Protein 8EVM (pdb70)

Sequence (472 aa):
SSEELARESAEAAWRLAQASTRATLAMIRGDLKELAEALIELARAVQELARVAKEYGNDELAKTAALLAAHVAMLAIWVLIRAIKEGDDEVRELAKTAIKLASTAAKIVLDALPTAEEVRQITLLAKLAEEAADKKNEDSALAVGIAAIAVIIALWALEAAQKAGIEEAEKGARLLLKLAMDAARKKNPEEALAVLNAALDVSIALQLLQSAKRAGSEETRKLAEEMLRQALERASSEELARESAEAAWRLAQASTRATLAMIRGDLKELAEALIELARAVQELARVAKEYGNDELAKTAALLAAHVAMLAIWVLIRAIKEGDDEVRELAKTAIKLASTAAKIVLDALPTAEEVRQITLLAKLAEEAADKKNEDSALAVGIAAIAVIIALWALEAAQKAGIEEAEKGARLLLKLAMDAARKKNPEEALAVLNAALDVSIALQLLQSAKRAGSEETRKLAEEMLRQALERARK

Structure (mmCIF, N/CA/C/O backbone):
data_8EVM
#
_entry.id   8EVM
#
_cell.length_a   88.732
_cell.length_b   88.732
_cell.length_c   149.484
_cell.angle_alpha   90.000
_cell.angle_beta   90.000
_cell.angle_gamma   120.000
#
_symmetry.space_group_name_H-M   'P 31 2 1'
#
loop_
_atom_site.group_PDB
_atom_site.id
_atom_site.type_symbol
_atom_site.label_atom_id
_atom_site.label_alt_id
_atom_site.label_comp_id
_atom_site.label_asym_id
_atom_site.label_entity_id
_atom_site.label_seq_id
_atom_site.pdbx_PDB_ins_code
_atom_site.Cartn_x
_atom_site.Cartn_y
_atom_site.Cartn_z
_atom_site.occupancy
_atom_site.B_iso_or_equiv
_atom_site.auth_seq_id
_atom_site.auth_comp_id
_atom_site.auth_asym_id
_atom_site.auth_atom_id
_atom_site.pdbx_PDB_model_num
ATOM 1 N N . SER A 1 3 ? -38.12384 53.44682 14.67552 1.000 85.13348 0 SER A N 1
ATOM 2 C CA . SER A 1 3 ? -37.89801 53.94738 13.32255 1.000 121.76445 0 SER A CA 1
ATOM 3 C C . SER A 1 3 ? -37.90324 52.79511 12.32236 1.000 123.76334 0 SER A C 1
ATOM 4 O O . SER A 1 3 ? -37.11824 51.85769 12.44977 1.000 130.17697 0 SER A O 1
ATOM 7 N N . SER A 1 4 ? -38.79351 52.86662 11.32707 1.000 116.33951 1 SER A N 1
ATOM 8 C CA . SER A 1 4 ? -38.91554 51.77083 10.36873 1.000 119.87814 1 SER A CA 1
ATOM 9 C C . SER A 1 4 ? -37.69878 51.68535 9.45614 1.000 131.95276 1 SER A C 1
ATOM 10 O O . SER A 1 4 ? -37.38973 50.60888 8.92996 1.000 131.80102 1 SER A O 1
ATOM 13 N N . GLU A 1 5 ? -37.00110 52.80544 9.25383 1.000 136.06175 2 GLU A N 1
ATOM 14 C CA . GLU A 1 5 ? -35.77268 52.78212 8.46650 1.000 136.16218 2 GLU A CA 1
ATOM 15 C C . GLU A 1 5 ? -34.68352 51.98939 9.17499 1.000 126.38954 2 GLU A C 1
ATOM 16 O O . GLU A 1 5 ? -33.93806 51.23541 8.54038 1.000 123.71062 2 GLU A O 1
ATOM 22 N N . GLU A 1 6 ? -34.57230 52.15365 10.49350 1.000 115.08006 3 GLU A N 1
ATOM 23 C CA . GLU A 1 6 ? -33.56858 51.41719 11.25137 1.000 113.00615 3 GLU A CA 1
ATOM 24 C C . GLU A 1 6 ? -33.95525 49.95376 11.41582 1.000 105.45455 3 GLU A C 1
ATOM 25 O O . GLU A 1 6 ? -33.07619 49.09491 11.55378 1.000 104.23115 3 GLU A O 1
ATOM 31 N N . LEU A 1 7 ? -35.25629 49.65094 11.41443 1.000 105.50853 4 LEU A N 1
ATOM 32 C CA . LEU A 1 7 ? -35.68739 48.25857 11.48782 1.000 105.55217 4 LEU A CA 1
ATOM 33 C C . LEU A 1 7 ? -35.27450 47.49600 10.23643 1.000 116.85154 4 LEU A C 1
ATOM 34 O O . LEU A 1 7 ? -34.70594 46.40199 10.32447 1.000 116.39484 4 LEU A O 1
ATOM 39 N N . ALA A 1 8 ? -35.55685 48.05926 9.05817 1.000 121.01678 5 ALA A N 1
ATOM 40 C CA . ALA A 1 8 ? -35.08856 47.45256 7.81674 1.000 106.18449 5 ALA A CA 1
ATOM 41 C C . ALA A 1 8 ? -33.56539 47.42638 7.76134 1.000 107.80679 5 ALA A C 1
ATOM 42 O O . ALA A 1 8 ? -32.96956 46.49474 7.21252 1.000 118.76470 5 ALA A O 1
ATOM 44 N N . ARG A 1 9 ? -32.91890 48.44167 8.32974 1.000 109.34847 6 ARG A N 1
ATOM 45 C CA . ARG A 1 9 ? -31.46099 48.47896 8.34945 1.000 84.01158 6 ARG A CA 1
ATOM 46 C C . ARG A 1 9 ? -30.88752 47.29220 9.11593 1.000 103.26816 6 ARG A C 1
ATOM 47 O O . ARG A 1 9 ? -30.16017 46.46097 8.55577 1.000 100.08594 6 ARG A O 1
ATOM 55 N N . GLU A 1 10 ? -31.20161 47.19810 10.41041 1.000 103.85142 7 GLU A N 1
ATOM 56 C CA . GLU A 1 10 ? -30.59216 46.16758 11.24129 1.000 95.20855 7 GLU A CA 1
ATOM 57 C C . GLU A 1 10 ? -31.07661 44.77046 10.86782 1.000 90.40019 7 GLU A C 1
ATOM 58 O O . GLU A 1 10 ? -30.34155 43.79321 11.05350 1.000 93.77730 7 GLU A O 1
ATOM 64 N N . SER A 1 11 ? -32.29909 44.65054 10.34283 1.000 94.56560 8 SER A N 1
ATOM 65 C CA . SER A 1 11 ? -32.77906 43.34181 9.90979 1.000 90.48068 8 SER A CA 1
ATOM 66 C C . SER A 1 11 ? -31.99531 42.84379 8.70233 1.000 105.77816 8 SER A C 1
ATOM 67 O O . SER A 1 11 ? -31.66590 41.65535 8.61538 1.000 113.26632 8 SER A O 1
ATOM 70 N N . ALA A 1 12 ? -31.68299 43.73822 7.76241 1.000 97.77591 9 ALA A N 1
ATOM 71 C CA . ALA A 1 12 ? -30.88980 43.33825 6.60580 1.000 85.60781 9 ALA A CA 1
ATOM 72 C C . ALA A 1 12 ? -29.45165 43.02455 7.00300 1.000 83.07852 9 ALA A C 1
ATOM 73 O O . ALA A 1 12 ? -28.88126 42.02993 6.54153 1.000 86.21565 9 ALA A O 1
ATOM 75 N N . GLU A 1 13 ? -28.85089 43.85584 7.85974 1.000 83.72721 10 GLU A N 1
ATOM 76 C CA . GLU A 1 13 ? -27.49148 43.59068 8.32563 1.000 74.77499 10 GLU A CA 1
ATOM 77 C C . GLU A 1 13 ? -27.39174 42.22421 8.99191 1.000 85.61757 10 GLU A C 1
ATOM 78 O O . GLU A 1 13 ? -26.46184 41.45507 8.72288 1.000 93.23234 10 GLU A O 1
ATOM 84 N N . ALA A 1 14 ? -28.34389 41.90577 9.87166 1.000 99.14837 11 ALA A N 1
ATOM 85 C CA . ALA A 1 14 ? -28.29236 40.63368 10.58515 1.000 91.89779 11 ALA A CA 1
ATOM 86 C C . ALA A 1 14 ? -28.61958 39.46519 9.66294 1.000 97.26772 11 ALA A C 1
ATOM 87 O O . ALA A 1 14 ? -28.05343 38.37539 9.80986 1.000 80.93087 11 ALA A O 1
ATOM 89 N N . ALA A 1 15 ? -29.53019 39.66843 8.70627 1.000 100.56502 12 ALA A N 1
ATOM 90 C CA . ALA A 1 15 ? -29.81686 38.61341 7.73950 1.000 91.26397 12 ALA A CA 1
ATOM 91 C C . ALA A 1 15 ? -28.63106 38.36420 6.81666 1.000 80.23140 12 ALA A C 1
ATOM 92 O O . ALA A 1 15 ? -28.43305 37.23472 6.35484 1.000 82.66546 12 ALA A O 1
ATOM 94 N N . TRP A 1 16 ? -27.83444 39.39734 6.53779 1.000 85.02120 13 TRP A N 1
ATOM 95 C CA . TRP A 1 16 ? -26.65253 39.20878 5.70435 1.000 86.07630 13 TRP A CA 1
ATOM 96 C C . TRP A 1 16 ? -25.60997 38.35729 6.41899 1.000 88.84752 13 TRP A C 1
ATOM 97 O O . TRP A 1 16 ? -25.08105 37.39649 5.84559 1.000 92.26177 13 TRP A O 1
ATOM 108 N N . ARG A 1 17 ? -25.30096 38.69214 7.67673 1.000 90.25667 14 ARG A N 1
ATOM 109 C CA . ARG A 1 17 ? -24.38289 37.86409 8.44964 1.000 85.69876 14 ARG A CA 1
ATOM 110 C C . ARG A 1 17 ? -24.97549 36.49405 8.74627 1.000 79.25614 14 ARG A C 1
ATOM 111 O O . ARG A 1 17 ? -24.22454 35.55422 9.02894 1.000 76.79609 14 ARG A O 1
ATOM 119 N N . LEU A 1 18 ? -26.30431 36.36205 8.69056 1.000 78.90521 15 LEU A N 1
ATOM 120 C CA . LEU A 1 18 ? -26.92245 35.04879 8.83528 1.000 80.95789 15 LEU A CA 1
ATOM 121 C C . LEU A 1 18 ? -26.59774 34.16734 7.64037 1.000 83.73327 15 LEU A C 1
ATOM 122 O O . LEU A 1 18 ? -26.29314 32.98001 7.80016 1.000 85.32314 15 LEU A O 1
ATOM 127 N N . ALA A 1 19 ? -26.64521 34.73859 6.43523 1.000 93.37252 16 ALA A N 1
ATOM 128 C CA . ALA A 1 19 ? -26.33870 33.96881 5.23631 1.000 74.85013 16 ALA A CA 1
ATOM 129 C C . ALA A 1 19 ? -24.85196 33.65715 5.14442 1.000 88.75114 16 ALA A C 1
ATOM 130 O O . ALA A 1 19 ? -24.46838 32.54667 4.76051 1.000 94.01437 16 ALA A O 1
ATOM 132 N N . GLN A 1 20 ? -23.99989 34.62396 5.48899 1.000 77.34609 17 GLN A N 1
ATOM 133 C CA . GLN A 1 20 ? -22.56249 34.38316 5.44575 1.000 77.58609 17 GLN A CA 1
ATOM 134 C C . GLN A 1 20 ? -22.16583 33.26117 6.39285 1.000 78.04609 17 GLN A C 1
ATOM 135 O O . GLN A 1 20 ? -21.29889 32.44158 6.06753 1.000 78.63609 17 GLN A O 1
ATOM 141 N N . ALA A 1 21 ? -22.79342 33.20681 7.57097 1.000 101.30932 18 ALA A N 1
ATOM 142 C CA . ALA A 1 21 ? -22.50693 32.13362 8.51534 1.000 96.25493 18 ALA A CA 1
ATOM 143 C C . ALA A 1 21 ? -23.17501 30.83061 8.09973 1.000 89.89649 18 ALA A C 1
ATOM 144 O O . ALA A 1 21 ? -22.64085 29.74934 8.36923 1.000 91.15041 18 ALA A O 1
ATOM 146 N N . SER A 1 22 ? -24.33955 30.91121 7.44987 1.000 96.80155 19 SER A N 1
ATOM 147 C CA . SER A 1 22 ? -25.00025 29.70560 6.95962 1.000 95.38693 19 SER A CA 1
ATOM 148 C C . SER A 1 22 ? -24.18282 29.04037 5.85987 1.000 98.83054 19 SER A C 1
ATOM 149 O O . SER A 1 22 ? -24.09380 27.80825 5.80384 1.000 108.56805 19 SER A O 1
ATOM 152 N N . THR A 1 23 ? -23.58666 29.83977 4.97045 1.000 88.43754 20 THR A N 1
ATOM 153 C CA . THR A 1 23 ? -22.72694 29.27825 3.93253 1.000 81.39426 20 THR A CA 1
ATOM 154 C C . THR A 1 23 ? -21.46798 28.66657 4.53421 1.000 96.64859 20 THR A C 1
ATOM 155 O O . THR A 1 23 ? -21.05121 27.57069 4.14059 1.000 101.64654 20 THR A O 1
ATOM 159 N N . ARG A 1 24 ? -20.84876 29.36208 5.49177 1.000 94.39722 21 ARG A N 1
ATOM 160 C CA . ARG A 1 24 ? -19.63685 28.84672 6.12224 1.000 92.58087 21 ARG A CA 1
ATOM 161 C C . ARG A 1 24 ? -19.90339 27.52265 6.82834 1.000 97.80750 21 ARG A C 1
ATOM 162 O O . ARG A 1 24 ? -19.06460 26.61293 6.80188 1.000 91.87913 21 ARG A O 1
ATOM 170 N N . ALA A 1 25 ? -21.07318 27.39217 7.45689 1.000 98.34777 22 ALA A N 1
ATOM 171 C CA . ALA A 1 25 ? -21.40931 26.14559 8.13592 1.000 84.98420 22 ALA A CA 1
ATOM 172 C C . ALA A 1 25 ? -21.69311 25.02954 7.13863 1.000 105.86891 22 ALA A C 1
ATOM 173 O O . ALA A 1 25 ? -21.25843 23.88932 7.33862 1.000 101.60205 22 ALA A O 1
ATOM 175 N N . THR A 1 26 ? -22.42790 25.33450 6.06352 1.000 101.14373 23 THR A N 1
ATOM 176 C CA . THR A 1 26 ? -22.71263 24.31950 5.05231 1.000 84.55235 23 THR A CA 1
ATOM 177 C C . THR A 1 26 ? -21.42782 23.81391 4.40723 1.000 87.15094 23 THR A C 1
ATOM 178 O O . THR A 1 26 ? -21.26132 22.60586 4.20162 1.000 83.33230 23 THR A O 1
ATOM 182 N N . LEU A 1 27 ? -20.49900 24.72288 4.10320 1.000 95.45864 24 LEU A N 1
ATOM 183 C CA . LEU A 1 27 ? -19.22661 24.32855 3.50473 1.000 97.51666 24 LEU A CA 1
ATOM 184 C C . LEU A 1 27 ? -18.44012 23.41439 4.43753 1.000 105.34181 24 LEU A C 1
ATOM 185 O O . LEU A 1 27 ? -17.87489 22.40342 4.00422 1.000 109.35885 24 LEU A O 1
ATOM 190 N N . ALA A 1 28 ? -18.39260 23.75565 5.72834 1.000 107.80138 25 ALA A N 1
ATOM 191 C CA . ALA A 1 28 ? -17.70045 22.90314 6.68919 1.000 105.69199 25 ALA A CA 1
ATOM 192 C C . ALA A 1 28 ? -18.44772 21.59645 6.92044 1.000 91.33237 25 ALA A C 1
ATOM 193 O O . ALA A 1 28 ? -17.82698 20.57695 7.24174 1.000 108.12044 25 ALA A O 1
ATOM 195 N N . MET A 1 29 ? -19.77340 21.60479 6.76160 1.000 95.49794 26 MET A N 1
ATOM 196 C CA . MET A 1 29 ? -20.54605 20.37524 6.90384 1.000 101.85555 26 MET A CA 1
ATOM 197 C C . MET A 1 29 ? -20.25807 19.39920 5.77052 1.000 117.43151 26 MET A C 1
ATOM 198 O O . MET A 1 29 ? -20.45667 18.18947 5.92657 1.000 133.29285 26 MET A O 1
ATOM 203 N N . ILE A 1 30 ? -19.80171 19.90259 4.62461 1.000 116.74652 27 ILE A N 1
ATOM 204 C CA . ILE A 1 30 ? -19.42810 19.02283 3.52198 1.000 119.52188 27 ILE A CA 1
ATOM 205 C C . ILE A 1 30 ? -18.09332 18.34899 3.81312 1.000 122.86995 27 ILE A C 1
ATOM 206 O O . ILE A 1 30 ? -17.98508 17.11549 3.79982 1.000 133.44798 27 ILE A O 1
ATOM 211 N N . ARG A 1 31 ? -17.06500 19.15157 4.11073 1.000 121.37072 28 ARG A N 1
ATOM 212 C CA . ARG A 1 31 ? -15.71672 18.66578 4.38601 1.000 126.98616 28 ARG A CA 1
ATOM 213 C C . ARG A 1 31 ? -15.63237 17.79711 5.63626 1.000 133.62397 28 ARG A C 1
ATOM 214 O O . ARG A 1 31 ? -14.61587 17.12041 5.83108 1.000 140.86310 28 ARG A O 1
ATOM 222 N N . GLY A 1 32 ? -16.66164 17.79333 6.48175 1.000 118.50228 29 GLY A N 1
ATOM 223 C CA . GLY A 1 32 ? -16.59590 17.04706 7.72087 1.000 118.72620 29 GLY A CA 1
ATOM 224 C C . GLY A 1 32 ? -15.71640 17.66382 8.78188 1.000 119.18014 29 GLY A C 1
ATOM 225 O O . GLY A 1 32 ? -15.45087 17.01392 9.79645 1.000 123.78356 29 GLY A O 1
ATOM 226 N N . ASP A 1 33 ? -15.24930 18.89743 8.57704 1.000 118.35589 30 ASP A N 1
ATOM 227 C CA . ASP A 1 33 ? -14.43867 19.59625 9.56739 1.000 122.74165 30 ASP A CA 1
ATOM 228 C C . ASP A 1 33 ? -15.29728 19.95927 10.77303 1.000 113.76484 30 ASP A C 1
ATOM 229 O O . ASP A 1 33 ? -15.82604 21.07214 10.84909 1.000 110.95712 30 ASP A O 1
ATOM 234 N N . LEU A 1 34 ? -15.44318 19.02932 11.72164 1.000 105.20373 31 LEU A N 1
ATOM 235 C CA . LEU A 1 34 ? -16.30544 19.28009 12.87402 1.000 96.22396 31 LEU A CA 1
ATOM 236 C C . LEU A 1 34 ? -15.81076 20.45232 13.71268 1.000 92.59457 31 LEU A C 1
ATOM 237 O O . LEU A 1 34 ? -16.61269 21.11054 14.38380 1.000 77.61609 31 LEU A O 1
ATOM 242 N N . LYS A 1 35 ? -14.50376 20.72760 13.69662 1.000 94.95313 32 LYS A N 1
ATOM 243 C CA . LYS A 1 35 ? -13.99893 21.92378 14.36473 1.000 95.98599 32 LYS A CA 1
ATOM 244 C C . LYS A 1 35 ? -14.50110 23.18294 13.66871 1.000 109.19501 32 LYS A C 1
ATOM 245 O O . LYS A 1 35 ? -15.07487 24.07180 14.30910 1.000 113.70575 32 LYS A O 1
ATOM 251 N N . GLU A 1 36 ? -14.29567 23.27490 12.35155 1.000 96.75393 33 GLU A N 1
ATOM 252 C CA . GLU A 1 36 ? -14.77346 24.43901 11.61398 1.000 100.18560 33 GLU A CA 1
ATOM 253 C C . GLU A 1 36 ? -16.29445 24.48877 11.56946 1.000 95.62954 33 GLU A C 1
ATOM 254 O O . GLU A 1 36 ? -16.87641 25.57836 11.58190 1.000 98.96420 33 GLU A O 1
ATOM 260 N N . LEU A 1 37 ? -16.95359 23.33018 11.51789 1.000 76.91609 34 LEU A N 1
ATOM 261 C CA . LEU A 1 37 ? -18.41210 23.31195 11.51877 1.000 76.35609 34 LEU A CA 1
ATOM 262 C C . LEU A 1 37 ? -18.95947 23.83004 12.84058 1.000 95.21428 34 LEU A C 1
ATOM 263 O O . LEU A 1 37 ? -19.89382 24.64047 12.86584 1.000 93.97137 34 LEU A O 1
ATOM 268 N N . ALA A 1 38 ? -18.38517 23.37021 13.95391 1.000 91.77124 35 ALA A N 1
ATOM 269 C CA . ALA A 1 38 ? -18.84818 23.81498 15.26237 1.000 76.95609 35 ALA A CA 1
ATOM 270 C C . ALA A 1 38 ? -18.61477 25.30806 15.44433 1.000 84.17441 35 ALA A C 1
ATOM 271 O O . ALA A 1 38 ? -19.52190 26.04302 15.85223 1.000 88.11202 35 ALA A O 1
ATOM 273 N N . GLU A 1 39 ? -17.40570 25.78313 15.13016 1.000 79.61609 36 GLU A N 1
ATOM 274 C CA . GLU A 1 39 ? -17.14083 27.21030 15.26926 1.000 93.08605 36 GLU A CA 1
ATOM 275 C C . GLU A 1 39 ? -17.83820 28.04286 14.20153 1.000 84.46840 36 GLU A C 1
ATOM 276 O O . GLU A 1 39 ? -17.83414 29.27463 14.30286 1.000 92.60304 36 GLU A O 1
ATOM 282 N N . ALA A 1 40 ? -18.43704 27.41280 13.19099 1.000 92.54814 37 ALA A N 1
ATOM 283 C CA . ALA A 1 40 ? -19.29629 28.15492 12.27898 1.000 82.07684 37 ALA A CA 1
ATOM 284 C C . ALA A 1 40 ? -20.73270 28.20667 12.78394 1.000 78.78524 37 ALA A C 1
ATOM 285 O O . ALA A 1 40 ? -21.44032 29.18891 12.53803 1.000 81.37679 37 ALA A O 1
ATOM 287 N N . LEU A 1 41 ? -21.17646 27.16603 13.49538 1.000 75.97663 38 LEU A N 1
ATOM 288 C CA . LEU A 1 41 ? -22.45546 27.24136 14.19489 1.000 87.59359 38 LEU A CA 1
ATOM 289 C C . LEU A 1 41 ? -22.41541 28.27241 15.31628 1.000 86.11920 38 LEU A C 1
ATOM 290 O O . LEU A 1 41 ? -23.45708 28.82067 15.69473 1.000 75.61673 38 LEU A O 1
ATOM 295 N N . ILE A 1 42 ? -21.22922 28.54273 15.86398 1.000 67.23609 39 ILE A N 1
ATOM 296 C CA . ILE A 1 42 ? -21.08812 29.60477 16.85699 1.000 78.57739 39 ILE A CA 1
ATOM 297 C C . ILE A 1 42 ? -21.44214 30.94976 16.23602 1.000 81.43415 39 ILE A C 1
ATOM 298 O O . ILE A 1 42 ? -22.31137 31.67791 16.73073 1.000 78.74677 39 ILE A O 1
ATOM 303 N N . GLU A 1 43 ? -20.75943 31.29597 15.13898 1.000 93.04404 40 GLU A N 1
ATOM 304 C CA . GLU A 1 43 ? -21.05276 32.53684 14.42879 1.000 73.95744 40 GLU A CA 1
ATOM 305 C C . GLU A 1 43 ? -22.48955 32.56686 13.92367 1.000 84.83273 40 GLU A C 1
ATOM 306 O O . GLU A 1 43 ? -23.09565 33.64139 13.83396 1.000 78.68137 40 GLU A O 1
ATOM 312 N N . LEU A 1 44 ? -23.05632 31.40310 13.59687 1.000 83.27108 41 LEU A N 1
ATOM 313 C CA . LEU A 1 44 ? -24.45288 31.36531 13.17804 1.000 71.29044 41 LEU A CA 1
ATOM 314 C C . LEU A 1 44 ? -25.37864 31.61715 14.35852 1.000 75.94829 41 LEU A C 1
ATOM 315 O O . LEU A 1 44 ? -26.40889 32.28678 14.21530 1.000 74.51358 41 LEU A O 1
ATOM 320 N N . ALA A 1 45 ? -25.02408 31.08796 15.53442 1.000 88.60746 42 ALA A N 1
ATOM 321 C CA . ALA A 1 45 ? -25.82958 31.32387 16.72646 1.000 70.13146 42 ALA A CA 1
ATOM 322 C C . ALA A 1 45 ? -25.82363 32.79204 17.12387 1.000 66.45609 42 ALA A C 1
ATOM 323 O O . ALA A 1 45 ? -26.84933 33.31330 17.57358 1.000 67.52609 42 ALA A O 1
ATOM 325 N N . ARG A 1 46 ? -24.68715 33.47384 16.96641 1.000 73.40971 43 ARG A N 1
ATOM 326 C CA . ARG A 1 46 ? -24.64252 34.90170 17.25928 1.000 73.39644 43 ARG A CA 1
ATOM 327 C C . ARG A 1 46 ? -25.51211 35.68389 16.28591 1.000 83.05943 43 ARG A C 1
ATOM 328 O O . ARG A 1 46 ? -26.13754 36.68193 16.66373 1.000 82.50752 43 ARG A O 1
ATOM 336 N N . ALA A 1 47 ? -25.56328 35.23960 15.02768 1.000 77.78498 44 ALA A N 1
ATOM 337 C CA . ALA A 1 47 ? -26.40220 35.90364 14.03593 1.000 78.18194 44 ALA A CA 1
ATOM 338 C C . ALA A 1 47 ? -27.87731 35.77831 14.38986 1.000 86.38986 44 ALA A C 1
ATOM 339 O O . ALA A 1 47 ? -28.63499 36.74948 14.27552 1.000 90.20864 44 ALA A O 1
ATOM 341 N N . VAL A 1 48 ? -28.30706 34.58717 14.81438 1.000 87.53819 45 VAL A N 1
ATOM 342 C CA . VAL A 1 48 ? -29.69572 34.40828 15.23224 1.000 88.00616 45 VAL A CA 1
ATOM 343 C C . VAL A 1 48 ? -29.98014 35.23752 16.47676 1.000 89.56515 45 VAL A C 1
ATOM 344 O O . VAL A 1 48 ? -31.07212 35.79906 16.63612 1.000 83.85454 45 VAL A O 1
ATOM 348 N N . GLN A 1 49 ? -28.99219 35.34543 17.36686 1.000 86.44645 46 GLN A N 1
ATOM 349 C CA . GLN A 1 49 ? -29.16392 36.13721 18.57936 1.000 85.09923 46 GLN A CA 1
ATOM 350 C C . GLN A 1 49 ? -29.29683 37.62157 18.25908 1.000 83.35350 46 GLN A C 1
ATOM 351 O O . GLN A 1 49 ? -30.06299 38.33841 18.91375 1.000 88.53021 46 GLN A O 1
ATOM 357 N N . GLU A 1 50 ? -28.55841 38.10523 17.25873 1.000 83.05753 47 GLU A N 1
ATOM 358 C CA . GLU A 1 50 ? -28.71537 39.49768 16.85532 1.000 90.39864 47 GLU A CA 1
ATOM 359 C C . GLU A 1 50 ? -30.04654 39.72348 16.15144 1.000 91.23212 47 GLU A C 1
ATOM 360 O O . GLU A 1 50 ? -30.63212 40.80685 16.26500 1.000 77.40747 47 GLU A O 1
ATOM 366 N N . LEU A 1 51 ? -30.53800 38.71738 15.42388 1.000 90.18872 48 LEU A N 1
ATOM 367 C CA . LEU A 1 51 ? -31.83085 38.84834 14.76075 1.000 91.27703 48 LEU A CA 1
ATOM 368 C C . LEU A 1 51 ? -32.96929 38.83764 15.77189 1.000 89.85308 48 LEU A C 1
ATOM 369 O O . LEU A 1 51 ? -33.97324 39.53926 15.59660 1.000 80.78798 48 LEU A O 1
ATOM 374 N N . ALA A 1 52 ? -32.83552 38.03454 16.82932 1.000 87.80210 49 ALA A N 1
ATOM 375 C CA . ALA A 1 52 ? -33.83467 38.03620 17.89098 1.000 84.30248 49 ALA A CA 1
ATOM 376 C C . ALA A 1 52 ? -33.81647 39.35118 18.65430 1.000 86.05939 49 ALA A C 1
ATOM 377 O O . ALA A 1 52 ? -34.87221 39.87528 19.02908 1.000 88.14202 49 ALA A O 1
ATOM 379 N N . ARG A 1 53 ? -32.62274 39.89472 18.89748 1.000 77.34011 50 ARG A N 1
ATOM 380 C CA . ARG A 1 53 ? -32.52283 41.18218 19.57075 1.000 81.87995 50 ARG A CA 1
ATOM 381 C C . ARG A 1 53 ? -33.20434 42.27519 18.75798 1.000 95.99751 50 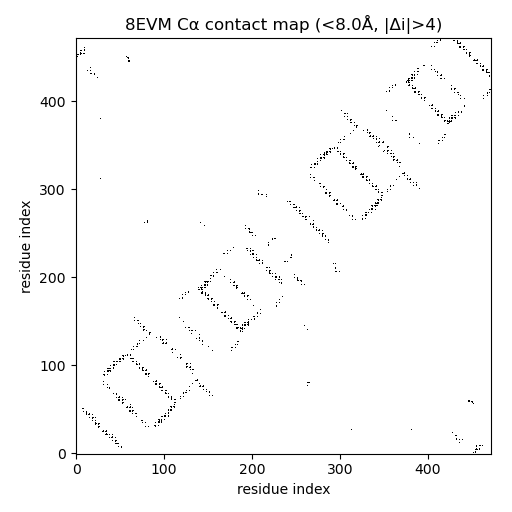ARG A C 1
ATOM 382 O O . ARG A 1 53 ? -33.93994 43.10170 19.30901 1.000 89.97156 50 ARG A O 1
ATOM 390 N N . VAL A 1 54 ? -32.98641 42.28240 17.44043 1.000 94.46975 51 VAL A N 1
ATOM 391 C CA . VAL A 1 54 ? -33.59349 43.30096 16.58425 1.000 93.58411 51 VAL A CA 1
ATOM 392 C C . VAL A 1 54 ? -35.11355 43.22310 16.65545 1.000 95.38234 51 VAL A C 1
ATOM 393 O O . VAL A 1 54 ? -35.79781 44.23900 16.82767 1.000 95.47944 51 VAL A O 1
ATOM 397 N N . ALA A 1 55 ? -35.66355 42.01184 16.54879 1.000 88.20746 52 ALA A N 1
ATOM 398 C CA . ALA A 1 55 ? -37.11209 41.85470 16.62111 1.000 94.17257 52 ALA A CA 1
ATOM 399 C C . ALA A 1 55 ? -37.65467 42.25573 17.98600 1.000 91.23970 52 ALA A C 1
ATOM 400 O O . ALA A 1 55 ? -38.80831 42.68681 18.09491 1.000 93.21607 52 ALA A O 1
ATOM 402 N N . LYS A 1 56 ? -36.84244 42.12475 19.03439 1.000 95.58067 53 LYS A N 1
ATOM 403 C CA . LYS A 1 56 ? -37.28382 42.52102 20.36643 1.000 92.49513 53 LYS A CA 1
ATOM 404 C C . LYS A 1 56 ? -37.40815 44.03673 20.47357 1.000 95.11933 53 LYS A C 1
ATOM 405 O O . LYS A 1 56 ? -38.44559 44.55541 20.90344 1.000 102.19227 53 LYS A O 1
ATOM 411 N N . GLU A 1 57 ? -36.35946 44.76473 20.07650 1.000 79.58014 54 GLU A N 1
ATOM 412 C CA . GLU A 1 57 ? -36.35822 46.21520 20.24873 1.000 86.24592 54 GLU A CA 1
ATOM 413 C C . GLU A 1 57 ? -37.45490 46.87639 19.42493 1.000 92.79055 54 GLU A C 1
ATOM 414 O O . GLU A 1 57 ? -38.08963 47.83451 19.87977 1.000 105.24621 54 GLU A O 1
ATOM 420 N N . TYR A 1 58 ? -37.68795 46.38753 18.20999 1.000 100.35367 55 TYR A N 1
ATOM 421 C CA . TYR A 1 58 ? -38.66534 46.97995 17.30864 1.000 102.31399 55 TYR A CA 1
ATOM 422 C C . TYR A 1 58 ? -40.01538 46.27880 17.36098 1.000 110.21013 55 TYR A C 1
ATOM 423 O O . TYR A 1 58 ? -40.91613 46.63739 16.59516 1.000 116.71229 55 TYR A O 1
ATOM 432 N N . GLY A 1 59 ? -40.17473 45.29409 18.24359 1.000 101.73016 56 GLY A N 1
ATOM 433 C CA . GLY A 1 59 ? -41.45762 44.64465 18.43687 1.000 101.25137 56 GLY A CA 1
ATOM 434 C C . GLY A 1 59 ? -42.01113 43.92393 17.23077 1.000 113.89325 56 GLY A C 1
ATOM 435 O O . GLY A 1 59 ? -43.21580 43.65251 17.18495 1.000 107.29975 56 GLY A O 1
ATOM 436 N N . ASN A 1 60 ? -41.17068 43.60476 16.24785 1.000 104.31350 57 ASN A N 1
ATOM 437 C CA . ASN A 1 60 ? -41.61975 42.87570 15.06383 1.000 106.30655 57 ASN A CA 1
ATOM 438 C C . ASN A 1 60 ? -41.84847 41.42247 15.45605 1.000 109.69989 57 ASN A C 1
ATOM 439 O O . ASN A 1 60 ? -40.90789 40.62607 15.51572 1.000 110.95827 57 ASN A O 1
ATOM 444 N N . ASP A 1 61 ? -43.10877 41.07684 15.73988 1.000 113.20658 58 ASP A N 1
ATOM 445 C CA . ASP A 1 61 ? -43.41819 39.73351 16.22143 1.000 113.21226 58 ASP A CA 1
ATOM 446 C C . ASP A 1 61 ? -43.10722 38.67780 15.16935 1.000 102.99126 58 ASP A C 1
ATOM 447 O O . ASP A 1 61 ? -42.64330 37.57990 15.50010 1.000 106.58920 58 ASP A O 1
ATOM 452 N N . GLU A 1 62 ? -43.37552 38.98271 13.89834 1.000 97.60510 59 GLU A N 1
ATOM 453 C CA . GLU A 1 62 ? -43.06482 38.03645 12.83346 1.000 102.55283 59 GLU A CA 1
ATOM 454 C C . GLU A 1 62 ? -41.56522 37.78286 12.75571 1.000 96.24003 59 GLU A C 1
ATOM 455 O O . GLU A 1 62 ? -41.12720 36.64020 12.57062 1.000 99.06978 59 GLU A O 1
ATOM 461 N N . LEU A 1 63 ? -40.76083 38.83815 12.91814 1.000 94.10070 60 LEU A N 1
ATOM 462 C CA . LEU A 1 63 ? -39.31149 38.67497 12.89420 1.000 93.14819 60 LEU A CA 1
ATOM 463 C C . LEU A 1 63 ? -38.81585 37.91672 14.11739 1.000 94.83153 60 LEU A C 1
ATOM 464 O O . LEU A 1 63 ? -37.79303 37.22651 14.04701 1.000 83.93491 60 LEU A O 1
ATOM 469 N N . ALA A 1 64 ? -39.52460 38.02783 15.24155 1.000 98.55595 61 ALA A N 1
ATOM 470 C CA . ALA A 1 64 ? -39.14236 37.27382 16.42927 1.000 75.97718 61 ALA A CA 1
ATOM 471 C C . ALA A 1 64 ? -39.47232 35.79580 16.27240 1.000 89.47720 61 ALA A C 1
ATOM 472 O O . ALA A 1 64 ? -38.70070 34.93310 16.70699 1.000 74.19634 61 ALA A O 1
ATOM 474 N N . LYS A 1 65 ? -40.61402 35.48387 15.65314 1.000 91.74335 62 LYS A N 1
ATOM 475 C CA . LYS A 1 65 ? -40.98988 34.08646 15.46505 1.000 78.92128 62 LYS A CA 1
ATOM 476 C C . LYS A 1 65 ? -40.00449 33.37110 14.55109 1.000 106.74125 62 LYS A C 1
ATOM 477 O O . LYS A 1 65 ? -39.61306 32.22831 14.81942 1.000 97.46269 62 LYS A O 1
ATOM 483 N N . THR A 1 66 ? -39.59946 34.02830 13.45963 1.000 105.72042 63 THR A N 1
ATOM 484 C CA . THR A 1 66 ? -38.61039 33.44626 12.55740 1.000 93.94543 63 THR A CA 1
ATOM 485 C C . THR A 1 66 ? -37.25438 33.32222 13.23926 1.000 97.20410 63 THR A C 1
ATOM 486 O O . THR A 1 66 ? -36.49598 32.38432 12.96585 1.000 91.39336 63 THR A O 1
ATOM 490 N N . ALA A 1 67 ? -36.93288 34.26213 14.13232 1.000 94.84803 64 ALA A N 1
ATOM 491 C CA . ALA A 1 67 ? -35.67729 34.18406 14.87088 1.000 83.86107 64 ALA A CA 1
ATOM 492 C C . ALA A 1 67 ? -35.68378 33.01015 15.84033 1.000 73.56801 64 ALA A C 1
ATOM 493 O O . ALA A 1 67 ? -34.66799 32.32325 16.00149 1.000 73.02356 64 ALA A O 1
ATOM 495 N N . ALA A 1 68 ? -36.82154 32.76543 16.49429 1.000 81.63890 65 ALA A N 1
ATOM 496 C CA . ALA A 1 68 ? -36.94170 31.59396 17.35480 1.000 81.64087 65 ALA A CA 1
ATOM 497 C C . ALA A 1 68 ? -36.80140 30.31075 16.54911 1.000 88.62283 65 ALA A C 1
ATOM 498 O O . ALA A 1 68 ? -36.14094 29.36154 16.98774 1.000 79.84327 65 ALA A O 1
ATOM 500 N N . LEU A 1 69 ? -37.41965 30.26617 15.36615 1.000 91.65097 66 LEU A N 1
ATOM 501 C CA . LEU A 1 69 ? -37.26572 29.10997 14.49009 1.000 68.48972 66 LEU A CA 1
ATOM 502 C C . LEU A 1 69 ? -35.79765 28.84843 14.18511 1.000 85.14044 66 LEU A C 1
ATOM 503 O O . LEU A 1 69 ? -35.33455 27.70413 14.25734 1.000 81.92656 66 LEU A O 1
ATOM 508 N N . LEU A 1 70 ? -35.04772 29.90410 13.85559 1.000 93.39801 67 LEU A N 1
ATOM 509 C CA . LEU A 1 70 ? -33.62476 29.75709 13.56750 1.000 79.74071 67 LEU A CA 1
ATOM 510 C C . LEU A 1 70 ? -32.85161 29.28638 14.79335 1.000 91.62817 67 LEU A C 1
ATOM 511 O O . LEU A 1 70 ? -31.95228 28.44606 14.67817 1.000 86.39175 67 LEU A O 1
ATOM 516 N N . ALA A 1 71 ? -33.18007 29.81971 15.97390 1.000 87.49783 68 ALA A N 1
ATOM 517 C CA . ALA A 1 71 ? -32.47972 29.40641 17.18594 1.000 72.88205 68 ALA A CA 1
ATOM 518 C C . ALA A 1 71 ? -32.66085 27.91638 17.43969 1.000 83.56355 68 ALA A C 1
ATOM 519 O O . ALA A 1 71 ? -31.73570 27.23820 17.90376 1.000 71.04864 68 ALA A O 1
ATOM 521 N N . ALA A 1 72 ? -33.84406 27.38715 17.12211 1.000 86.54638 69 ALA A N 1
ATOM 522 C CA . ALA A 1 72 ? -34.08928 25.95899 17.28482 1.000 85.03346 69 ALA A CA 1
ATOM 523 C C . ALA A 1 72 ? -33.24068 25.13956 16.32125 1.000 81.24037 69 ALA A C 1
ATOM 524 O O . ALA A 1 72 ? -32.73132 24.07267 16.68492 1.000 83.45787 69 ALA A O 1
ATOM 526 N N . HIS A 1 73 ? -33.07562 25.62129 15.08878 1.000 80.29952 70 HIS A N 1
ATOM 527 C CA . HIS A 1 73 ? -32.24811 24.90570 14.12367 1.000 83.89495 70 HIS A CA 1
ATOM 528 C C . HIS A 1 73 ? -30.79721 24.84208 14.58771 1.000 81.55244 70 HIS A C 1
ATOM 529 O O . HIS A 1 73 ? -30.17795 23.77180 14.57908 1.000 73.98077 70 HIS A O 1
ATOM 536 N N . VAL A 1 74 ? -30.24263 25.98188 15.01282 1.000 84.36604 71 VAL A N 1
ATOM 537 C CA . VAL A 1 74 ? -28.84517 26.01944 15.44130 1.000 64.83296 71 VAL A CA 1
ATOM 538 C C . VAL A 1 74 ? -28.63319 25.12213 16.65260 1.000 79.33751 71 VAL A C 1
ATOM 539 O O . VAL A 1 74 ? -27.63123 24.40067 16.74269 1.000 85.61987 71 VAL A O 1
ATOM 543 N N . ALA A 1 75 ? -29.57092 25.14869 17.60178 1.000 87.31632 72 ALA A N 1
ATOM 544 C CA . ALA A 1 75 ? -29.45734 24.27564 18.76498 1.000 93.23213 72 ALA A CA 1
ATOM 545 C C . ALA A 1 75 ? -29.51011 22.81002 18.35498 1.000 94.66334 72 ALA A C 1
ATOM 546 O O . ALA A 1 75 ? -28.82091 21.96759 18.94108 1.000 97.29044 72 ALA A O 1
ATOM 548 N N . MET A 1 76 ? -30.31046 22.48857 17.33701 1.000 88.69802 73 MET A N 1
ATOM 549 C CA . MET A 1 76 ? -30.40695 21.10230 16.89380 1.000 83.80423 73 MET A CA 1
ATOM 550 C C . MET A 1 76 ? -29.14733 20.66963 16.15244 1.000 85.48181 73 MET A C 1
ATOM 551 O O . MET A 1 76 ? -28.66481 19.54701 16.34204 1.000 85.30436 73 MET A O 1
ATOM 556 N N . LEU A 1 77 ? -28.59700 21.54704 15.30907 1.000 76.72765 74 LEU A N 1
ATOM 557 C CA . LEU A 1 77 ? -27.35628 21.22295 14.61135 1.000 69.58733 74 LEU A CA 1
ATOM 558 C C . LEU A 1 77 ? -26.19878 21.07226 15.58884 1.000 86.58069 74 LEU A C 1
ATOM 559 O O . LEU A 1 77 ? -25.31795 20.22678 15.39380 1.000 70.40531 74 LEU A O 1
ATOM 564 N N . ALA A 1 78 ? -26.18165 21.88616 16.64792 1.000 101.43534 75 ALA A N 1
ATOM 565 C CA . ALA A 1 78 ? -25.12860 21.78267 17.65037 1.000 88.10679 75 ALA A CA 1
ATOM 566 C C . ALA A 1 78 ? -25.22860 20.49493 18.46137 1.000 81.21190 75 ALA A C 1
ATOM 567 O O . ALA A 1 78 ? -24.21987 20.04147 19.01125 1.000 82.18721 75 ALA A O 1
ATOM 569 N N . ILE A 1 79 ? -26.41742 19.89667 18.55196 1.000 83.75377 76 ILE A N 1
ATOM 570 C CA . ILE A 1 79 ? -26.54825 18.60253 19.21651 1.000 87.91677 76 ILE A CA 1
ATOM 571 C C . ILE A 1 79 ? -25.96175 17.50119 18.34508 1.000 105.70643 76 ILE A C 1
ATOM 572 O O . ILE A 1 79 ? -25.26302 16.60578 18.83544 1.000 106.50385 76 ILE A O 1
ATOM 577 N N . TRP A 1 80 ? -26.26427 17.53997 17.04390 1.000 89.33700 77 TRP A N 1
ATOM 578 C CA . TRP A 1 80 ? -25.58645 16.69668 16.06436 1.000 104.60794 77 TRP A CA 1
ATOM 579 C C . TRP A 1 80 ? -24.07801 16.70348 16.27588 1.000 96.19094 77 TRP A C 1
ATOM 580 O O . TRP A 1 80 ? -23.44569 15.64808 16.39288 1.000 101.06799 77 TRP A O 1
ATOM 591 N N . VAL A 1 81 ? -23.48847 17.90113 16.32495 1.000 91.43532 78 VAL A N 1
ATOM 592 C CA . VAL A 1 81 ? -22.04322 18.02053 16.49142 1.000 79.70609 78 VAL A CA 1
ATOM 593 C C . VAL A 1 81 ? -21.61999 17.49591 17.85544 1.000 99.11333 78 VAL A C 1
ATOM 594 O O . VAL A 1 81 ? -20.61726 16.78262 17.97836 1.000 106.75050 78 VAL A O 1
ATOM 598 N N . LEU A 1 82 ? -22.38055 17.83569 18.89987 1.000 93.96132 79 LEU A N 1
ATOM 599 C CA . LEU A 1 82 ? -22.05989 17.35332 20.23970 1.000 101.80099 79 LEU A CA 1
ATOM 600 C C . LEU A 1 82 ? -22.09866 15.83302 20.29857 1.000 116.64831 79 LEU A C 1
ATOM 601 O O . LEU A 1 82 ? -21.23507 15.20859 20.92562 1.000 115.63468 79 LEU A O 1
ATOM 606 N N . ILE A 1 83 ? -23.10400 15.22079 19.66795 1.000 114.39938 80 ILE A N 1
ATOM 607 C CA . ILE A 1 83 ? -23.16066 13.76165 19.59872 1.000 107.48716 80 ILE A CA 1
ATOM 608 C C . ILE A 1 83 ? -21.87156 13.22046 18.99477 1.000 112.40595 80 ILE A C 1
ATOM 609 O O . ILE A 1 83 ? -21.10555 12.51145 19.65693 1.000 121.47334 80 ILE A O 1
ATOM 614 N N . ARG A 1 84 ? -21.58089 13.60283 17.74900 1.000 111.51253 81 ARG A N 1
ATOM 615 C CA . ARG A 1 84 ? -20.37301 13.12213 17.08915 1.000 112.17818 81 ARG A CA 1
ATOM 616 C C . ARG A 1 84 ? -19.08585 13.61341 17.74830 1.000 119.72177 81 ARG A C 1
ATOM 617 O O . ARG A 1 84 ? -18.01038 13.11525 17.39859 1.000 122.35451 81 ARG A O 1
ATOM 625 N N . ALA A 1 85 ? -19.15509 14.55999 18.68686 1.000 118.88728 82 ALA A N 1
ATOM 626 C CA . ALA A 1 85 ? -17.95063 15.01662 19.37768 1.000 113.13530 82 ALA A CA 1
ATOM 627 C C . ALA A 1 85 ? -17.64613 14.15174 20.59769 1.000 116.14573 82 ALA A C 1
ATOM 628 O O . ALA A 1 85 ? -16.53417 13.63180 20.73773 1.000 121.15817 82 ALA A O 1
ATOM 630 N N . ILE A 1 86 ? -18.62651 13.99446 21.49041 1.000 125.83597 83 ILE A N 1
ATOM 631 C CA . ILE A 1 86 ? -18.41174 13.16027 22.66732 1.000 126.11571 83 ILE A CA 1
ATOM 632 C C . ILE A 1 86 ? -18.31131 11.69219 22.26731 1.000 128.61721 83 ILE A C 1
ATOM 633 O O . ILE A 1 86 ? -17.65950 10.89575 22.95597 1.000 133.52733 83 ILE A O 1
ATOM 638 N N . LYS A 1 87 ? -18.92464 11.31480 21.14029 1.000 119.29572 84 LYS A N 1
ATOM 639 C CA . LYS A 1 87 ? -18.77245 9.96455 20.60877 1.000 122.60268 84 LYS A CA 1
ATOM 640 C C . LYS A 1 87 ? -17.37600 9.72251 20.04628 1.000 119.08813 84 LYS A C 1
ATOM 641 O O . LYS A 1 87 ? -16.95987 8.56448 19.93306 1.000 128.99027 84 LYS A O 1
ATOM 647 N N . GLU A 1 88 ? -16.64698 10.78300 19.69311 1.000 122.71699 85 GLU A N 1
ATOM 648 C CA . GLU A 1 88 ? -15.26540 10.68010 19.23702 1.000 125.53944 85 GLU A CA 1
ATOM 649 C C . GLU A 1 88 ? -14.27153 11.18106 20.28029 1.000 113.67849 85 GLU A C 1
ATOM 650 O O . GLU A 1 88 ? -13.07373 11.26925 19.99104 1.000 113.14909 85 GLU A O 1
ATOM 656 N N . GLY A 1 89 ? -14.73988 11.51161 21.48209 1.000 116.65693 86 GLY A N 1
ATOM 657 C CA . GLY A 1 89 ? -13.86208 11.96121 22.54754 1.000 108.92415 86 GLY A CA 1
ATOM 658 C C . GLY A 1 89 ? -13.16478 13.27726 22.28644 1.000 111.62741 86 GLY A C 1
ATOM 659 O O . GLY A 1 89 ? -12.05810 13.49405 22.79285 1.000 105.16899 86 GLY A O 1
ATOM 660 N N . ASP A 1 90 ? -13.78375 14.16713 21.51059 1.000 113.32923 87 ASP A N 1
ATOM 661 C CA . ASP A 1 90 ? -13.20101 15.46135 21.16305 1.000 102.77885 87 ASP A CA 1
ATOM 662 C C . ASP A 1 90 ? -13.71212 16.49017 22.16298 1.000 110.62005 87 ASP A C 1
ATOM 663 O O . ASP A 1 90 ? -14.84620 16.96449 22.06025 1.000 110.94654 87 ASP A O 1
ATOM 668 N N . ASP A 1 91 ? -12.86864 16.83689 23.13457 1.000 114.83519 88 ASP A N 1
ATOM 669 C CA . ASP A 1 91 ? -13.27018 17.83228 24.12044 1.000 111.52157 88 ASP A CA 1
ATOM 670 C C . ASP A 1 91 ? -13.27079 19.23561 23.53070 1.000 111.25312 88 ASP A C 1
ATOM 671 O O . ASP A 1 91 ? -14.09050 20.07194 23.92691 1.000 101.83204 88 ASP A O 1
ATOM 676 N N . GLU A 1 92 ? -12.36667 19.51187 22.58862 1.000 116.11595 89 GLU A N 1
ATOM 677 C CA . GLU A 1 92 ? -12.33667 20.82621 21.95543 1.000 111.66259 89 GLU A CA 1
ATOM 678 C C . GLU A 1 92 ? -13.63442 21.10255 21.20672 1.000 114.59051 89 GLU A C 1
ATOM 679 O O . GLU A 1 92 ? -14.23562 22.17310 21.35362 1.000 116.42222 89 GLU A O 1
ATOM 685 N N . VAL A 1 93 ? -14.08896 20.13890 20.40319 1.000 107.42540 90 VAL A N 1
ATOM 686 C CA . VAL A 1 93 ? -15.31758 20.33878 19.64323 1.000 96.81155 90 VAL A CA 1
ATOM 687 C C . VAL A 1 93 ? -16.53588 20.28493 20.55971 1.000 88.37490 90 VAL A C 1
ATOM 688 O O . VAL A 1 93 ? -17.53267 20.97743 20.31692 1.000 96.58949 90 VAL A O 1
ATOM 692 N N . ARG A 1 94 ? -16.47296 19.49517 21.63742 1.000 93.91787 91 ARG A N 1
ATOM 693 C CA . ARG A 1 94 ? -17.60785 19.40441 22.55386 1.000 101.80289 91 ARG A CA 1
ATOM 694 C C . ARG A 1 94 ? -17.89018 20.74592 23.21908 1.000 88.18927 91 ARG A C 1
ATOM 695 O O . ARG A 1 94 ? -19.05234 21.13802 23.37699 1.000 84.52488 91 ARG A O 1
ATOM 703 N N . GLU A 1 95 ? -16.84012 21.46482 23.61807 1.000 88.21867 92 GLU 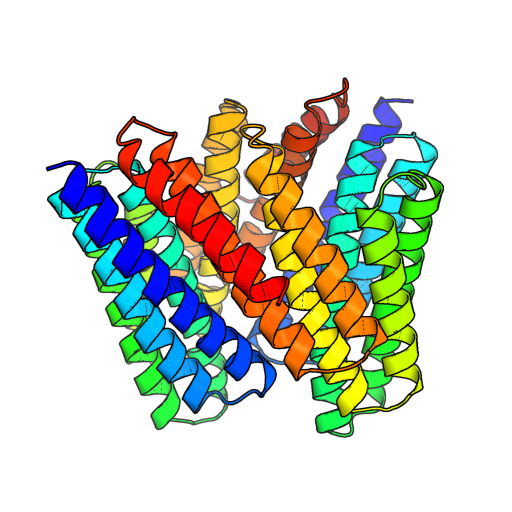A N 1
ATOM 704 C CA . GLU A 1 95 ? -17.04313 22.77331 24.22928 1.000 90.78393 92 GLU A CA 1
ATOM 705 C C . GLU A 1 95 ? -17.44855 23.80886 23.18823 1.000 85.54695 92 GLU A C 1
ATOM 706 O O . GLU A 1 95 ? -18.23827 24.71493 23.48177 1.000 81.90162 92 GLU A O 1
ATOM 712 N N . LEU A 1 96 ? -16.91940 23.68848 21.96602 1.000 97.35517 93 LEU A N 1
ATOM 713 C CA . LEU A 1 96 ? -17.35586 24.55934 20.87774 1.000 83.99879 93 LEU A CA 1
ATOM 714 C C . LEU A 1 96 ? -18.84067 24.37756 20.59492 1.000 77.09313 93 LEU A C 1
ATOM 715 O O . LEU A 1 96 ? -19.55891 25.35258 20.34563 1.000 76.62466 93 LEU A O 1
ATOM 720 N N . ALA A 1 97 ? -19.31884 23.13328 20.62211 1.000 76.52193 94 ALA A N 1
ATOM 721 C CA . ALA A 1 97 ? -20.74863 22.89467 20.47219 1.000 82.82357 94 ALA A CA 1
ATOM 722 C C . ALA A 1 97 ? -21.52666 23.45661 21.65587 1.000 97.57429 94 ALA A C 1
ATOM 723 O O . ALA A 1 97 ? -22.61240 24.02213 21.47909 1.000 87.63172 94 ALA A O 1
ATOM 725 N N . LYS A 1 98 ? -20.98333 23.31833 22.86989 1.000 91.42362 95 LYS A N 1
ATOM 726 C CA . LYS A 1 98 ? -21.69128 23.79478 24.05440 1.000 90.34543 95 LYS A CA 1
ATOM 727 C C . LYS A 1 98 ? -21.91670 25.29946 23.99241 1.000 91.88478 95 LYS A C 1
ATOM 728 O O . LYS A 1 98 ? -23.00184 25.78963 24.33041 1.000 95.41217 95 LYS A O 1
ATOM 734 N N . THR A 1 99 ? -20.90087 26.04756 23.55877 1.000 73.16113 96 THR A N 1
ATOM 735 C CA . THR A 1 99 ? -21.04234 27.49312 23.43881 1.000 68.77955 96 THR A CA 1
ATOM 736 C C . THR A 1 99 ? -22.05190 27.87090 22.36366 1.000 83.52639 96 THR A C 1
ATOM 737 O O . THR A 1 99 ? -22.71614 28.90759 22.47374 1.000 77.45552 96 THR A O 1
ATOM 741 N N . ALA A 1 100 ? -22.18476 27.04584 21.32388 1.000 91.00827 97 ALA A N 1
ATOM 742 C CA . ALA A 1 100 ? -23.19704 27.30315 20.30626 1.000 71.63038 97 ALA A CA 1
ATOM 743 C C . ALA A 1 100 ? -24.59726 27.05902 20.85501 1.000 81.25695 97 ALA A C 1
ATOM 744 O O . ALA A 1 100 ? -25.54517 27.76553 20.48997 1.000 73.66325 97 ALA A O 1
ATOM 746 N N . ILE A 1 101 ? -24.74394 26.06181 21.73415 1.000 84.69732 98 ILE A N 1
ATOM 747 C CA . ILE A 1 101 ? -26.04131 25.77982 22.34700 1.000 77.19145 98 ILE A CA 1
ATOM 748 C C . ILE A 1 101 ? -26.46895 26.94631 23.22844 1.000 83.63549 98 ILE A C 1
ATOM 749 O O . ILE A 1 101 ? -27.60909 27.42278 23.15702 1.000 81.25345 98 ILE A O 1
ATOM 754 N N . LYS A 1 102 ? -25.54942 27.43556 24.06274 1.000 69.71088 99 LYS A N 1
ATOM 755 C CA . LYS A 1 102 ? -25.88577 28.53307 24.96030 1.000 70.61301 99 LYS A CA 1
ATOM 756 C C . LYS A 1 102 ? -26.16309 29.82209 24.19629 1.000 77.42619 99 LYS A C 1
ATOM 757 O O . LYS A 1 102 ? -27.03310 30.60188 24.59855 1.000 73.27896 99 LYS A O 1
ATOM 763 N N . LEU A 1 103 ? -25.45393 30.05725 23.08934 1.000 84.49569 100 LEU A N 1
ATOM 764 C CA . LEU A 1 103 ? -25.71461 31.24921 22.28741 1.000 65.18609 100 LEU A CA 1
ATOM 765 C C . LEU A 1 103 ? -27.08850 31.18192 21.63638 1.000 77.25978 100 LEU A C 1
ATOM 766 O O . LEU A 1 103 ? -27.78792 32.19668 21.53932 1.000 67.08609 100 LEU A O 1
ATOM 771 N N . ALA A 1 104 ? -27.49159 29.99512 21.17629 1.000 77.43026 101 ALA A N 1
ATOM 772 C CA . ALA A 1 104 ? -28.83618 29.84329 20.63408 1.000 82.30683 101 ALA A CA 1
ATOM 773 C C . ALA A 1 104 ? -29.88414 29.86696 21.73797 1.000 92.55365 101 ALA A C 1
ATOM 774 O O . ALA A 1 104 ? -30.99360 30.36976 21.52387 1.000 83.12750 101 ALA A O 1
ATOM 776 N N . SER A 1 105 ? -29.55335 29.33704 22.91991 1.000 88.26621 102 SER A N 1
ATOM 777 C CA . SER A 1 105 ? -30.49250 29.38281 24.03576 1.000 80.52912 102 SER A CA 1
ATOM 778 C C . SER A 1 105 ? -30.79331 30.82178 24.43159 1.000 74.43655 102 SER A C 1
ATOM 779 O O . SER A 1 105 ? -31.95462 31.18588 24.65114 1.000 78.29853 102 SER A O 1
ATOM 782 N N . THR A 1 106 ? -29.75417 31.65664 24.52191 1.000 65.93726 103 THR A N 1
ATOM 783 C CA . THR A 1 106 ? -29.96446 33.07403 24.79891 1.000 76.44462 103 THR A CA 1
ATOM 784 C C . THR A 1 106 ? -30.83116 33.71553 23.72350 1.000 75.07721 103 THR A C 1
ATOM 785 O O . THR A 1 106 ? -31.72267 34.51674 24.02837 1.000 77.87725 103 THR A O 1
ATOM 789 N N . ALA A 1 107 ? -30.59688 33.35458 22.45928 1.000 88.15709 104 ALA A N 1
ATOM 790 C CA . ALA A 1 107 ? -31.41785 33.87383 21.37026 1.000 83.98900 104 ALA A CA 1
ATOM 791 C C . ALA A 1 107 ? -32.88757 33.52851 21.57184 1.000 81.36259 104 ALA A C 1
ATOM 792 O O . ALA A 1 107 ? -33.76830 34.36327 21.33288 1.000 74.67221 104 ALA A O 1
ATOM 794 N N . ALA A 1 108 ? -33.17188 32.30150 22.01472 1.000 90.38545 105 ALA A N 1
ATOM 795 C CA . ALA A 1 108 ? -34.55377 31.91539 22.27674 1.000 77.86500 105 ALA A CA 1
ATOM 796 C C . ALA A 1 108 ? -35.11509 32.66881 23.47508 1.000 93.99046 105 ALA A C 1
ATOM 797 O O . ALA A 1 108 ? -36.29266 33.04825 23.48099 1.000 96.99750 105 ALA A O 1
ATOM 799 N N . LYS A 1 109 ? -34.28648 32.89748 24.49856 1.000 82.80538 106 LYS A N 1
ATOM 800 C CA . LYS A 1 109 ? -34.73124 33.68273 25.64551 1.000 69.61335 106 LYS A CA 1
ATOM 801 C C . LYS A 1 109 ? -35.12760 35.09187 25.22381 1.000 85.42087 106 LYS A C 1
ATOM 802 O O . LYS A 1 109 ? -36.08069 35.66665 25.76397 1.000 82.99097 106 LYS A O 1
ATOM 808 N N . ILE A 1 110 ? -34.40677 35.66443 24.25678 1.000 81.89853 107 ILE A N 1
ATOM 809 C CA . ILE A 1 110 ? -34.71836 37.01701 23.80511 1.000 79.07843 107 ILE A CA 1
ATOM 810 C C . ILE A 1 110 ? -36.05077 37.03982 23.06318 1.000 91.62300 107 ILE A C 1
ATOM 811 O O . ILE A 1 110 ? -36.84117 37.98186 23.20642 1.000 91.62702 107 ILE A O 1
ATOM 816 N N . VAL A 1 111 ? -36.32394 36.01065 22.25620 1.000 90.48998 108 VAL A N 1
ATOM 817 C CA . VAL A 1 111 ? -37.62782 35.91503 21.60299 1.000 96.49580 108 VAL A CA 1
ATOM 818 C C . VAL A 1 111 ? -38.72148 35.71753 22.64148 1.000 93.76388 108 VAL A C 1
ATOM 819 O O . VAL A 1 111 ? -39.81316 36.29306 22.54028 1.000 91.50645 108 VAL A O 1
ATOM 823 N N . LEU A 1 112 ? -38.44092 34.90618 23.66293 1.000 79.96231 109 LEU A N 1
ATOM 824 C CA . LEU A 1 112 ? -39.40642 34.71307 24.73645 1.000 82.75249 109 LEU A CA 1
ATOM 825 C C . LEU A 1 112 ? -39.70276 36.01745 25.46600 1.000 83.12120 109 LEU A C 1
ATOM 826 O O . LEU A 1 112 ? -40.84032 36.24205 25.89105 1.000 82.84125 109 LEU A O 1
ATOM 831 N N . ASP A 1 113 ? -38.70182 36.88855 25.62248 1.000 85.09773 110 ASP A N 1
ATOM 832 C CA . ASP A 1 113 ? -38.95939 38.19851 26.21440 1.000 95.67608 110 ASP A CA 1
ATOM 833 C C . ASP A 1 113 ? -39.91449 39.01143 25.34980 1.000 93.76767 110 ASP A C 1
ATOM 834 O O . ASP A 1 113 ? -40.81227 39.68752 25.86733 1.000 102.38192 110 ASP A O 1
ATOM 839 N N . ALA A 1 114 ? -39.74017 38.95373 24.02778 1.000 93.23626 111 ALA A N 1
ATOM 840 C CA . ALA A 1 114 ? -40.59872 39.72037 23.13402 1.000 92.78141 111 ALA A CA 1
ATOM 841 C C . ALA A 1 114 ? -41.93656 39.03291 22.89187 1.000 96.45724 111 ALA A C 1
ATOM 842 O O . ALA A 1 114 ? -42.94681 39.71529 22.68182 1.000 103.26574 111 ALA A O 1
ATOM 844 N N . LEU A 1 115 ? -41.96918 37.70128 22.91712 1.000 91.31188 112 LEU A N 1
ATOM 845 C CA . LEU A 1 115 ? -43.19333 36.92674 22.69851 1.000 77.78936 112 LEU A CA 1
ATOM 846 C C . LEU A 1 115 ? -43.37310 35.92504 23.82565 1.000 90.31500 112 LEU A C 1
ATOM 847 O O . LEU A 1 115 ? -43.25435 34.70788 23.61596 1.000 90.27039 112 LEU A O 1
ATOM 852 N N . PRO A 1 116 ? -43.66284 36.38749 25.04665 1.000 103.42530 113 PRO A N 1
ATOM 853 C CA . PRO A 1 116 ? -43.84786 35.44765 26.15990 1.000 80.34761 113 PRO A CA 1
ATOM 854 C C . PRO A 1 116 ? -45.12511 34.63450 26.06169 1.000 96.17872 113 PRO A C 1
ATOM 855 O O . PRO A 1 116 ? -45.19094 33.54637 26.64743 1.000 94.20832 113 PRO A O 1
ATOM 859 N N . THR A 1 117 ? -46.13638 35.12029 25.34569 1.000 96.66288 114 THR A N 1
ATOM 860 C CA . THR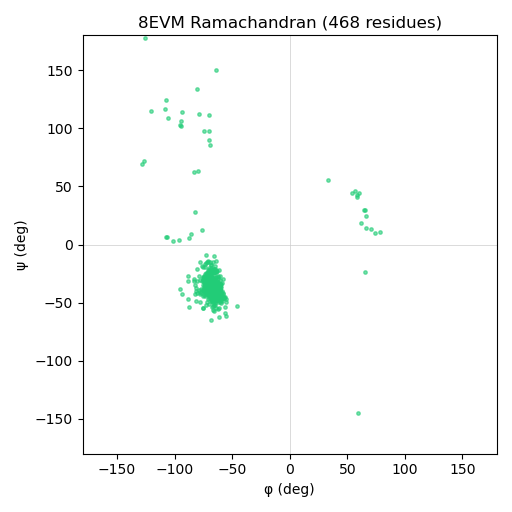 A 1 117 ? -47.40295 34.41177 25.22049 1.000 108.48596 114 THR A CA 1
ATOM 861 C C . THR A 1 117 ? -47.42160 33.40463 24.07639 1.000 123.97561 114 THR A C 1
ATOM 862 O O . THR A 1 117 ? -48.47507 32.82155 23.80202 1.000 118.86274 114 THR A O 1
ATOM 866 N N . ALA A 1 118 ? -46.29935 33.19032 23.39783 1.000 116.41378 115 ALA A N 1
ATOM 867 C CA . ALA A 1 118 ? -46.22441 32.23330 22.29849 1.000 91.51897 115 ALA A CA 1
ATOM 868 C C . ALA A 1 118 ? -45.75583 30.89269 22.85550 1.000 87.35519 115 ALA A C 1
ATOM 869 O O . ALA A 1 118 ? -44.62087 30.77173 23.33130 1.000 98.98011 115 ALA A O 1
ATOM 871 N N . GLU A 1 119 ? -46.63260 29.88545 22.80096 1.000 82.45236 116 GLU A N 1
ATOM 872 C CA . GLU A 1 119 ? -46.29753 28.58657 23.37785 1.000 98.30141 116 GLU A CA 1
ATOM 873 C C . GLU A 1 119 ? -45.12317 27.94214 22.65394 1.000 102.46223 116 GLU A C 1
ATOM 874 O O . GLU A 1 119 ? -44.26113 27.32016 23.28588 1.000 98.93080 116 GLU A O 1
ATOM 880 N N . GLU A 1 120 ? -45.06812 28.08194 21.32743 1.000 118.09436 117 GLU A N 1
ATOM 881 C CA . GLU A 1 120 ? -43.98074 27.46796 20.57358 1.000 119.21067 117 GLU A CA 1
ATOM 882 C C . GLU A 1 120 ? -42.63213 28.07969 20.93212 1.000 117.10056 117 GLU A C 1
ATOM 883 O O . GLU A 1 120 ? -41.61058 27.38476 20.90489 1.000 118.73034 117 GLU A O 1
ATOM 889 N N . VAL A 1 121 ? -42.60445 29.36907 21.27651 1.000 116.40025 118 VAL A N 1
ATOM 890 C CA . VAL A 1 121 ? -41.34832 29.99297 21.68011 1.000 95.61608 118 VAL A CA 1
ATOM 891 C C . VAL A 1 121 ? -40.90844 29.46555 23.03950 1.000 99.50716 118 VAL A C 1
ATOM 892 O O . VAL A 1 121 ? -39.71072 29.29063 23.29581 1.000 93.21843 118 VAL A O 1
ATOM 896 N N . ARG A 1 122 ? -41.86788 29.18678 23.92569 1.000 95.85192 119 ARG A N 1
ATOM 897 C CA . ARG A 1 122 ? -41.52976 28.57505 25.20662 1.000 94.70272 119 ARG A CA 1
ATOM 898 C C . ARG A 1 122 ? -40.95524 27.17769 25.01068 1.000 92.84451 119 ARG A C 1
ATOM 899 O O . ARG A 1 122 ? -39.96776 26.80865 25.65730 1.000 101.41796 119 ARG A O 1
ATOM 907 N N . GLN A 1 123 ? -41.55596 26.38834 24.11481 1.000 93.33106 120 GLN A N 1
ATOM 908 C CA . GLN A 1 123 ? -41.05821 25.03890 23.86121 1.000 96.94982 120 GLN A CA 1
ATOM 909 C C . GLN A 1 123 ? -39.62367 25.07104 23.35083 1.000 103.60550 120 GLN A C 1
ATOM 910 O O . GLN A 1 123 ? -38.78183 24.27152 23.77998 1.000 87.21823 120 GLN A O 1
ATOM 916 N N . ILE A 1 124 ? -39.32966 25.99375 22.43282 1.000 100.89408 121 ILE A N 1
ATOM 917 C CA . ILE A 1 124 ? -37.97835 26.11286 21.89297 1.000 102.69816 121 ILE A CA 1
ATOM 918 C C . ILE A 1 124 ? -36.99436 26.49436 22.99343 1.000 103.52138 121 ILE A C 1
ATOM 919 O O . ILE A 1 124 ? -35.89996 25.92362 23.09462 1.000 89.98399 121 ILE A O 1
ATOM 924 N N . THR A 1 125 ? -37.36810 27.46209 23.83715 1.000 101.80780 122 THR A N 1
ATOM 925 C CA . THR A 1 125 ? -36.47404 27.90839 24.90277 1.000 95.20185 122 THR A CA 1
ATOM 926 C C . THR A 1 125 ? -36.20511 26.78752 25.89865 1.000 93.31767 122 THR A C 1
ATOM 927 O O . THR A 1 125 ? -35.08002 26.63801 26.39479 1.000 81.57949 122 THR A O 1
ATOM 931 N N . LEU A 1 126 ? -37.22877 25.98786 26.20391 1.000 90.81165 123 LEU A N 1
ATOM 932 C CA . LEU A 1 126 ? -37.02286 24.83994 27.07845 1.000 95.04377 123 LEU A CA 1
ATOM 933 C C . LEU A 1 126 ? -36.14791 23.78993 26.40648 1.000 95.97846 123 LEU A C 1
ATOM 934 O O . LEU A 1 126 ? -35.31928 23.15337 27.06604 1.000 96.41431 123 LEU A O 1
ATOM 939 N N . LEU A 1 127 ? -36.30945 23.60286 25.09319 1.000 101.12758 124 LEU A N 1
ATOM 940 C CA . LEU A 1 127 ? -35.49678 22.62263 24.37855 1.000 98.80818 124 LEU A CA 1
ATOM 941 C C . LEU A 1 127 ? -34.02875 23.03133 24.35403 1.000 96.37873 124 LEU A C 1
ATOM 942 O O . LEU A 1 127 ? -33.14044 22.18274 24.49500 1.000 91.55881 124 LEU A O 1
ATOM 947 N N . ALA A 1 128 ? -33.75291 24.32571 24.17800 1.000 95.05482 125 ALA A N 1
ATOM 948 C CA . ALA A 1 128 ? -32.36827 24.78756 24.17184 1.000 100.12802 125 ALA A CA 1
ATOM 949 C C . ALA A 1 128 ? -31.75430 24.70676 25.56269 1.000 109.16349 125 ALA A C 1
ATOM 950 O O . ALA A 1 128 ? -30.59444 24.30671 25.71253 1.000 111.66718 125 ALA A O 1
ATOM 952 N N . LYS A 1 129 ? -32.51354 25.08897 26.59157 1.000 99.06073 126 LYS A N 1
ATOM 953 C CA . LYS A 1 129 ? -32.02759 24.95137 27.96013 1.000 100.20041 126 LYS A CA 1
ATOM 954 C C . LYS A 1 129 ? -31.82291 23.48396 28.32167 1.000 89.76282 126 LYS A C 1
ATOM 955 O O . LYS A 1 129 ? -30.84569 23.12972 28.99431 1.000 95.83835 126 LYS A O 1
ATOM 961 N N . LEU A 1 130 ? -32.72581 22.61325 27.86363 1.000 88.38347 127 LEU A N 1
ATOM 962 C CA . LEU A 1 130 ? -32.59018 21.18033 28.10408 1.000 104.73698 127 LEU A CA 1
ATOM 963 C C . LEU A 1 130 ? -31.42271 20.57394 27.33364 1.000 98.69310 127 LEU A C 1
ATOM 964 O O . LEU A 1 130 ? -30.77153 19.64872 27.83216 1.000 95.20563 127 LEU A O 1
ATOM 969 N N . ALA A 1 131 ? -31.14510 21.06434 26.12395 1.000 110.31144 128 ALA A N 1
ATOM 970 C CA . ALA A 1 131 ? -29.93289 20.63839 25.43387 1.000 106.17219 128 ALA A CA 1
ATOM 971 C C . ALA A 1 131 ? -28.69133 21.20457 26.10756 1.000 108.13498 128 ALA A C 1
ATOM 972 O O . ALA A 1 131 ? -27.62624 20.57613 26.08184 1.000 101.97937 128 ALA A O 1
ATOM 974 N N . GLU A 1 132 ? -28.81358 22.38691 26.71348 1.000 114.72933 129 GLU A N 1
ATOM 975 C CA . GLU A 1 132 ? -27.69685 22.97106 27.44605 1.000 111.13415 129 GLU A CA 1
ATOM 976 C C . GLU A 1 132 ? -27.28467 22.08531 28.61489 1.000 110.25144 129 GLU A C 1
ATOM 977 O O . GLU A 1 132 ? -26.09884 22.00696 28.95723 1.000 114.29221 129 GLU A O 1
ATOM 983 N N . GLU A 1 133 ? -28.25018 21.40262 29.23491 1.000 105.16223 130 GLU A N 1
ATOM 984 C CA . GLU A 1 133 ? -27.92197 20.48600 30.32102 1.000 111.24197 130 GLU A CA 1
ATOM 985 C C . GLU A 1 133 ? -27.29232 19.20530 29.78844 1.000 98.65268 130 GLU A C 1
ATOM 986 O O . GLU A 1 133 ? -26.34558 18.67879 30.38414 1.000 107.86345 130 GLU A O 1
ATOM 992 N N . ALA A 1 134 ? -27.80100 18.68980 28.66623 1.000 109.98654 131 ALA A N 1
ATOM 993 C CA . ALA A 1 134 ? -27.16848 17.54072 28.03025 1.000 107.33528 131 ALA A CA 1
ATOM 994 C C . ALA A 1 134 ? -25.74478 17.85086 27.58546 1.000 108.12359 131 ALA A C 1
ATOM 995 O O . ALA A 1 134 ? -24.94518 16.92706 27.40461 1.000 104.06609 131 ALA A O 1
ATOM 997 N N . ALA A 1 135 ? -25.41158 19.13000 27.40644 1.000 108.31257 132 ALA A N 1
ATOM 998 C CA . ALA A 1 135 ? -24.04355 19.51238 27.07253 1.000 102.89240 132 ALA A CA 1
ATOM 999 C C . ALA A 1 135 ? -23.13470 19.41208 28.29289 1.000 110.36033 132 ALA A C 1
ATOM 1000 O O . ALA A 1 135 ? -22.10010 18.73501 28.26062 1.000 112.66475 132 ALA A O 1
ATOM 1002 N N . ASP A 1 136 ? -23.50609 20.08784 29.38420 1.000 111.08025 133 ASP A N 1
ATOM 1003 C CA . ASP A 1 136 ? -22.70730 20.02864 30.60416 1.000 109.25880 133 ASP A CA 1
ATOM 1004 C C . ASP A 1 136 ? -22.63514 18.61126 31.16296 1.000 122.20710 133 ASP A C 1
ATOM 1005 O O . ASP A 1 136 ? -21.64859 18.25178 31.81694 1.000 128.28616 133 ASP A O 1
ATOM 1010 N N . LYS A 1 137 ? -23.65798 17.79112 30.90636 1.000 125.09943 134 LYS A N 1
ATOM 1011 C CA . LYS A 1 137 ? -23.62934 16.39024 31.30790 1.000 116.85043 134 LYS A CA 1
ATOM 1012 C C . LYS A 1 137 ? -22.74881 15.52839 30.41193 1.000 117.29136 134 LYS A C 1
ATOM 1013 O O . LYS A 1 137 ? -22.35905 14.43614 30.83554 1.000 120.34737 134 LYS A O 1
ATOM 1019 N N . LYS A 1 138 ? -22.42202 16.00060 29.20288 1.000 120.37098 135 LYS A N 1
ATOM 1020 C CA . LYS A 1 138 ? -21.78034 15.22235 28.14299 1.000 125.64677 135 LYS A CA 1
ATOM 1021 C C . LYS A 1 138 ? -22.22258 13.75991 28.16192 1.000 123.44835 135 LYS A C 1
ATOM 1022 O O . LYS A 1 138 ? -21.39032 12.85465 28.26488 1.000 112.33581 135 LYS A O 1
ATOM 1028 N N . ASN A 1 139 ? -23.53314 13.52312 28.09027 1.000 117.83985 136 ASN A N 1
ATOM 1029 C CA . ASN A 1 139 ? -24.10697 12.18133 28.02714 1.000 116.46233 136 ASN A CA 1
ATOM 1030 C C . ASN A 1 139 ? -24.64372 11.95071 26.62067 1.000 128.36055 136 ASN A C 1
ATOM 1031 O O . ASN A 1 139 ? -25.56514 12.64877 26.18124 1.000 140.18402 136 ASN A O 1
ATOM 1036 N N . GLU A 1 140 ? -24.05686 10.98160 25.91334 1.000 133.46911 137 GLU A N 1
ATOM 1037 C CA . GLU A 1 140 ? -24.39799 10.77688 24.51057 1.000 138.32145 137 GLU A CA 1
ATOM 1038 C C . GLU A 1 140 ? -25.81654 10.25889 24.32045 1.000 131.02802 137 GLU A C 1
ATOM 1039 O O . GLU A 1 140 ? -26.38252 10.42930 23.23569 1.000 124.55013 137 GLU A O 1
ATOM 1045 N N . ASP A 1 141 ? -26.40196 9.62619 25.33751 1.000 133.20124 138 ASP A N 1
ATOM 1046 C CA . ASP A 1 141 ? -27.75874 9.11528 25.18479 1.000 138.77192 138 ASP A CA 1
ATOM 1047 C C . ASP A 1 141 ? -28.79446 10.20834 25.42340 1.000 129.26848 138 ASP A C 1
ATOM 1048 O O . ASP A 1 141 ? -29.77848 10.30595 24.68185 1.000 113.54244 138 ASP A O 1
ATOM 1053 N N . SER A 1 142 ? -28.59127 11.03707 26.45089 1.000 128.49927 139 SER A N 1
ATOM 1054 C CA . SER A 1 142 ? -29.48735 12.16650 26.67382 1.000 121.57758 139 SER A CA 1
ATOM 1055 C C . SER A 1 142 ? -29.41882 13.15170 25.51690 1.000 117.70487 139 SER A C 1
ATOM 1056 O O . SER A 1 142 ? -30.44545 13.68980 25.08681 1.000 117.28118 139 SER A O 1
ATOM 1059 N N . ALA A 1 143 ? -28.21485 13.39759 24.99625 1.000 122.54371 140 ALA A N 1
ATOM 1060 C CA . ALA A 1 143 ? -28.07707 14.31729 23.87450 1.000 116.56906 140 ALA A CA 1
ATOM 1061 C C . ALA A 1 143 ? -28.70101 13.75037 22.60665 1.000 120.72030 140 ALA A C 1
ATOM 1062 O O . ALA A 1 143 ? -29.25373 14.50479 21.79895 1.000 124.40605 140 ALA A O 1
ATOM 1064 N N . LEU A 1 144 ? -28.63369 12.43188 22.41558 1.000 114.54568 141 LEU A N 1
ATOM 1065 C CA . LEU A 1 144 ? -29.25950 11.83589 21.24032 1.000 127.32074 141 LEU A CA 1
ATOM 1066 C C . LEU A 1 144 ? -30.77732 11.94361 21.31722 1.000 117.63613 141 LEU A C 1
ATOM 1067 O O . LEU A 1 144 ? -31.44356 12.15925 20.29751 1.000 126.24671 141 LEU A O 1
ATOM 1072 N N . ALA A 1 145 ? -31.33983 11.80797 22.51948 1.000 113.61756 142 ALA A N 1
ATOM 1073 C CA . ALA A 1 145 ? -32.78582 11.91727 22.67446 1.000 115.74839 142 ALA A CA 1
ATOM 1074 C C . ALA A 1 145 ? -33.25953 13.33505 22.38503 1.000 114.23410 142 ALA A C 1
ATOM 1075 O O . ALA A 1 145 ? -34.22655 13.53901 21.64184 1.000 108.84074 142 ALA A O 1
ATOM 1077 N N . VAL A 1 146 ? -32.58383 14.33251 22.96054 1.000 120.56101 143 VAL A N 1
ATOM 1078 C CA . VAL A 1 146 ? -32.97220 15.71604 22.72446 1.000 122.63258 143 VAL A CA 1
ATOM 1079 C C . VAL A 1 146 ? -32.65519 16.14817 21.30019 1.000 116.01713 143 VAL A C 1
ATOM 1080 O O . VAL A 1 146 ? -33.25919 17.10370 20.80155 1.000 122.47622 143 VAL A O 1
ATOM 1084 N N . GLY A 1 147 ? -31.72898 15.46435 20.62404 1.000 118.89112 144 GLY A N 1
ATOM 1085 C CA . GLY A 1 147 ? -31.48132 15.76924 19.22249 1.000 112.98581 144 GLY A CA 1
ATOM 1086 C C . GLY A 1 147 ? -32.60824 15.28705 18.32587 1.000 116.27689 144 GLY A C 1
ATOM 1087 O O . GLY A 1 147 ? -33.03145 15.98735 17.39920 1.000 108.84161 144 GLY A O 1
ATOM 1088 N N . ILE A 1 148 ? -33.09654 14.07148 18.58401 1.000 116.73303 145 ILE A N 1
ATOM 1089 C CA . ILE A 1 148 ? -34.26551 13.56066 17.86982 1.000 113.16305 145 ILE A CA 1
ATOM 1090 C C . ILE A 1 148 ? -35.48598 14.40981 18.19464 1.000 117.22255 145 ILE A C 1
ATOM 1091 O O . ILE A 1 148 ? -36.25725 14.80100 17.30752 1.000 103.08342 145 ILE A O 1
ATOM 1096 N N . ALA A 1 149 ? -35.68184 14.69640 19.48302 1.000 115.82059 146 ALA A N 1
ATOM 1097 C CA . ALA A 1 149 ? -36.81188 15.51388 19.90069 1.000 109.54751 146 ALA A CA 1
ATOM 1098 C C . ALA A 1 149 ? -36.72867 16.91696 19.31958 1.000 110.76890 146 ALA A C 1
ATOM 1099 O O . ALA A 1 149 ? -37.76091 17.55038 19.07503 1.000 104.71158 146 ALA A O 1
ATOM 1101 N N . ALA A 1 150 ? -35.51465 17.41493 19.08317 1.000 100.92903 147 ALA A N 1
ATOM 1102 C CA . ALA A 1 150 ? -35.36231 18.74951 18.51733 1.000 98.23526 147 ALA A CA 1
ATOM 1103 C C . ALA A 1 150 ? -35.92063 18.80666 17.10298 1.000 108.90225 147 ALA A C 1
ATOM 1104 O O . ALA A 1 150 ? -36.74042 19.67379 16.77847 1.000 97.30455 147 ALA A O 1
ATOM 1106 N N . ILE A 1 151 ? -35.49134 17.87635 16.24761 1.000 120.93851 148 ILE A N 1
ATOM 1107 C CA . ILE A 1 151 ? -35.95621 17.86397 14.86617 1.000 114.07218 148 ILE A CA 1
ATOM 1108 C C . ILE A 1 151 ? -37.42587 17.47385 14.80080 1.000 110.67064 148 ILE A C 1
ATOM 1109 O O . ILE A 1 151 ? -38.12945 17.82922 13.84762 1.000 93.53916 148 ILE A O 1
ATOM 1114 N N . ALA A 1 152 ? -37.91760 16.74482 15.80413 1.000 107.85648 149 ALA A N 1
ATOM 1115 C CA . ALA A 1 152 ? -39.35266 16.50912 15.89738 1.000 104.97796 149 ALA A CA 1
ATOM 1116 C C . ALA A 1 152 ? -40.09359 17.80689 16.18979 1.000 110.10441 149 ALA A C 1
ATOM 1117 O O . ALA A 1 152 ? -41.19763 18.03049 15.67864 1.000 106.17330 149 ALA A O 1
ATOM 1119 N N . VAL A 1 153 ? -39.49346 18.67749 17.00504 1.000 107.22397 150 VAL A N 1
ATOM 1120 C CA . VAL A 1 153 ? -40.08129 19.98796 17.26871 1.000 106.78432 150 VAL A CA 1
ATOM 1121 C C . VAL A 1 153 ? -40.08719 20.83226 16.00127 1.000 111.12144 150 VAL A C 1
ATOM 1122 O O . VAL A 1 153 ? -41.06735 21.52714 15.70368 1.000 109.97620 150 VAL A O 1
ATOM 1126 N N . ILE A 1 154 ? -38.99824 20.77332 15.23001 1.000 110.80546 151 ILE A N 1
ATOM 1127 C CA . ILE A 1 154 ? -38.88748 21.56587 14.00669 1.000 102.46550 151 ILE A CA 1
ATOM 1128 C C . ILE A 1 154 ? -40.01166 21.21466 13.03915 1.000 112.30865 151 ILE A C 1
ATOM 1129 O O . ILE A 1 154 ? -40.68058 22.09597 12.48465 1.000 111.85932 151 ILE A O 1
ATOM 1134 N N . ILE A 1 155 ? -40.23348 19.91718 12.82274 1.000 113.61696 152 ILE A N 1
ATOM 1135 C CA . ILE A 1 155 ? -41.27036 19.48054 11.89183 1.000 113.92281 152 ILE A CA 1
ATOM 1136 C C . ILE A 1 155 ? -42.64138 19.92127 12.38246 1.000 119.70474 152 ILE A C 1
ATOM 1137 O O . ILE A 1 155 ? -43.48608 20.37236 11.59666 1.000 113.63781 152 ILE A O 1
ATOM 1142 N N . ALA A 1 156 ? -42.87553 19.81783 13.69308 1.000 118.59919 153 ALA A N 1
ATOM 1143 C CA . ALA A 1 156 ? -44.12420 20.29123 14.27120 1.000 109.23449 153 ALA A CA 1
ATOM 1144 C C . ALA A 1 156 ? -44.27578 21.80253 14.15599 1.000 114.50955 153 ALA A C 1
ATOM 1145 O O . ALA A 1 156 ? -45.40311 22.30510 14.18875 1.000 115.54259 153 ALA A O 1
ATOM 1147 N N . LEU A 1 157 ? -43.17290 22.54007 14.02213 1.000 111.57559 154 LEU A N 1
ATOM 1148 C CA . LEU A 1 157 ? -43.27552 23.98877 13.89301 1.000 118.38351 154 LEU A CA 1
ATOM 1149 C C . LEU A 1 157 ? -43.67016 24.39837 12.47944 1.000 125.06651 154 LEU A C 1
ATOM 1150 O O . LEU A 1 157 ? -44.45184 25.33915 12.30295 1.000 130.60532 154 LEU A O 1
ATOM 1155 N N . TRP A 1 158 ? -43.14171 23.71697 11.45929 1.000 122.43467 155 TRP A N 1
ATOM 1156 C CA . TRP A 1 158 ? -43.60718 23.99212 10.10489 1.000 129.43194 155 TRP A CA 1
ATOM 1157 C C . TRP A 1 158 ? -45.02482 23.47347 9.91233 1.000 130.38712 155 TRP A C 1
ATOM 1158 O O . TRP A 1 158 ? -45.83248 24.09648 9.21087 1.000 140.17576 155 TRP A O 1
ATOM 1169 N N . ALA A 1 159 ? -45.34325 22.33381 10.53396 1.000 114.10370 156 ALA A N 1
ATOM 1170 C CA . ALA A 1 159 ? -46.72623 21.87586 10.57285 1.000 116.62864 156 ALA A CA 1
ATOM 1171 C C . ALA A 1 159 ? -47.62609 22.90186 11.24645 1.000 125.86970 156 ALA A C 1
ATOM 1172 O O . ALA A 1 159 ? -48.79904 23.03615 10.88125 1.000 126.92814 156 ALA A O 1
ATOM 1174 N N . LEU A 1 160 ? -47.09616 23.63193 12.22934 1.000 117.60915 157 LEU A N 1
ATOM 1175 C CA . LEU A 1 160 ? -47.83710 24.73718 12.82583 1.000 127.69991 157 LEU A CA 1
ATOM 1176 C C . LEU A 1 160 ? -48.01162 25.87151 11.82201 1.000 135.28901 157 LEU A C 1
ATOM 1177 O O . LEU A 1 160 ? -49.13452 26.31038 11.55146 1.000 135.95951 157 LEU A O 1
ATOM 1182 N N . GLU A 1 161 ? -46.90386 26.34453 11.24297 1.000 138.36428 158 GLU A N 1
ATOM 1183 C CA . GLU A 1 161 ? -46.96253 27.47926 10.32504 1.000 137.47018 158 GLU A CA 1
ATOM 1184 C C . GLU A 1 161 ? -47.82615 27.17234 9.10465 1.000 148.02644 158 GLU A C 1
ATOM 1185 O O . GLU A 1 161 ? -48.53560 28.05192 8.60146 1.000 153.18553 158 GLU A O 1
ATOM 1191 N N . ALA A 1 162 ? -47.78901 25.92899 8.61741 1.000 150.60064 159 ALA A N 1
ATOM 1192 C CA . ALA A 1 162 ? -48.67108 25.55083 7.51709 1.000 144.94910 159 ALA A CA 1
ATOM 1193 C C . ALA A 1 162 ? -50.12137 25.43751 7.96993 1.000 149.51775 159 ALA A C 1
ATOM 1194 O O . ALA A 1 162 ? -51.03685 25.69933 7.17999 1.000 146.11334 159 ALA A O 1
ATOM 1196 N N . ALA A 1 163 ? -50.35328 25.04947 9.22694 1.000 147.27311 160 ALA A N 1
ATOM 1197 C CA . ALA A 1 163 ? -51.71937 24.95708 9.72579 1.000 138.47407 160 ALA A CA 1
ATOM 1198 C C . ALA A 1 163 ? -52.34938 26.32808 9.94210 1.000 153.52987 160 ALA A C 1
ATOM 1199 O O . ALA A 1 163 ? -53.57902 26.44287 9.90609 1.000 152.65587 160 ALA A O 1
ATOM 1201 N N . GLN A 1 164 ? -51.53976 27.36596 10.17494 1.000 158.07949 161 GLN A N 1
ATOM 1202 C CA . GLN A 1 164 ? -52.07552 28.72330 10.22847 1.000 158.64215 161 GLN A CA 1
ATOM 1203 C C . GLN A 1 164 ? -52.54454 29.17285 8.85126 1.000 154.21577 161 GLN A C 1
ATOM 1204 O O . GLN A 1 164 ? -53.59222 29.81770 8.72358 1.000 153.41419 161 GLN A O 1
ATOM 1210 N N . LYS A 1 165 ? -51.77565 28.84091 7.81079 1.000 158.72429 162 LYS A N 1
ATOM 1211 C CA . LYS A 1 165 ? -52.16491 29.18308 6.44662 1.000 162.20193 162 LYS A CA 1
ATOM 1212 C C . LYS A 1 165 ? -53.43322 28.44463 6.03559 1.000 163.20940 162 LYS A C 1
ATOM 1213 O O . LYS A 1 165 ? -54.38677 29.05419 5.53780 1.000 167.11037 162 LYS A O 1
ATOM 1219 N N . ALA A 1 166 ? -53.46087 27.12322 6.23341 1.000 158.03453 163 ALA A N 1
ATOM 1220 C CA . ALA A 1 166 ? -54.64888 26.35055 5.88423 1.000 150.11127 163 ALA A CA 1
ATOM 1221 C C . ALA A 1 166 ? -55.80102 26.62060 6.84453 1.000 151.70016 163 ALA A C 1
ATOM 1222 O O . ALA A 1 166 ? -56.96670 26.44156 6.47525 1.000 157.40256 163 ALA A O 1
ATOM 1224 N N . GLY A 1 167 ? -55.50225 27.04696 8.07044 1.000 148.45600 164 GLY A N 1
ATOM 1225 C CA . GLY A 1 167 ? -56.54458 27.34719 9.03299 1.000 146.06800 164 GLY A CA 1
ATOM 1226 C C . GLY A 1 167 ? -57.28047 26.14105 9.56579 1.000 144.12974 164 GLY A C 1
ATOM 1227 O O . GLY A 1 167 ? -58.33723 26.29339 10.18202 1.000 150.45327 164 GLY A O 1
ATOM 1228 N N . ILE A 1 168 ? -56.75213 24.94104 9.34347 1.000 138.92944 165 ILE A N 1
ATOM 1229 C CA . ILE A 1 168 ? -57.38144 23.71346 9.81783 1.000 144.57442 165 ILE A CA 1
ATOM 1230 C C . ILE A 1 168 ? -57.06258 23.57076 11.30134 1.000 152.77086 165 ILE A C 1
ATOM 1231 O O . ILE A 1 168 ? -55.90860 23.35339 11.67880 1.000 152.37832 165 ILE A O 1
ATOM 1236 N N . GLU A 1 169 ? -58.08945 23.69476 12.14677 1.000 163.28023 166 GLU A N 1
ATOM 1237 C CA . GLU A 1 169 ? -57.87031 23.63332 13.58873 1.000 166.05565 166 GLU A CA 1
ATOM 1238 C C . GLU A 1 169 ? -57.37825 22.26116 14.02899 1.000 158.12171 166 GLU A C 1
ATOM 1239 O O . GLU A 1 169 ? -56.59645 22.15999 14.98209 1.000 154.98298 166 GLU A O 1
ATOM 1245 N N . GLU A 1 170 ? -57.81925 21.19605 13.35496 1.000 147.91665 167 GLU A N 1
ATOM 1246 C CA . GLU A 1 170 ? -57.31061 19.86907 13.68319 1.000 147.89502 167 GLU A CA 1
ATOM 1247 C C . GLU A 1 170 ? -55.81808 19.76446 13.39931 1.000 147.83783 167 GLU A C 1
ATOM 1248 O O . GLU A 1 170 ? -55.10696 19.02017 14.08395 1.000 140.17079 167 GLU A O 1
ATOM 1254 N N . ALA A 1 171 ? -55.32319 20.51231 12.40916 1.000 147.90937 168 ALA A N 1
ATOM 1255 C CA . ALA A 1 171 ? -53.89076 20.51620 12.12987 1.000 146.79585 168 ALA A CA 1
ATOM 1256 C C . ALA A 1 171 ? -53.12894 21.33863 13.16315 1.000 147.65316 168 ALA A C 1
ATOM 1257 O O . ALA A 1 171 ? -52.02696 20.95875 13.57800 1.000 133.47667 168 ALA A O 1
ATOM 1259 N N . GLU A 1 172 ? -53.69861 22.46750 13.59199 1.000 155.24304 169 GLU A N 1
ATOM 1260 C CA . GLU A 1 172 ? -53.06220 23.26074 14.63856 1.000 144.55988 169 GLU A CA 1
ATOM 1261 C C . GLU A 1 172 ? -53.02837 22.49887 15.95692 1.000 140.71805 169 GLU A C 1
ATOM 1262 O O . GLU A 1 172 ? -51.98956 22.44035 16.62382 1.000 146.22688 169 GLU A O 1
ATOM 1268 N N . LYS A 1 173 ? -54.15826 21.90925 16.35301 1.000 139.58834 170 LYS A N 1
ATOM 1269 C CA . LYS A 1 173 ? -54.17993 21.13684 17.59121 1.000 134.75663 170 LYS A CA 1
ATOM 1270 C C . LYS A 1 173 ? -53.23241 19.94774 17.50539 1.000 125.19336 170 LYS A C 1
ATOM 1271 O O . LYS A 1 173 ? -52.60393 19.56713 18.50219 1.000 124.11649 170 LYS A O 1
ATOM 1277 N N . GLY A 1 174 ? -53.10650 19.35972 16.31403 1.000 130.58217 171 GLY A N 1
ATOM 1278 C CA . GLY A 1 174 ? -52.18174 18.25288 16.13752 1.000 127.01807 171 GLY A CA 1
ATOM 1279 C C . GLY A 1 174 ? -50.72989 18.67404 16.28025 1.000 129.02620 171 GLY A C 1
ATOM 1280 O O . GLY A 1 174 ? -49.93177 17.97763 16.91250 1.000 113.35485 171 GLY A O 1
ATOM 1281 N N . ALA A 1 175 ? -50.36474 19.81653 15.69159 1.000 134.82385 172 ALA A N 1
ATOM 1282 C CA . ALA A 1 175 ? -48.99711 20.31067 15.82579 1.000 124.02206 172 ALA A CA 1
ATOM 1283 C C . ALA A 1 175 ? -48.67552 20.64755 17.27592 1.000 128.09418 172 ALA A C 1
ATOM 1284 O O . ALA A 1 175 ? -47.54080 20.45619 17.72892 1.000 125.80720 172 ALA A O 1
ATOM 1286 N N . ARG A 1 176 ? -49.66601 21.14122 18.02298 1.000 131.52778 173 ARG A N 1
ATOM 1287 C CA . ARG A 1 176 ? -49.43973 21.48343 19.42393 1.000 136.44552 173 ARG A CA 1
ATOM 1288 C C . ARG A 1 176 ? -49.17556 20.23734 20.26315 1.000 124.07798 173 ARG A C 1
ATOM 1289 O O . ARG A 1 176 ? -48.23985 20.21034 21.07098 1.000 120.78260 173 ARG A O 1
ATOM 1297 N N . LEU A 1 177 ? -49.98930 19.19074 20.08548 1.000 111.20530 174 LEU A N 1
ATOM 1298 C CA . LEU A 1 177 ? -49.82183 17.98929 20.89933 1.000 117.22426 174 LEU A CA 1
ATOM 1299 C C . LEU A 1 177 ? -48.52449 17.26314 20.56817 1.000 112.83753 174 LEU A C 1
ATOM 1300 O O . LEU A 1 177 ? -47.92199 16.63926 21.44925 1.000 104.10871 174 LEU A O 1
ATOM 1305 N N . LEU A 1 178 ? -48.08247 17.32675 19.31107 1.000 118.52253 175 LEU A N 1
ATOM 1306 C CA . LEU A 1 178 ? -46.79781 16.73631 18.95256 1.000 109.78374 175 LEU A CA 1
ATOM 1307 C C . LEU A 1 178 ? -45.64654 17.50768 19.58495 1.000 114.42377 175 LEU A C 1
ATOM 1308 O O . LEU A 1 178 ? -44.66041 16.90757 20.02768 1.000 108.61716 175 LEU A O 1
ATOM 1313 N N . LEU A 1 179 ? -45.75741 18.83824 19.64340 1.000 107.33677 176 LEU A N 1
ATOM 1314 C CA . LEU A 1 179 ? -44.75382 19.63311 20.34491 1.000 108.80614 176 LEU A CA 1
ATOM 1315 C C . LEU A 1 179 ? -44.68672 19.25592 21.82015 1.000 114.23218 176 LEU A C 1
ATOM 1316 O O . LEU A 1 179 ? -43.59430 19.10648 22.38000 1.000 112.77366 176 LEU A O 1
ATOM 1321 N N . LYS A 1 180 ? -45.84629 19.08845 22.46440 1.000 113.13228 177 LYS A N 1
ATOM 1322 C CA . LYS A 1 180 ? -45.86216 18.73780 23.88190 1.000 120.87893 177 LYS A CA 1
ATOM 1323 C C . LYS A 1 180 ? -45.31603 17.33374 24.11237 1.000 119.79397 177 LYS A C 1
ATOM 1324 O O . LYS A 1 180 ? -44.56937 17.10126 25.07014 1.000 111.70193 177 LYS A O 1
ATOM 1330 N N . LEU A 1 181 ? -45.67550 16.38302 23.24785 1.000 108.53867 178 LEU A N 1
ATOM 1331 C CA . LEU A 1 181 ? -45.17597 15.02212 23.41224 1.000 110.03834 178 LEU A CA 1
ATOM 1332 C C . LEU A 1 181 ? -43.69993 14.91811 23.05588 1.000 110.46930 178 LEU A C 1
ATOM 1333 O O . LEU A 1 181 ? -42.98889 14.06879 23.60591 1.000 89.83321 178 LEU A O 1
ATOM 1338 N N . ALA A 1 182 ? -43.22191 15.76545 22.14367 1.000 109.82339 179 ALA A N 1
ATOM 1339 C CA . ALA A 1 182 ? -41.79589 15.78821 21.84073 1.000 104.19105 179 ALA A CA 1
ATOM 1340 C C . ALA A 1 182 ? -41.00373 16.36145 23.00718 1.000 108.00610 179 ALA A C 1
ATOM 1341 O O . ALA A 1 182 ? -39.98012 15.79797 23.41238 1.000 115.34940 179 ALA A O 1
ATOM 1343 N N . MET A 1 183 ? -41.46656 17.48426 23.56371 1.000 118.71174 180 MET A N 1
ATOM 1344 C CA . MET A 1 183 ? -40.77938 18.07474 24.70739 1.000 109.58461 180 MET A CA 1
ATOM 1345 C C . MET A 1 183 ? -40.83409 17.15522 25.92185 1.000 117.32973 180 MET A C 1
ATOM 1346 O O . MET A 1 183 ? -39.86213 17.06868 26.68165 1.000 118.32477 180 MET A O 1
ATOM 1351 N N . ASP A 1 184 ? -41.95627 16.45709 26.12147 1.000 112.73628 181 ASP A N 1
ATOM 1352 C CA . ASP A 1 184 ? -42.01044 15.43851 27.16681 1.000 116.20756 181 ASP A CA 1
ATOM 1353 C C . ASP A 1 184 ? -40.99151 14.33713 26.89766 1.000 106.17539 181 ASP A C 1
ATOM 1354 O O . ASP A 1 184 ? -40.23710 13.94017 27.79236 1.000 104.05953 181 ASP A O 1
ATOM 1359 N N . ALA A 1 185 ? -40.93958 13.84960 25.65470 1.000 124.81975 182 ALA A N 1
ATOM 1360 C CA . ALA A 1 185 ? -39.93916 12.85294 25.28359 1.000 123.10983 182 ALA A CA 1
ATOM 1361 C C . ALA A 1 185 ? -38.52112 13.37961 25.46000 1.000 118.87401 182 ALA A C 1
ATOM 1362 O O . ALA A 1 185 ? -37.58965 12.59290 25.68035 1.000 109.66195 182 ALA A O 1
ATOM 1364 N N . ALA A 1 186 ? -38.33505 14.69908 25.35993 1.000 122.21426 183 ALA A N 1
ATOM 1365 C CA . ALA A 1 186 ? -37.00697 15.27122 25.54477 1.000 121.19907 183 ALA A CA 1
ATOM 1366 C C . ALA A 1 186 ? -36.63560 15.36758 27.02063 1.000 131.77629 183 ALA A C 1
ATOM 1367 O O . ALA A 1 186 ? -35.49414 15.07464 27.39550 1.000 137.49501 183 ALA A O 1
ATOM 1369 N N . ARG A 1 187 ? -37.57500 15.78468 27.87244 1.000 120.07575 184 ARG A N 1
ATOM 1370 C CA . ARG A 1 187 ? -37.30168 15.78516 29.30584 1.000 117.14451 184 ARG A CA 1
ATOM 1371 C C . ARG A 1 187 ? -37.15431 14.36322 29.83135 1.000 120.86960 184 ARG A C 1
ATOM 1372 O O . ARG A 1 187 ? -36.30109 14.09593 30.68800 1.000 116.59213 184 ARG A O 1
ATOM 1380 N N . LYS A 1 188 ? -37.97331 13.43701 29.31982 1.000 113.91310 185 LYS A N 1
ATOM 1381 C CA . LYS A 1 188 ? -37.82283 12.02603 29.65272 1.000 102.41165 185 LYS A CA 1
ATOM 1382 C C . LYS A 1 188 ? -36.49723 11.46318 29.15811 1.000 115.33961 185 LYS A C 1
ATOM 1383 O O . LYS A 1 188 ? -36.02069 10.46166 29.70663 1.000 112.10866 185 LYS A O 1
ATOM 1389 N N . LYS A 1 189 ? -35.89857 12.08559 28.13513 1.000 124.42917 186 LYS A N 1
ATOM 1390 C CA . LYS A 1 189 ? -34.59357 11.68186 27.60670 1.000 116.31336 186 LYS A CA 1
ATOM 1391 C C . LYS A 1 189 ? -34.62199 10.24607 27.09518 1.000 108.63306 186 LYS A C 1
ATOM 1392 O O . LYS A 1 189 ? -33.71847 9.45289 27.37050 1.000 103.72248 186 LYS A O 1
ATOM 1398 N N . ASN A 1 190 ? -35.67055 9.90396 26.35774 1.000 105.50501 187 ASN A N 1
ATOM 1399 C CA . ASN A 1 190 ? -35.79424 8.56875 25.78191 1.000 117.41118 187 ASN A CA 1
ATOM 1400 C C . ASN A 1 190 ? -35.89408 8.69523 24.27491 1.000 121.40320 187 ASN A C 1
ATOM 1401 O O . ASN A 1 190 ? -36.87909 9.27274 23.77056 1.000 123.05415 187 ASN A O 1
ATOM 1406 N N . PRO A 1 191 ? -34.92243 8.19245 23.51389 1.000 127.91755 188 PRO A N 1
ATOM 1407 C CA . PRO A 1 191 ? -34.96026 8.37814 22.05585 1.000 113.78742 188 PRO A CA 1
ATOM 1408 C C . PRO A 1 191 ? -36.08005 7.61803 21.37289 1.000 112.90914 188 PRO A C 1
ATOM 1409 O O . PRO A 1 191 ? -36.41822 7.95131 20.23108 1.000 125.37363 188 PRO A O 1
ATOM 1413 N N . GLU A 1 192 ? -36.67455 6.62335 22.03339 1.000 119.11632 189 GLU A N 1
ATOM 1414 C CA . GLU A 1 192 ? -37.65544 5.77005 21.36983 1.000 117.38899 189 GLU A CA 1
ATOM 1415 C C . GLU A 1 192 ? -38.93518 6.53649 21.05247 1.000 109.04050 189 GLU A C 1
ATOM 1416 O O . GLU A 1 192 ? -39.28283 6.72853 19.88107 1.000 110.62965 189 GLU A O 1
ATOM 1422 N N . GLU A 1 193 ? -39.65366 6.98535 22.08597 1.000 112.26360 190 GLU A N 1
ATOM 1423 C CA . GLU A 1 193 ? -40.88331 7.73362 21.85116 1.000 115.60416 190 GLU A CA 1
ATOM 1424 C C . GLU A 1 193 ? -40.61415 9.10097 21.24118 1.000 112.31965 190 GLU A C 1
ATOM 1425 O O . GLU A 1 193 ? -41.53937 9.72127 20.70583 1.000 105.05224 190 GLU A O 1
ATOM 1431 N N . ALA A 1 194 ? -39.37713 9.59279 21.32801 1.000 105.91571 191 ALA A N 1
ATOM 1432 C CA . ALA A 1 194 ? -39.02704 10.81239 20.61116 1.000 111.15286 191 ALA A CA 1
ATOM 1433 C C . ALA A 1 194 ? -39.03626 10.57548 19.10687 1.000 110.13459 191 ALA A C 1
ATOM 1434 O O . ALA A 1 194 ? -39.53761 11.40860 18.34286 1.000 89.01037 191 ALA A O 1
ATOM 1436 N N . LEU A 1 195 ? -38.48883 9.43984 18.66493 1.000 111.04222 192 LEU A N 1
ATOM 1437 C CA . LEU A 1 195 ? -38.60096 9.05985 17.26179 1.000 97.53768 192 LEU A CA 1
ATOM 1438 C C . LEU A 1 195 ? -40.05204 8.82980 16.86459 1.000 104.21217 192 LEU A C 1
ATOM 1439 O O . LEU A 1 195 ? -40.42950 9.09138 15.71752 1.000 107.19293 192 LEU A O 1
ATOM 1444 N N . ALA A 1 196 ? -40.87611 8.33525 17.79228 1.000 116.11057 193 ALA A N 1
ATOM 1445 C CA . ALA A 1 196 ? -42.28455 8.11283 17.48574 1.000 116.31756 193 ALA A CA 1
ATOM 1446 C C . ALA A 1 196 ? -42.99979 9.42883 17.21029 1.000 111.46588 193 ALA A C 1
ATOM 1447 O O . ALA A 1 196 ? -43.78857 9.52564 16.26237 1.000 91.86473 193 ALA A O 1
ATOM 1449 N N . VAL A 1 197 ? -42.73733 10.45303 18.02798 1.000 112.60725 194 VAL A N 1
ATOM 1450 C CA . VAL A 1 197 ? -43.32312 11.76880 17.78102 1.000 117.32116 194 VAL A CA 1
ATOM 1451 C C . VAL A 1 197 ? -42.78817 12.34478 16.47570 1.000 109.84406 194 VAL A C 1
ATOM 1452 O O . VAL A 1 197 ? -43.50953 13.02606 15.73485 1.000 116.81308 194 VAL A O 1
ATOM 1456 N N . LEU A 1 198 ? -41.51875 12.06734 16.16816 1.000 101.66936 195 LEU A N 1
ATOM 1457 C CA . LEU A 1 198 ? -40.94421 12.48818 14.89354 1.000 99.18895 195 LEU A CA 1
ATOM 1458 C C . LEU A 1 198 ? -41.71294 11.87840 13.72635 1.000 102.67655 195 LEU A C 1
ATOM 1459 O O . LEU A 1 198 ? -42.11871 12.58293 12.79461 1.000 96.71166 195 LEU A O 1
ATOM 1464 N N . ASN A 1 199 ? -41.92416 10.56035 13.76702 1.000 115.63346 196 ASN A N 1
ATOM 1465 C CA . ASN A 1 199 ? -42.64688 9.88062 12.69548 1.000 111.26600 196 ASN A CA 1
ATOM 1466 C C . ASN A 1 199 ? -44.06035 10.42783 12.54391 1.000 111.81088 196 ASN A C 1
ATOM 1467 O O . ASN A 1 199 ? -44.53708 10.63231 11.42153 1.000 110.70340 196 ASN A O 1
ATOM 1472 N N . ALA A 1 200 ? -44.75005 10.66214 13.66273 1.000 117.35465 197 ALA A N 1
ATOM 1473 C CA . ALA A 1 200 ? -46.10262 11.20386 13.59271 1.000 113.90879 197 ALA A CA 1
ATOM 1474 C C . ALA A 1 200 ? -46.09642 12.62279 13.04117 1.000 104.41894 197 ALA A C 1
ATOM 1475 O O . ALA A 1 200 ? -46.99953 13.00669 12.28805 1.000 93.37325 197 ALA A O 1
ATOM 1477 N N . ALA A 1 201 ? -45.08474 13.41527 13.40416 1.000 96.55129 198 ALA A N 1
ATOM 1478 C CA . ALA A 1 201 ? -44.97494 14.76652 12.86619 1.000 101.11189 198 ALA A CA 1
ATOM 1479 C C . ALA A 1 201 ? -44.74988 14.73907 11.36094 1.000 99.56813 198 ALA A C 1
ATOM 1480 O O . ALA A 1 201 ? -45.27875 15.58492 10.63095 1.000 93.03291 198 ALA A O 1
ATOM 1482 N N . LEU A 1 202 ? -43.96564 13.77298 10.88055 1.000 111.26727 199 LEU A N 1
ATOM 1483 C CA . LEU A 1 202 ? -43.79387 13.60679 9.44161 1.000 112.03396 199 LEU A CA 1
ATOM 1484 C C . LEU A 1 202 ? -45.09731 13.18037 8.78152 1.000 108.60943 199 LEU A C 1
ATOM 1485 O O . LEU A 1 202 ? -45.44527 13.67179 7.70150 1.000 93.36273 199 LEU A O 1
ATOM 1490 N N . ASP A 1 203 ? -45.83263 12.26963 9.42222 1.000 110.38117 200 ASP A N 1
ATOM 1491 C CA . ASP A 1 203 ? -47.08793 11.78303 8.85942 1.000 107.87445 200 ASP A CA 1
ATOM 1492 C C . ASP A 1 203 ? -48.05402 12.92936 8.59218 1.000 107.05281 200 ASP A C 1
ATOM 1493 O O . ASP A 1 203 ? -48.66330 13.01083 7.51866 1.000 103.55265 200 ASP A O 1
ATOM 1498 N N . VAL A 1 204 ? -48.20326 13.83079 9.56278 1.000 106.26410 201 VAL A N 1
ATOM 1499 C CA . VAL A 1 204 ? -49.15512 14.92633 9.41480 1.000 107.78090 201 VAL A CA 1
ATOM 1500 C C . VAL A 1 204 ? -48.62420 15.97492 8.44527 1.000 113.20978 201 VAL A C 1
ATOM 1501 O O . VAL A 1 204 ? -49.37248 16.51186 7.61844 1.000 111.37590 201 VAL A O 1
ATOM 1505 N N . SER A 1 205 ? -47.32481 16.27395 8.51856 1.000 107.63304 202 SER A N 1
ATOM 1506 C CA . SER A 1 205 ? -46.76742 17.34649 7.70017 1.000 108.20629 202 SER A CA 1
ATOM 1507 C C . SER A 1 205 ? -46.73573 16.98072 6.22041 1.000 117.61721 202 SER A C 1
ATOM 1508 O O . SER A 1 205 ? -46.82029 17.87125 5.36714 1.000 121.36669 202 SER A O 1
ATOM 1511 N N . ILE A 1 206 ? -46.60946 15.69128 5.89277 1.000 117.86664 203 ILE A N 1
ATOM 1512 C CA . ILE A 1 206 ? -46.66875 15.28134 4.49012 1.000 116.53769 203 ILE A CA 1
ATOM 1513 C C . ILE A 1 206 ? -48.01459 15.66025 3.89130 1.000 113.68320 203 ILE A C 1
ATOM 1514 O O . ILE A 1 206 ? -48.08954 16.22599 2.79203 1.000 113.84750 203 ILE A O 1
ATOM 1519 N N . ALA A 1 207 ? -49.09795 15.37664 4.61537 1.000 117.02655 204 ALA A N 1
ATOM 1520 C CA . ALA A 1 207 ? -50.42502 15.73549 4.14390 1.000 113.99689 204 ALA A CA 1
ATOM 1521 C C . ALA A 1 207 ? -50.65082 17.24138 4.13683 1.000 110.95002 204 ALA A C 1
ATOM 1522 O O . ALA A 1 207 ? -51.53404 17.71700 3.41919 1.000 98.76992 204 ALA A O 1
ATOM 1524 N N . LEU A 1 208 ? -49.88708 18.00217 4.92371 1.000 118.54521 205 LEU A N 1
ATOM 1525 C CA . LEU A 1 208 ? -50.03836 19.45310 4.90467 1.000 125.64506 205 LEU A CA 1
ATOM 1526 C C . LEU A 1 208 ? -49.29077 20.07297 3.73123 1.000 124.54941 205 LEU A C 1
ATOM 1527 O O . LEU A 1 208 ? -49.78665 21.01649 3.10558 1.000 120.59674 205 LEU A O 1
ATOM 1532 N N . GLN A 1 209 ? -48.09256 19.56476 3.42879 1.000 130.36809 206 GLN A N 1
ATOM 1533 C CA . GLN A 1 209 ? -47.36266 20.03782 2.25695 1.000 136.27138 206 GLN A CA 1
ATOM 1534 C C . GLN A 1 209 ? -48.12457 19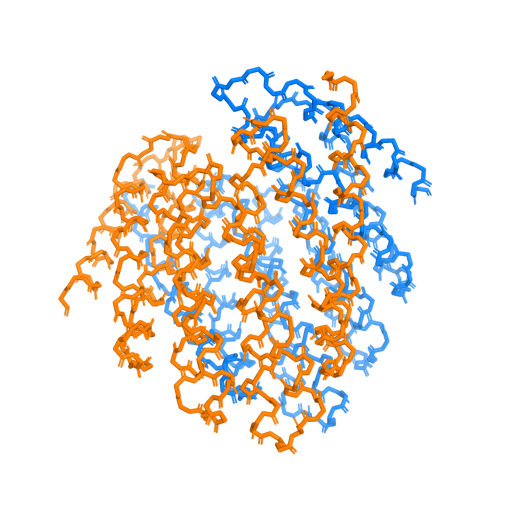.71939 0.97956 1.000 127.37787 206 GLN A C 1
ATOM 1535 O O . GLN A 1 209 ? -48.16727 20.53483 0.05051 1.000 121.36355 206 GLN A O 1
ATOM 1541 N N . LEU A 1 210 ? -48.73209 18.53224 0.91618 1.000 128.43210 207 LEU A N 1
ATOM 1542 C CA . LEU A 1 210 ? -49.55737 18.18083 -0.23205 1.000 121.50177 207 LEU A CA 1
ATOM 1543 C C . LEU A 1 210 ? -50.86150 18.96901 -0.24273 1.000 121.42705 207 LEU A C 1
ATOM 1544 O O . LEU A 1 210 ? -51.42764 19.21431 -1.31478 1.000 133.28357 207 LEU A O 1
ATOM 1549 N N . LEU A 1 211 ? -51.35129 19.37132 0.93433 1.000 113.90140 208 LEU A N 1
ATOM 1550 C CA . LEU A 1 211 ? -52.55130 20.19930 0.99496 1.000 105.47962 208 LEU A CA 1
ATOM 1551 C C . LEU A 1 211 ? -52.25750 21.63324 0.58257 1.000 116.65090 208 LEU A C 1
ATOM 1552 O O . LEU A 1 211 ? -53.10474 22.28630 -0.03733 1.000 112.97359 208 LEU A O 1
ATOM 1557 N N . GLN A 1 212 ? -51.07069 22.13921 0.92467 1.000 125.98308 209 GLN A N 1
ATOM 1558 C CA . GLN A 1 212 ? -50.67498 23.47193 0.48829 1.000 130.26072 209 GLN A CA 1
ATOM 1559 C C . GLN A 1 212 ? -50.35346 23.49726 -0.99983 1.000 130.36183 209 GLN A C 1
ATOM 1560 O O . GLN A 1 212 ? -50.55332 24.52309 -1.65860 1.000 127.22242 209 GLN A O 1
ATOM 1566 N N . SER A 1 213 ? -49.84257 22.39098 -1.54383 1.000 139.28386 210 SER A N 1
ATOM 1567 C CA . SER A 1 213 ? -49.65742 22.29048 -2.98484 1.000 124.98235 210 SER A CA 1
ATOM 1568 C C . SER A 1 213 ? -50.96491 22.00674 -3.70924 1.000 137.00618 210 SER A C 1
ATOM 1569 O O . SER A 1 213 ? -51.02799 22.17190 -4.93072 1.000 144.71013 210 SER A O 1
ATOM 1572 N N . ALA A 1 214 ? -52.00460 21.59310 -2.98289 1.000 133.46899 211 ALA A N 1
ATOM 1573 C CA . ALA A 1 214 ? -53.32783 21.34742 -3.54229 1.000 129.19040 211 ALA A CA 1
ATOM 1574 C C . ALA A 1 214 ? -54.15770 22.61769 -3.68175 1.000 129.03331 211 ALA A C 1
ATOM 1575 O O . ALA A 1 214 ? -55.38990 22.54988 -3.62433 1.000 124.59968 211 ALA A O 1
ATOM 1577 N N . LYS A 1 215 ? -53.52727 23.78025 -3.85507 1.000 133.03389 212 LYS A N 1
ATOM 1578 C CA . LYS A 1 215 ? -54.30947 24.99571 -4.05813 1.000 129.41056 212 LYS A CA 1
ATOM 1579 C C . LYS A 1 215 ? -54.95521 25.02361 -5.43588 1.000 142.89471 212 LYS A C 1
ATOM 1580 O O . LYS A 1 215 ? -56.03189 25.60694 -5.60280 1.000 142.67095 212 LYS A O 1
ATOM 1586 N N . ARG A 1 216 ? -54.32424 24.39189 -6.42674 1.000 141.01386 213 ARG A N 1
ATOM 1587 C CA . ARG A 1 216 ? -54.72271 24.59654 -7.81502 1.000 135.28390 213 ARG A CA 1
ATOM 1588 C C . ARG A 1 216 ? -55.94832 23.77289 -8.19437 1.000 140.74967 213 ARG A C 1
ATOM 1589 O O . ARG A 1 216 ? -56.84151 24.27663 -8.88558 1.000 138.24559 213 ARG A O 1
ATOM 1597 N N . ALA A 1 217 ? -56.01393 22.51544 -7.76054 1.000 148.03124 214 ALA A N 1
ATOM 1598 C CA . ALA A 1 217 ? -57.08432 21.61155 -8.15960 1.000 145.12491 214 ALA A CA 1
ATOM 1599 C C . ALA A 1 217 ? -57.75186 21.02489 -6.92115 1.000 138.51686 214 ALA A C 1
ATOM 1600 O O . ALA A 1 217 ? -57.35097 21.28692 -5.78325 1.000 143.59943 214 ALA A O 1
ATOM 1602 N N . GLY A 1 218 ? -58.78591 20.22179 -7.15199 1.000 132.68133 215 GLY A N 1
ATOM 1603 C CA . GLY A 1 218 ? -59.50363 19.59520 -6.06245 1.000 123.70220 215 GLY A CA 1
ATOM 1604 C C . GLY A 1 218 ? -58.84695 18.32608 -5.56272 1.000 130.24617 215 GLY A C 1
ATOM 1605 O O . GLY A 1 218 ? -59.43745 17.24484 -5.64162 1.000 113.37300 215 GLY A O 1
ATOM 1606 N N . SER A 1 219 ? -57.62280 18.43919 -5.04540 1.000 139.05373 216 SER A N 1
ATOM 1607 C CA . SER A 1 219 ? -56.94463 17.30523 -4.41978 1.000 131.38218 216 SER A CA 1
ATOM 1608 C C . SER A 1 219 ? -57.46387 17.11062 -2.99399 1.000 134.69753 216 SER A C 1
ATOM 1609 O O . SER A 1 219 ? -56.74733 17.24615 -2.00208 1.000 107.44035 216 SER A O 1
ATOM 1612 N N . GLU A 1 220 ? -58.75824 16.79558 -2.91794 1.000 151.77793 217 GLU A N 1
ATOM 1613 C CA . GLU A 1 220 ? -59.43485 16.55867 -1.65064 1.000 142.48525 217 GLU A CA 1
ATOM 1614 C C . GLU A 1 220 ? -59.00518 15.26070 -0.98675 1.000 129.62502 217 GLU A C 1
ATOM 1615 O O . GLU A 1 220 ? -59.30063 15.06384 0.19653 1.000 124.11364 217 GLU A O 1
ATOM 1621 N N . GLU A 1 221 ? -58.33797 14.36632 -1.71782 1.000 140.77015 218 GLU A N 1
ATOM 1622 C CA . GLU A 1 221 ? -57.78932 13.16980 -1.09587 1.000 138.91478 218 GLU A CA 1
ATOM 1623 C C . GLU A 1 221 ? -56.66509 13.51235 -0.13428 1.000 135.22623 218 GLU A C 1
ATOM 1624 O O . GLU A 1 221 ? -56.37212 12.72247 0.76877 1.000 137.72307 218 GLU A O 1
ATOM 1630 N N . THR A 1 222 ? -56.03790 14.67740 -0.31070 1.000 136.64291 219 THR A N 1
ATOM 1631 C CA . THR A 1 222 ? -55.03716 15.13778 0.64265 1.000 132.56202 219 THR A CA 1
ATOM 1632 C C . THR A 1 222 ? -55.66679 15.44176 1.99549 1.000 133.48562 219 THR A C 1
ATOM 1633 O O . THR A 1 222 ? -55.04358 15.22525 3.04088 1.000 132.13279 219 THR A O 1
ATOM 1637 N N . ARG A 1 223 ? -56.90113 15.94804 1.99702 1.000 138.63207 220 ARG A N 1
ATOM 1638 C CA . ARG A 1 223 ? -57.59966 16.17033 3.25803 1.000 126.85635 220 ARG A CA 1
ATOM 1639 C C . ARG A 1 223 ? -57.84855 14.85295 3.98160 1.000 132.91178 220 ARG A C 1
ATOM 1640 O O . ARG A 1 223 ? -57.80948 14.79686 5.21651 1.000 135.72310 220 ARG A O 1
ATOM 1648 N N . LYS A 1 224 ? -58.08264 13.77494 3.22795 1.000 134.49079 221 LYS A N 1
ATOM 1649 C CA . LYS A 1 224 ? -58.16165 12.45406 3.84175 1.000 132.76655 221 LYS A CA 1
ATOM 1650 C C . LYS A 1 224 ? -56.78979 11.97322 4.30176 1.000 126.00928 221 LYS A C 1
ATOM 1651 O O . LYS A 1 224 ? -56.69232 11.23027 5.28454 1.000 114.20546 221 LYS A O 1
ATOM 1657 N N . LEU A 1 225 ? -55.72291 12.38450 3.60858 1.000 127.94821 222 LEU A N 1
ATOM 1658 C CA . LEU A 1 225 ? -54.37241 12.11584 4.09667 1.000 130.94540 222 LEU A CA 1
ATOM 1659 C C . LEU A 1 225 ? -54.14239 12.77445 5.45255 1.000 128.28408 222 LEU A C 1
ATOM 1660 O O . LEU A 1 225 ? -53.53109 12.17710 6.34592 1.000 116.60631 222 LEU A O 1
ATOM 1665 N N . ALA A 1 226 ? -54.64043 14.00187 5.63093 1.000 133.98195 223 ALA A N 1
ATOM 1666 C CA . ALA A 1 226 ? -54.41569 14.71839 6.88311 1.000 117.29208 223 ALA A CA 1
ATOM 1667 C C . ALA A 1 226 ? -55.27103 14.15435 8.01003 1.000 118.02667 223 ALA A C 1
ATOM 1668 O O . ALA A 1 226 ? -54.79731 14.02251 9.14363 1.000 116.72637 223 ALA A O 1
ATOM 1670 N N . GLU A 1 227 ? -56.53125 13.81819 7.72167 1.000 124.57989 224 GLU A N 1
ATOM 1671 C CA . GLU A 1 227 ? -57.38655 13.20872 8.73664 1.000 107.72730 224 GLU A CA 1
ATOM 1672 C C . GLU A 1 227 ? -56.75386 11.94293 9.30130 1.000 111.74395 224 GLU A C 1
ATOM 1673 O O . GLU A 1 227 ? -56.58446 11.80796 10.51799 1.000 121.68290 224 GLU A O 1
ATOM 1679 N N . GLU A 1 228 ? -56.38298 11.00657 8.42715 1.000 124.68074 225 GLU A N 1
ATOM 1680 C CA . GLU A 1 228 ? -55.84435 9.73645 8.89985 1.000 122.97423 225 GLU A CA 1
ATOM 1681 C C . GLU A 1 228 ? -54.45175 9.89128 9.50012 1.000 118.36982 225 GLU A C 1
ATOM 1682 O O . GLU A 1 228 ? -54.08702 9.13212 10.40490 1.000 103.37092 225 GLU A O 1
ATOM 1688 N N . MET A 1 229 ? -53.66457 10.86252 9.02808 1.000 122.47209 226 MET A N 1
ATOM 1689 C CA . MET A 1 229 ? -52.36894 11.11218 9.65428 1.000 121.43316 226 MET A CA 1
ATOM 1690 C C . MET A 1 229 ? -52.53846 11.73208 11.03705 1.000 120.42382 226 MET A C 1
ATOM 1691 O O . MET A 1 229 ? -51.76362 11.43755 11.95492 1.000 115.06866 226 MET A O 1
ATOM 1693 N N . LEU A 1 230 ? -53.54972 12.59014 11.20621 1.000 121.71503 227 LEU A N 1
ATOM 1694 C CA . LEU A 1 230 ? -53.82782 13.16332 12.52047 1.000 114.03836 227 LEU A CA 1
ATOM 1695 C C . LEU A 1 230 ? -54.41306 12.12934 13.47377 1.000 111.90711 227 LEU A C 1
ATOM 1696 O O . LEU A 1 230 ? -54.18814 12.21091 14.68660 1.000 113.49784 227 LEU A O 1
ATOM 1701 N N . ARG A 1 231 ? -55.16641 11.15880 12.95334 1.000 126.59294 228 ARG A N 1
ATOM 1702 C CA . ARG A 1 231 ? -55.62638 10.05863 13.79399 1.000 119.20836 228 ARG A CA 1
ATOM 1703 C C . ARG A 1 231 ? -54.45785 9.18805 14.23503 1.000 115.70240 228 ARG A C 1
ATOM 1704 O O . ARG A 1 231 ? -54.36742 8.79889 15.40520 1.000 135.49751 228 ARG A O 1
ATOM 1712 N N . GLN A 1 232 ? -53.55295 8.86836 13.30511 1.000 118.69666 229 GLN A N 1
ATOM 1713 C CA . GLN A 1 232 ? -52.37295 8.08331 13.65483 1.000 116.61865 229 GLN A CA 1
ATOM 1714 C C . GLN A 1 232 ? -51.51191 8.80679 14.68218 1.000 117.24333 229 GLN A C 1
ATOM 1715 O O . GLN A 1 232 ? -50.88584 8.16939 15.53658 1.000 110.10551 229 GLN A O 1
ATOM 1721 N N . ALA A 1 233 ? -51.46535 10.14021 14.61462 1.000 129.27578 230 ALA A N 1
ATOM 1722 C CA . ALA A 1 233 ? -50.67377 10.89792 15.57865 1.000 133.52660 230 ALA A CA 1
ATOM 1723 C C . ALA A 1 233 ? -51.39446 11.03903 16.91456 1.000 143.55950 230 ALA A C 1
ATOM 1724 O O . ALA A 1 233 ? -50.74120 11.17721 17.95560 1.000 150.24531 230 ALA A O 1
ATOM 1726 N N . LEU A 1 234 ? -52.73104 11.00915 16.91035 1.000 146.05184 231 LEU A N 1
ATOM 1727 C CA . LEU A 1 234 ? -53.47120 11.01647 18.17038 1.000 143.22900 231 LEU A CA 1
ATOM 1728 C C . LEU A 1 234 ? -53.29555 9.70209 18.92273 1.000 140.12533 231 LEU A C 1
ATOM 1729 O O . LEU A 1 234 ? -53.16790 9.69623 20.15324 1.000 123.76829 231 LEU A O 1
ATOM 1734 N N . GLU A 1 235 ? -53.29249 8.57724 18.20285 1.000 151.21077 232 GLU A N 1
ATOM 1735 C CA . GLU A 1 235 ? -53.00016 7.29414 18.83063 1.000 151.63151 232 GLU A CA 1
ATOM 1736 C C . GLU A 1 235 ? -51.53667 7.18222 19.23834 1.000 151.44025 232 GLU A C 1
ATOM 1737 O O . GLU A 1 235 ? -51.20173 6.35547 20.09439 1.000 141.96752 232 GLU A O 1
ATOM 1743 N N . ARG A 1 236 ? -50.66244 7.99898 18.64704 1.000 153.91268 233 ARG A N 1
ATOM 1744 C CA . ARG A 1 236 ? -49.27155 8.07482 19.07328 1.000 145.95186 233 ARG A CA 1
ATOM 1745 C C . ARG A 1 236 ? -49.12133 8.71277 20.44946 1.000 157.39993 233 ARG A C 1
ATOM 1746 O O . ARG A 1 236 ? -48.04916 8.59962 21.05509 1.000 158.84762 233 ARG A O 1
ATOM 1754 N N . ALA A 1 237 ? -50.15946 9.37736 20.95138 1.000 151.61936 234 ALA A N 1
ATOM 1755 C CA . ALA A 1 237 ? -50.12434 9.98355 22.27815 1.000 132.68301 234 ALA A CA 1
ATOM 1756 C C . ALA A 1 237 ? -50.30730 8.93085 23.36832 1.000 127.44816 234 ALA A C 1
ATOM 1757 O O . ALA A 1 237 ? -49.73921 9.04233 24.45429 1.000 120.60392 234 ALA A O 1
ATOM 1759 N N . SER B 1 3 ? -60.43467 5.82408 -9.11680 1.000 86.96586 0 SER C N 1
ATOM 1760 C CA . SER B 1 3 ? -61.21016 5.85241 -7.88105 1.000 91.73968 0 SER C CA 1
ATOM 1761 C C . SER B 1 3 ? -60.54563 6.75086 -6.84387 1.000 121.78241 0 SER C C 1
ATOM 1762 O O . SER B 1 3 ? -59.40196 6.51418 -6.44972 1.000 131.24166 0 SER C O 1
ATOM 1765 N N . SER B 1 4 ? -61.27111 7.78412 -6.40348 1.000 121.04547 1 SER C N 1
ATOM 1766 C CA . SER B 1 4 ? -60.71194 8.71549 -5.42826 1.000 127.26919 1 SER C CA 1
ATOM 1767 C C . SER B 1 4 ? -60.47986 8.04938 -4.07837 1.000 122.68740 1 SER C C 1
ATOM 1768 O O . SER B 1 4 ? -59.54126 8.41540 -3.36345 1.000 121.60015 1 SER C O 1
ATOM 1771 N N . GLU B 1 5 ? -61.32564 7.08772 -3.70312 1.000 117.09136 2 GLU C N 1
ATOM 1772 C CA . GLU B 1 5 ? -61.09150 6.35126 -2.46519 1.000 117.17940 2 GLU C CA 1
ATOM 1773 C C . GLU B 1 5 ? -59.78019 5.58800 -2.52817 1.000 121.41153 2 GLU C C 1
ATOM 1774 O O . GLU B 1 5 ? -59.04085 5.51894 -1.53888 1.000 120.30022 2 GLU C O 1
ATOM 1780 N N . GLU B 1 6 ? -59.47753 5.00567 -3.68886 1.000 113.36633 3 GLU C N 1
ATOM 1781 C CA . GLU B 1 6 ? -58.24249 4.25044 -3.84292 1.000 123.48378 3 GLU C CA 1
ATOM 1782 C C . GLU B 1 6 ? -57.03046 5.17080 -3.91826 1.000 128.08968 3 GLU C C 1
ATOM 1783 O O . GLU B 1 6 ? -55.93088 4.78272 -3.50388 1.000 117.93308 3 GLU C O 1
ATOM 1789 N N . LEU B 1 7 ? -57.20963 6.38902 -4.43623 1.000 132.09185 4 LEU C N 1
ATOM 1790 C CA . LEU B 1 7 ? -56.11651 7.35551 -4.43707 1.000 123.56134 4 LEU C CA 1
ATOM 1791 C C . LEU B 1 7 ? -55.76081 7.77980 -3.01859 1.000 120.03478 4 LEU C C 1
ATOM 1792 O O . LEU B 1 7 ? -54.57844 7.90986 -2.68157 1.000 118.17673 4 LEU C O 1
ATOM 1797 N N . ALA B 1 8 ? -56.77051 7.99456 -2.17186 1.000 126.72338 5 ALA C N 1
ATOM 1798 C CA . ALA B 1 8 ? -56.50177 8.34647 -0.78171 1.000 110.45658 5 ALA C CA 1
ATOM 1799 C C . ALA B 1 8 ? -55.88970 7.17491 -0.02476 1.000 107.87126 5 ALA C C 1
ATOM 1800 O O . ALA B 1 8 ? -55.05115 7.37468 0.86049 1.000 116.75821 5 ALA C O 1
ATOM 1802 N N . ARG B 1 9 ? -56.28730 5.94679 -0.36456 1.000 112.25234 6 ARG C N 1
ATOM 1803 C CA . ARG B 1 9 ? -55.75052 4.77006 0.31311 1.000 104.84369 6 ARG C CA 1
ATOM 1804 C C . ARG B 1 9 ? -54.26460 4.59515 0.02542 1.000 103.27844 6 ARG C C 1
ATOM 1805 O O . ARG B 1 9 ? -53.43899 4.55213 0.94454 1.000 100.91011 6 ARG C O 1
ATOM 1813 N N . GLU B 1 10 ? -53.90695 4.49764 -1.25633 1.000 106.40894 7 GLU C N 1
ATOM 1814 C CA . GLU B 1 10 ? -52.52509 4.20289 -1.62179 1.000 109.88080 7 GLU C CA 1
ATOM 1815 C C . GLU B 1 10 ? -51.59200 5.35159 -1.26011 1.000 105.26089 7 GLU C C 1
ATOM 1816 O O . GLU B 1 10 ? -50.45181 5.12046 -0.84097 1.000 105.80101 7 GLU C O 1
ATOM 1822 N N . SER B 1 11 ? -52.05466 6.59504 -1.41564 1.000 103.81608 8 SER C N 1
ATOM 1823 C CA . SER B 1 11 ? -51.20806 7.74031 -1.09604 1.000 102.84765 8 SER C CA 1
ATOM 1824 C C . SER B 1 11 ? -50.98975 7.86355 0.40717 1.000 103.21933 8 SER C C 1
ATOM 1825 O O . SER B 1 11 ? -49.90075 8.24379 0.85266 1.000 99.11676 8 SER C O 1
ATOM 1828 N N . ALA B 1 12 ? -52.00711 7.53900 1.20648 1.000 106.72285 9 ALA C N 1
ATOM 1829 C CA . ALA B 1 12 ? -51.84913 7.61216 2.65520 1.000 108.49214 9 ALA C CA 1
ATOM 1830 C C . ALA B 1 12 ? -50.89636 6.53446 3.15467 1.000 103.05477 9 ALA C C 1
ATOM 1831 O O . ALA B 1 12 ? -50.01255 6.80332 3.97750 1.000 109.23574 9 ALA C O 1
ATOM 1833 N N . GLU B 1 13 ? -51.05370 5.30636 2.65894 1.000 99.09283 10 GLU C N 1
ATOM 1834 C CA . GLU B 1 13 ? -50.18827 4.22670 3.11415 1.000 107.62921 10 GLU C CA 1
ATOM 1835 C C . GLU B 1 13 ? -48.76543 4.40233 2.60467 1.000 103.56868 10 GLU C C 1
ATOM 1836 O O . GLU B 1 13 ? -47.81278 4.02374 3.29413 1.000 108.83894 10 GLU C O 1
ATOM 1842 N N . ALA B 1 14 ? -48.59861 4.97273 1.40855 1.000 107.89460 11 ALA C N 1
ATOM 1843 C CA . ALA B 1 14 ? -47.25664 5.27524 0.92587 1.000 102.55652 11 ALA C CA 1
ATOM 1844 C C . ALA B 1 14 ? -46.65569 6.46320 1.66489 1.000 116.31272 11 ALA C C 1
ATOM 1845 O O . ALA B 1 14 ? -45.43592 6.52181 1.84887 1.000 113.54057 11 ALA C O 1
ATOM 1847 N N . ALA B 1 15 ? -47.48761 7.41613 2.09515 1.000 112.11455 12 ALA C N 1
ATOM 1848 C CA . ALA B 1 15 ? -46.97991 8.53532 2.88133 1.000 96.62265 12 ALA C CA 1
ATOM 1849 C C . ALA B 1 15 ? -46.58069 8.09812 4.28384 1.000 98.86539 12 ALA C C 1
ATOM 1850 O O . ALA B 1 15 ? -45.70710 8.71934 4.89949 1.000 105.40222 12 ALA C O 1
ATOM 1852 N N . TRP B 1 16 ? -47.20903 7.04469 4.80981 1.000 96.13971 13 TRP C N 1
ATOM 1853 C CA . TRP B 1 16 ? -46.79277 6.52131 6.10581 1.000 104.07779 13 TRP C CA 1
ATOM 1854 C C . TRP B 1 16 ? -45.45519 5.80083 5.99169 1.000 102.62221 13 TRP C C 1
ATOM 1855 O O . TRP B 1 16 ? -44.53383 6.05189 6.77746 1.000 96.57605 13 TRP C O 1
ATOM 1866 N N . ARG B 1 17 ? -45.33033 4.90058 5.01171 1.000 101.70577 14 ARG C N 1
ATOM 1867 C CA . ARG B 1 17 ? -44.04407 4.26338 4.74880 1.000 96.25815 14 ARG C CA 1
ATOM 1868 C C . ARG B 1 17 ? -42.96944 5.29475 4.43885 1.000 94.83789 14 ARG C C 1
ATOM 1869 O O . ARG B 1 17 ? -41.78510 5.06510 4.71249 1.000 75.81609 14 ARG C O 1
ATOM 1877 N N . LEU B 1 18 ? -43.36694 6.43116 3.86521 1.000 103.39842 15 LEU C N 1
ATOM 1878 C CA . LEU B 1 18 ? -42.43664 7.53058 3.64054 1.000 94.61426 15 LEU C CA 1
ATOM 1879 C C . LEU B 1 18 ? -41.89000 8.05888 4.96071 1.000 88.77509 15 LEU C C 1
ATOM 1880 O O . LEU B 1 18 ? -40.67691 8.23921 5.11740 1.000 89.30960 15 LEU C O 1
ATOM 1885 N N . ALA B 1 19 ? -42.77791 8.30833 5.92811 1.000 100.58613 16 ALA C N 1
ATOM 1886 C CA . ALA B 1 19 ? -42.34440 8.82791 7.22178 1.000 93.86245 16 ALA C CA 1
ATOM 1887 C C . ALA B 1 19 ? -41.54465 7.78872 7.99658 1.000 83.47873 16 ALA C C 1
ATOM 1888 O O . ALA B 1 19 ? -40.56360 8.12843 8.66808 1.000 84.10172 16 ALA C O 1
ATOM 1890 N N . GLN B 1 20 ? -41.95710 6.52045 7.92237 1.000 87.89251 17 GLN C N 1
ATOM 1891 C CA . GLN B 1 20 ? -41.20816 5.44705 8.56954 1.000 95.52373 17 GLN C CA 1
ATOM 1892 C C . GLN B 1 20 ? -39.75864 5.43634 8.10690 1.000 92.45732 17 GLN C C 1
ATOM 1893 O O . GLN B 1 20 ? -38.83215 5.34038 8.92059 1.000 97.68557 17 GLN C O 1
ATOM 1899 N N . ALA B 1 21 ? -39.54455 5.53762 6.79437 1.000 95.75389 18 ALA C N 1
ATOM 1900 C CA . ALA B 1 21 ? -38.18886 5.50675 6.26367 1.000 90.64544 18 ALA C CA 1
ATOM 1901 C C . ALA B 1 21 ? -37.44475 6.80452 6.54361 1.000 88.24846 18 ALA C C 1
ATOM 1902 O O . ALA B 1 21 ? -36.22455 6.78636 6.73533 1.000 85.02107 18 ALA C O 1
ATOM 1904 N N . SER B 1 22 ? -38.15180 7.93662 6.56450 1.000 90.55444 19 SER C N 1
ATOM 1905 C CA . SER B 1 22 ? -37.49886 9.20299 6.88024 1.000 88.60793 19 SER C CA 1
ATOM 1906 C C . SER B 1 22 ? -36.99367 9.21154 8.31607 1.000 105.43663 19 SER C C 1
ATOM 1907 O O . SER B 1 22 ? -35.89490 9.70669 8.59391 1.000 107.33819 19 SER C O 1
ATOM 1910 N N . THR B 1 23 ? -37.78530 8.66502 9.24281 1.000 103.19551 20 THR C N 1
ATOM 1911 C CA . THR B 1 23 ? -37.35155 8.58400 10.63368 1.000 88.06631 20 THR C CA 1
ATOM 1912 C C . THR B 1 23 ? -36.15319 7.65201 10.78108 1.000 95.62911 20 THR C C 1
ATOM 1913 O O . THR B 1 23 ? -35.20478 7.95675 11.51448 1.000 87.71099 20 THR C O 1
ATOM 1917 N N . ARG B 1 24 ? -36.17188 6.51801 10.07587 1.000 87.70944 21 ARG C N 1
ATOM 1918 C CA . ARG B 1 24 ? -35.05227 5.58184 10.13215 1.000 77.06481 21 ARG C CA 1
ATOM 1919 C C . ARG B 1 24 ? -33.77072 6.21804 9.60759 1.000 91.59691 21 ARG C C 1
ATOM 1920 O O . ARG B 1 24 ? -32.68064 5.97033 10.13823 1.000 85.79607 21 ARG C O 1
ATOM 1928 N N . ALA B 1 25 ? -33.88282 7.04848 8.56914 1.000 96.49159 22 ALA C N 1
ATOM 1929 C CA . ALA B 1 25 ? -32.70029 7.69284 8.00868 1.000 92.03036 22 ALA C CA 1
ATOM 1930 C C . ALA B 1 25 ? -32.21189 8.82607 8.90033 1.000 95.70184 22 ALA C C 1
ATOM 1931 O O . ALA B 1 25 ? -31.00214 9.06247 9.00440 1.000 88.13230 22 ALA C O 1
ATOM 1933 N N . THR B 1 26 ? -33.13659 9.54259 9.54498 1.000 107.02976 23 THR C N 1
ATOM 1934 C CA . THR B 1 26 ? -32.74133 10.63827 10.42486 1.000 101.17745 23 THR C CA 1
ATOM 1935 C C . THR B 1 26 ? -31.94532 10.11604 11.61450 1.000 111.71598 23 THR C C 1
ATOM 1936 O O . THR B 1 26 ? -30.89764 10.67039 11.96754 1.000 119.52091 23 THR C O 1
ATOM 1940 N N . LEU B 1 27 ? -32.41970 9.02981 12.23059 1.000 104.85516 24 LEU C N 1
ATOM 1941 C CA . LEU B 1 27 ? -31.70404 8.43218 13.35423 1.000 90.67773 24 LEU C CA 1
ATOM 1942 C C . LEU B 1 27 ? -30.28963 8.02998 12.95616 1.000 98.23929 24 LEU C C 1
ATOM 1943 O O . LEU B 1 27 ? -29.32806 8.29601 13.68530 1.000 106.61110 24 LEU C O 1
ATOM 1948 N N . ALA B 1 28 ? -30.14157 7.38901 11.79542 1.000 98.65642 25 ALA C N 1
ATOM 1949 C CA . ALA B 1 28 ? -28.81173 6.99916 11.34207 1.000 101.75391 25 ALA C CA 1
ATOM 1950 C C . ALA B 1 28 ? -27.98487 8.20534 10.91037 1.000 109.74982 25 ALA C C 1
ATOM 1951 O O . ALA B 1 28 ? -26.75048 8.14510 10.93120 1.000 116.14130 25 ALA C O 1
ATOM 1953 N N . MET B 1 29 ? -28.63811 9.30273 10.51375 1.000 98.26516 26 MET C N 1
ATOM 1954 C CA . MET B 1 29 ? -27.90109 10.50932 10.14761 1.000 89.21303 26 MET C CA 1
ATOM 1955 C C . MET B 1 29 ? -27.22594 11.13864 11.35936 1.000 116.65708 26 MET C C 1
ATOM 1956 O O . MET B 1 29 ? -26.14375 11.72283 11.23107 1.000 118.55654 26 MET C O 1
ATOM 1961 N N . ILE B 1 30 ? -27.84240 11.02634 12.53834 1.000 127.39820 27 ILE C N 1
ATOM 1962 C CA . ILE B 1 30 ? -27.22443 11.53355 13.76283 1.000 117.76222 27 ILE C CA 1
ATOM 1963 C C . ILE B 1 30 ? -25.97520 10.72782 14.09341 1.000 125.77967 27 ILE C C 1
ATOM 1964 O O . ILE B 1 30 ? -24.87395 11.27287 14.23261 1.000 129.94864 27 ILE C O 1
ATOM 1969 N N . ARG B 1 31 ? -26.13591 9.40871 14.21942 1.000 116.21965 28 ARG C N 1
ATOM 1970 C CA . ARG B 1 31 ? -25.07783 8.55480 14.74527 1.000 121.26630 28 ARG C CA 1
ATOM 1971 C C . ARG B 1 31 ? -23.90558 8.39555 13.78505 1.000 140.19231 28 ARG C C 1
ATOM 1972 O O . ARG B 1 31 ? -22.83871 7.93238 14.20533 1.000 151.15717 28 ARG C O 1
ATOM 1980 N N . GLY B 1 32 ? -24.06775 8.77043 12.51851 1.000 122.85320 29 GLY C N 1
ATOM 1981 C CA . GLY B 1 32 ? -23.00714 8.57512 11.55368 1.000 125.42403 29 GLY C CA 1
ATOM 1982 C C . GLY B 1 32 ? -22.88799 7.16431 11.02842 1.000 127.58722 29 GLY C C 1
ATOM 1983 O O . GLY B 1 32 ? -21.89516 6.84832 10.36131 1.000 126.34605 29 GLY C O 1
ATOM 1984 N N . ASP B 1 33 ? -23.86445 6.30317 11.31704 1.000 122.23701 30 ASP C N 1
ATOM 1985 C CA . ASP B 1 33 ? -23.88956 4.94606 10.78826 1.000 130.92027 30 ASP C CA 1
ATOM 1986 C C . ASP B 1 33 ? -24.17151 4.98976 9.29224 1.000 117.35055 30 ASP C C 1
ATOM 1987 O O . ASP B 1 33 ? -25.33298 4.94355 8.87638 1.000 110.35789 30 ASP C O 1
ATOM 1992 N N . LEU B 1 34 ? -23.11926 5.07801 8.47380 1.000 115.84001 31 LEU C N 1
ATOM 1993 C CA . LEU B 1 34 ? -23.32220 5.24747 7.03777 1.000 106.23491 31 LEU C CA 1
ATOM 1994 C C . LEU B 1 34 ? -23.94953 4.01707 6.39824 1.000 113.30797 31 LEU C C 1
ATOM 1995 O O . LEU B 1 34 ? -24.72255 4.14694 5.44244 1.000 107.54083 31 LEU C O 1
ATOM 2000 N N . LYS B 1 35 ? -23.62480 2.82015 6.89193 1.000 113.03455 32 LYS C N 1
ATOM 2001 C CA . LYS B 1 35 ? -24.24810 1.61456 6.35493 1.000 104.12072 32 LYS C CA 1
ATOM 2002 C C . LYS B 1 35 ? -25.74919 1.61949 6.61209 1.000 102.53436 32 LYS C C 1
ATOM 2003 O O . LYS B 1 35 ? -26.54766 1.34277 5.70976 1.000 111.76482 32 LYS C O 1
ATOM 2009 N N . GLU B 1 36 ? -26.15066 1.93879 7.84499 1.000 108.70961 33 GLU C N 1
ATOM 2010 C CA . GLU B 1 36 ? -27.57154 2.00588 8.17078 1.000 112.37484 33 GLU C CA 1
ATOM 2011 C C . GLU B 1 36 ? -28.24028 3.18926 7.48500 1.000 103.50588 33 GLU C C 1
ATOM 2012 O O . GLU B 1 36 ? -29.40990 3.10611 7.09380 1.000 91.76268 33 GLU C O 1
ATOM 2018 N N . LEU B 1 37 ? -27.51617 4.30021 7.33456 1.000 107.80445 34 LEU C N 1
ATOM 2019 C CA . LEU B 1 37 ? -28.08751 5.47348 6.68231 1.000 93.51436 34 LEU C CA 1
ATOM 2020 C C . LEU B 1 37 ? -28.31988 5.21636 5.20152 1.000 82.01835 34 LEU C C 1
ATOM 2021 O O . LEU B 1 37 ? -29.39795 5.50987 4.67200 1.000 81.69618 34 LEU C O 1
ATOM 2026 N N . ALA B 1 38 ? -27.31091 4.67831 4.51360 1.000 99.38318 35 ALA C N 1
ATOM 2027 C CA . ALA B 1 38 ? -27.47151 4.36730 3.09847 1.000 90.90579 35 ALA C CA 1
ATOM 2028 C C . ALA B 1 38 ? -28.53291 3.29768 2.89428 1.000 97.00009 35 ALA C C 1
ATOM 2029 O O . ALA B 1 38 ? -29.37649 3.41144 1.99788 1.000 108.72274 35 ALA C O 1
ATOM 2031 N N . GLU B 1 39 ? -28.51050 2.25172 3.72226 1.000 90.03422 36 GLU C N 1
ATOM 2032 C CA . GLU B 1 39 ? -29.54606 1.22902 3.66089 1.000 98.27684 36 GLU C CA 1
ATOM 2033 C C . GLU B 1 39 ? -30.92037 1.78591 4.00723 1.000 90.39719 36 GLU C C 1
ATOM 2034 O O . GLU B 1 39 ? -31.93242 1.20297 3.60271 1.000 86.87340 36 GLU C O 1
ATOM 2040 N N . ALA B 1 40 ? -30.98164 2.89567 4.74847 1.000 89.36608 37 ALA C N 1
ATOM 2041 C CA . ALA B 1 40 ? -32.26694 3.53392 5.00819 1.000 88.22897 37 ALA C CA 1
ATOM 2042 C C . ALA B 1 40 ? -32.68015 4.43565 3.85288 1.000 96.91391 37 ALA C C 1
ATOM 2043 O O . ALA B 1 40 ? -33.87399 4.59092 3.58115 1.000 102.50903 37 ALA C O 1
ATOM 2045 N N . LEU B 1 41 ? -31.71423 5.04003 3.16022 1.000 93.39965 38 LEU C N 1
ATOM 2046 C CA . LEU B 1 41 ? -32.05155 5.81473 1.97134 1.000 83.54546 38 LEU C CA 1
ATOM 2047 C C . LEU B 1 41 ? -32.53693 4.91277 0.84159 1.000 83.47003 38 LEU C C 1
ATOM 2048 O O . LEU B 1 41 ? -33.25992 5.37321 -0.04857 1.000 77.87395 38 LEU C O 1
ATOM 2053 N N . ILE B 1 42 ? -32.15254 3.63298 0.86045 1.000 84.96347 39 ILE C N 1
ATOM 2054 C CA . ILE B 1 42 ? -32.72513 2.66302 -0.07193 1.000 87.36217 39 ILE C CA 1
ATOM 2055 C C . ILE B 1 42 ? -34.20647 2.47358 0.21730 1.000 90.17947 39 ILE C C 1
ATOM 2056 O O . ILE B 1 42 ? -35.05440 2.56574 -0.67880 1.000 94.20758 39 ILE C O 1
ATOM 2061 N N . GLU B 1 43 ? -34.53263 2.18310 1.47843 1.000 75.80371 40 GLU C N 1
ATOM 2062 C CA . GLU B 1 43 ? -35.92555 2.05800 1.88757 1.000 93.44499 40 GLU C CA 1
ATOM 2063 C C . GLU B 1 43 ? -36.69815 3.34543 1.63599 1.000 90.69193 40 GLU C C 1
ATOM 2064 O O . GLU B 1 43 ? -37.88930 3.30146 1.30864 1.000 90.40663 40 GLU C O 1
ATOM 2070 N N . LEU B 1 44 ? -36.03946 4.49880 1.77288 1.000 87.05830 41 LEU C N 1
ATOM 2071 C CA . LEU B 1 44 ? -36.71870 5.76650 1.52872 1.000 87.82684 41 LEU C CA 1
ATOM 2072 C C . LEU B 1 44 ? -36.89914 6.01021 0.03887 1.000 87.24709 41 LEU C C 1
ATOM 2073 O O . LEU B 1 44 ? -37.93385 6.53689 -0.38857 1.000 78.81472 41 LEU C O 1
ATOM 2078 N N . ALA B 1 45 ? -35.90000 5.63692 -0.76594 1.000 89.43587 42 ALA C N 1
ATOM 2079 C CA . ALA B 1 45 ? -36.02192 5.80522 -2.20766 1.000 83.47382 42 ALA C CA 1
ATOM 2080 C C . ALA B 1 45 ? -37.14141 4.94648 -2.77485 1.000 76.68780 42 ALA C C 1
ATOM 2081 O O . ALA B 1 45 ? -37.81408 5.36037 -3.72409 1.000 70.62800 42 ALA C O 1
ATOM 2083 N N . ARG B 1 46 ? -37.36331 3.75907 -2.20709 1.000 87.81131 43 ARG C N 1
ATOM 2084 C CA . ARG B 1 46 ? -38.47618 2.92864 -2.65379 1.000 84.00800 43 ARG C CA 1
ATOM 2085 C C . ARG B 1 46 ? -39.80989 3.61679 -2.39471 1.000 89.73055 43 ARG C C 1
ATOM 2086 O O . ARG B 1 46 ? -40.67786 3.66643 -3.27356 1.000 94.96213 43 ARG C O 1
ATOM 2094 N N . ALA B 1 47 ? -39.99075 4.15228 -1.18468 1.000 98.02515 44 ALA C N 1
ATOM 2095 C CA . ALA B 1 47 ? -41.25830 4.78579 -0.83548 1.000 80.51799 44 ALA C CA 1
ATOM 2096 C C . ALA B 1 47 ? -41.53744 5.99628 -1.71865 1.000 82.54277 44 ALA C C 1
ATOM 2097 O O . ALA B 1 47 ? -42.68179 6.21836 -2.13176 1.000 81.61904 44 ALA C O 1
ATOM 2099 N N . VAL B 1 48 ? -40.50740 6.79471 -2.01631 1.000 88.50469 45 VAL C N 1
ATOM 2100 C CA . VAL B 1 48 ? -40.67898 7.90260 -2.95480 1.000 84.26693 45 VAL C CA 1
ATOM 2101 C C . VAL B 1 48 ? -41.07941 7.37012 -4.32298 1.000 85.85120 45 VAL C C 1
ATOM 2102 O O . VAL B 1 48 ? -41.91508 7.95860 -5.02102 1.000 92.55692 45 VAL C O 1
ATOM 2106 N N . GLN B 1 49 ? -40.50943 6.22958 -4.71035 1.000 81.84130 46 GLN C N 1
ATOM 2107 C CA . GLN 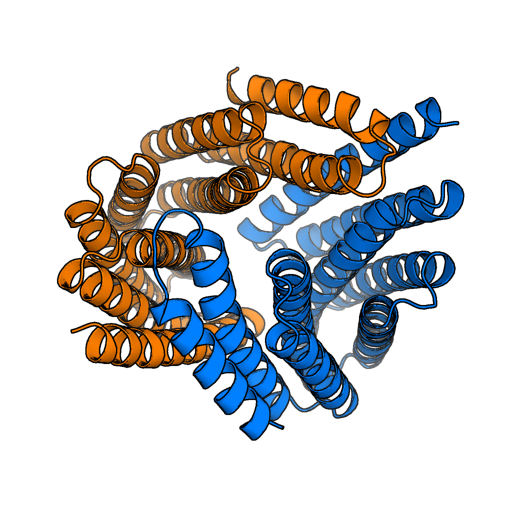B 1 49 ? -40.77520 5.65590 -6.02439 1.000 84.58018 46 GLN C CA 1
ATOM 2108 C C . GLN B 1 49 ? -42.23728 5.24606 -6.16079 1.000 80.19236 46 GLN C C 1
ATOM 2109 O O . GLN B 1 49 ? -42.88548 5.53999 -7.17234 1.000 101.11865 46 GLN C O 1
ATOM 2115 N N . GLU B 1 50 ? -42.77905 4.56899 -5.14485 1.000 80.00193 47 GLU C N 1
ATOM 2116 C CA . GLU B 1 50 ? -44.18173 4.17875 -5.19058 1.000 79.13979 47 GLU C CA 1
ATOM 2117 C C . GLU B 1 50 ? -45.11936 5.34738 -4.92409 1.000 86.13038 47 GLU C C 1
ATOM 2118 O O . GLU B 1 50 ? -46.30185 5.26879 -5.27709 1.000 84.58679 47 GLU C O 1
ATOM 2124 N N . LEU B 1 51 ? -44.62612 6.42856 -4.31933 1.000 80.84709 48 LEU C N 1
ATOM 2125 C CA . LEU B 1 51 ? -45.43364 7.64035 -4.25770 1.000 87.56757 48 LEU C CA 1
ATOM 2126 C C . LEU B 1 51 ? -45.48464 8.32623 -5.61649 1.000 97.91869 48 LEU C C 1
ATOM 2127 O O . LEU B 1 51 ? -46.51654 8.88918 -5.99857 1.000 98.28082 48 LEU C O 1
ATOM 2132 N N . ALA B 1 52 ? -44.37754 8.29448 -6.35676 1.000 87.48893 49 ALA C N 1
ATOM 2133 C CA . ALA B 1 52 ? -44.40013 8.80637 -7.71871 1.000 83.83145 49 ALA C CA 1
ATOM 2134 C C . ALA B 1 52 ? -45.24491 7.92202 -8.62410 1.000 85.92907 49 ALA C C 1
ATOM 2135 O O . ALA B 1 52 ? -45.83317 8.40969 -9.59534 1.000 84.68504 49 ALA C O 1
ATOM 2137 N N . ARG B 1 53 ? -45.32791 6.62679 -8.31196 1.000 89.21696 50 ARG C N 1
ATOM 2138 C CA . ARG B 1 53 ? -46.06502 5.70181 -9.16474 1.000 85.35967 50 ARG C CA 1
ATOM 2139 C C . ARG B 1 53 ? -47.56759 5.84138 -8.96093 1.000 91.30822 50 ARG C C 1
ATOM 2140 O O . ARG B 1 53 ? -48.33970 5.75176 -9.92303 1.000 98.57185 50 ARG C O 1
ATOM 2148 N N . VAL B 1 54 ? -48.00251 6.05765 -7.71637 1.000 89.26003 51 VAL C N 1
ATOM 2149 C CA . VAL B 1 54 ? -49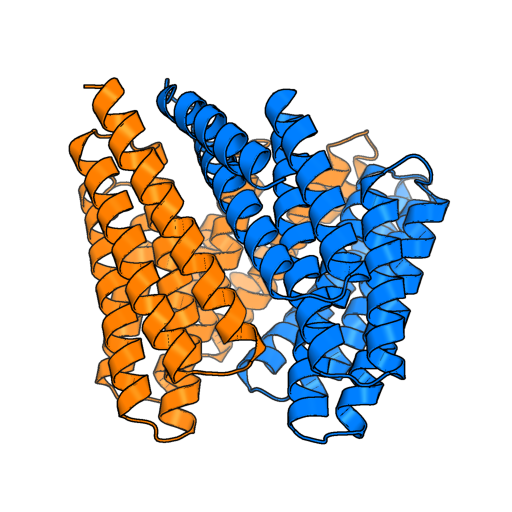.42187 6.29020 -7.47229 1.000 91.82089 51 VAL C CA 1
ATOM 2150 C C . VAL B 1 54 ? -49.84216 7.64473 -8.02667 1.000 97.32134 51 VAL C C 1
ATOM 2151 O O . VAL B 1 54 ? -50.97192 7.80452 -8.50259 1.000 97.96299 51 VAL C O 1
ATOM 2155 N N . ALA B 1 55 ? -48.94710 8.63490 -7.99551 1.000 99.86335 52 ALA C N 1
ATOM 2156 C CA . ALA B 1 55 ? -49.27779 9.93740 -8.56153 1.000 96.57172 52 ALA C CA 1
ATOM 2157 C C . ALA B 1 55 ? -49.40132 9.86964 -10.07605 1.000 104.20754 52 ALA C C 1
ATOM 2158 O O . ALA B 1 55 ? -50.14248 10.65835 -10.67396 1.000 113.98088 52 ALA C 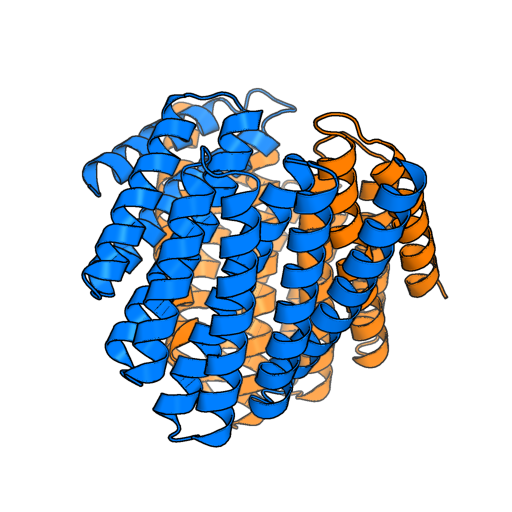O 1
ATOM 2160 N N . LYS B 1 56 ? -48.68560 8.93840 -10.70892 1.000 108.43374 53 LYS C N 1
ATOM 2161 C CA . LYS B 1 56 ? -48.79332 8.76652 -12.15329 1.000 96.26585 53 LYS C CA 1
ATOM 2162 C C . LYS B 1 56 ? -50.07274 8.02657 -12.51827 1.000 92.50762 53 LYS C C 1
ATOM 2163 O O . LYS B 1 56 ? -50.75414 8.38050 -13.48748 1.000 113.80961 53 LYS C O 1
ATOM 2169 N N . GLU B 1 57 ? -50.41010 6.99040 -11.74843 1.000 99.90297 54 GLU C N 1
ATOM 2170 C CA . GLU B 1 57 ? -51.60084 6.19966 -12.04046 1.000 107.10992 54 GLU C CA 1
ATOM 2171 C C . GLU B 1 57 ? -52.86550 7.04371 -11.95961 1.000 100.02929 54 GLU C C 1
ATOM 2172 O O . GLU B 1 57 ? -53.76451 6.90878 -12.79692 1.000 115.11260 54 GLU C O 1
ATOM 2178 N N . TYR B 1 58 ? -52.95446 7.92203 -10.96585 1.000 100.91025 55 TYR C N 1
ATOM 2179 C CA . TYR B 1 58 ? -54.15586 8.71205 -10.74153 1.000 102.08474 55 TYR C CA 1
ATOM 2180 C C . TYR B 1 58 ? -54.02779 10.13763 -11.26070 1.000 108.69278 55 TYR C C 1
ATOM 2181 O O . TYR B 1 58 ? -54.95548 10.93352 -11.08682 1.000 114.13316 55 TYR C O 1
ATOM 2190 N N . GLY B 1 59 ? -52.90936 10.47479 -11.89891 1.000 83.60311 56 GLY C N 1
ATOM 2191 C CA . GLY B 1 59 ? -52.76962 11.77424 -12.52837 1.000 102.00530 56 GLY C CA 1
ATOM 2192 C C . GLY B 1 59 ? -52.75826 12.94612 -11.57948 1.000 102.78653 56 GLY C C 1
ATOM 2193 O O . GLY B 1 59 ? -52.91849 14.08871 -12.01831 1.000 129.74078 56 GLY C O 1
ATOM 2194 N N . ASN B 1 60 ? -52.58033 12.69676 -10.28582 1.000 97.53293 57 ASN C N 1
ATOM 2195 C CA . ASN B 1 60 ? -52.48265 13.76406 -9.29530 1.000 109.71245 57 ASN C CA 1
ATOM 2196 C C . ASN B 1 60 ? -51.16144 14.48683 -9.51304 1.000 106.25435 57 ASN C C 1
ATOM 2197 O O . ASN B 1 60 ? -50.10565 14.02745 -9.06913 1.000 109.49111 57 ASN C O 1
ATOM 2202 N N . ASP B 1 61 ? -51.21449 15.61512 -10.22638 1.000 81.93866 58 ASP C N 1
ATOM 2203 C CA . ASP B 1 61 ? -49.99060 16.34618 -10.53683 1.000 100.55851 58 ASP C CA 1
ATOM 2204 C C . ASP B 1 61 ? -49.35448 16.92651 -9.27861 1.000 103.99518 58 ASP C C 1
ATOM 2205 O O . ASP B 1 61 ? -48.12358 16.98479 -9.16816 1.000 92.64737 58 ASP C O 1
ATOM 2210 N N . GLU B 1 62 ? -50.17428 17.37110 -8.32178 1.000 109.85620 59 GLU C N 1
ATOM 2211 C CA . GLU B 1 62 ? -49.62391 17.89324 -7.07491 1.000 105.02221 59 GLU C CA 1
ATOM 2212 C C . GLU B 1 62 ? -48.92579 16.79538 -6.28266 1.000 86.42566 59 GLU C C 1
ATOM 2213 O O . GLU B 1 62 ? -47.90339 17.04536 -5.63333 1.000 92.69619 59 GLU C O 1
ATOM 2219 N N . LEU B 1 63 ? -49.45630 15.56999 -6.33108 1.000 72.59609 60 LEU C N 1
ATOM 2220 C CA . LEU B 1 63 ? -48.79409 14.45814 -5.65665 1.000 89.21092 60 LEU C CA 1
ATOM 2221 C C . LEU B 1 63 ? -47.50583 14.06428 -6.36742 1.000 90.68029 60 LEU C C 1
ATOM 2222 O O . LEU B 1 63 ? -46.57592 13.55816 -5.72896 1.000 90.98602 60 LEU C O 1
ATOM 2227 N N . ALA B 1 64 ? -47.42752 14.29235 -7.67993 1.000 91.81911 61 ALA C N 1
ATOM 2228 C CA . ALA B 1 64 ? -46.19272 14.00503 -8.40168 1.000 95.21858 61 ALA C CA 1
ATOM 2229 C C . ALA B 1 64 ? -45.11062 15.02194 -8.06378 1.000 99.79798 61 ALA C C 1
ATOM 2230 O O . ALA B 1 64 ? -43.93788 14.66115 -7.90445 1.000 93.77723 61 ALA C O 1
ATOM 2232 N N . LYS B 1 65 ? -45.48611 16.29829 -7.94911 1.000 94.99025 62 LYS C N 1
ATOM 2233 C CA . LYS B 1 65 ? -44.51751 17.32107 -7.57068 1.000 89.20764 62 LYS C CA 1
ATOM 2234 C C . LYS B 1 65 ? -43.94008 17.04330 -6.18991 1.000 99.00212 62 LYS C C 1
ATOM 2235 O O . LYS B 1 65 ? -42.73847 17.22906 -5.95941 1.000 105.68932 62 LYS C O 1
ATOM 2241 N N . THR B 1 66 ? -44.78451 16.60246 -5.25545 1.000 93.28169 63 THR C N 1
ATOM 2242 C CA . THR B 1 66 ? -44.29132 16.25383 -3.92850 1.000 77.02953 63 THR C CA 1
ATOM 2243 C C . THR B 1 66 ? -43.30982 15.09011 -4.00130 1.000 86.02244 63 THR C C 1
ATOM 2244 O O . THR B 1 66 ? -42.25764 15.11386 -3.35203 1.000 97.94083 63 THR C O 1
ATOM 2248 N N . ALA B 1 67 ? -43.62369 14.07319 -4.80864 1.000 86.35038 64 ALA C N 1
ATOM 2249 C CA . ALA B 1 67 ? -42.72914 12.92636 -4.93774 1.000 81.51180 64 ALA C CA 1
ATOM 2250 C C . ALA B 1 67 ? -41.41969 13.31369 -5.61651 1.000 88.95682 64 ALA C C 1
ATOM 2251 O O . ALA B 1 67 ? -40.36301 12.75106 -5.30515 1.000 92.12536 64 ALA C O 1
ATOM 2253 N N . ALA B 1 68 ? -41.46428 14.27185 -6.54515 1.000 94.82543 65 ALA C N 1
ATOM 2254 C CA . ALA B 1 68 ? -40.22946 14.73768 -7.16835 1.000 99.97692 65 ALA C CA 1
ATOM 2255 C C . ALA B 1 68 ? -39.35358 15.47615 -6.16426 1.000 97.71593 65 ALA C C 1
ATOM 2256 O O . ALA B 1 68 ? -38.13104 15.29089 -6.14479 1.000 99.67467 65 ALA C O 1
ATOM 2258 N N . LEU B 1 69 ? -39.96157 16.31799 -5.32364 1.000 83.28770 66 LEU C N 1
ATOM 2259 C CA . LEU B 1 69 ? -39.20065 16.99663 -4.27872 1.000 90.86019 66 LEU C CA 1
ATOM 2260 C C . LEU B 1 69 ? -38.49969 15.99338 -3.37458 1.000 94.81251 66 LEU C C 1
ATOM 2261 O O . LEU B 1 69 ? -37.31119 16.14622 -3.06844 1.000 82.28349 66 LEU C O 1
ATOM 2266 N N . LEU B 1 70 ? -39.21654 14.94747 -2.95636 1.000 81.65475 67 LEU C N 1
ATOM 2267 C CA . LEU B 1 70 ? -38.63340 13.94032 -2.07732 1.000 73.29825 67 LEU C CA 1
ATOM 2268 C C . LEU B 1 70 ? -37.51889 13.16952 -2.77255 1.000 78.10819 67 LEU C C 1
ATOM 2269 O O . LEU B 1 70 ? -36.51282 12.82416 -2.14348 1.000 71.63661 67 LEU C O 1
ATOM 2274 N N . ALA B 1 71 ? -37.67689 12.88925 -4.06795 1.000 90.61926 68 ALA C N 1
ATOM 2275 C CA . ALA B 1 71 ? -36.61534 12.20972 -4.80287 1.000 80.30176 68 ALA C CA 1
ATOM 2276 C C . ALA B 1 71 ? -35.33419 13.03295 -4.79182 1.000 86.62376 68 ALA C C 1
ATOM 2277 O O . ALA B 1 71 ? -34.23299 12.48504 -4.65505 1.000 77.93710 68 ALA C O 1
ATOM 2279 N N . ALA B 1 72 ? -35.46314 14.35693 -4.90918 1.000 84.54824 69 ALA C N 1
ATOM 2280 C CA . ALA B 1 72 ? -34.29135 15.22513 -4.89096 1.000 67.01609 69 ALA C CA 1
ATOM 2281 C C . ALA B 1 72 ? -33.58341 15.17176 -3.54365 1.000 79.43476 69 ALA C C 1
ATOM 2282 O O . ALA B 1 72 ? -32.34969 15.22175 -3.48076 1.000 84.69224 69 ALA C O 1
ATOM 2284 N N . HIS B 1 73 ? -34.34478 15.06879 -2.45379 1.000 88.99362 70 HIS C N 1
ATOM 2285 C CA . HIS B 1 73 ? -33.72383 14.99681 -1.13629 1.000 81.01021 70 HIS C CA 1
ATOM 2286 C C . HIS B 1 73 ? -33.00339 13.67123 -0.93904 1.000 77.15871 70 HIS C C 1
ATOM 2287 O O . HIS B 1 73 ? -31.91685 13.63206 -0.35003 1.000 87.42933 70 HIS C O 1
ATOM 2294 N N . VAL B 1 74 ? -33.58972 12.57632 -1.42708 1.000 63.89609 71 VAL C N 1
ATOM 2295 C CA . VAL B 1 74 ? -32.94539 11.27201 -1.29414 1.000 79.11584 71 VAL C CA 1
ATOM 2296 C C . VAL B 1 74 ? -31.66693 11.22484 -2.11998 1.000 89.95602 71 VAL C C 1
ATOM 2297 O O . VAL B 1 74 ? -30.63901 10.69873 -1.67388 1.000 78.35873 71 VAL C O 1
ATOM 2301 N N . ALA B 1 75 ? -31.70726 11.77303 -3.33565 1.000 87.39991 72 ALA C N 1
ATOM 2302 C CA . ALA B 1 75 ? -30.51341 11.78404 -4.17276 1.000 84.11759 72 ALA C CA 1
ATOM 2303 C C . ALA B 1 75 ? -29.41695 12.63852 -3.55190 1.000 85.18517 72 ALA C C 1
ATOM 2304 O O . ALA B 1 75 ? -28.23559 12.27954 -3.60424 1.000 100.05000 72 ALA C O 1
ATOM 2306 N N . MET B 1 76 ? -29.78984 13.76617 -2.94452 1.000 83.38355 73 MET C N 1
ATOM 2307 C CA . MET B 1 76 ? -28.79402 14.63872 -2.33084 1.000 91.08881 73 MET C CA 1
ATOM 2308 C C . MET B 1 76 ? -28.13397 13.96281 -1.13393 1.000 101.07938 73 MET C C 1
ATOM 2309 O O . MET B 1 76 ? -26.90297 13.96001 -1.01142 1.000 97.79592 73 MET C O 1
ATOM 2314 N N . LEU B 1 77 ? -28.94196 13.38313 -0.24036 1.000 100.94734 74 LEU C N 1
ATOM 2315 C CA . LEU B 1 77 ? -28.39741 12.68430 0.92082 1.000 87.61590 74 LEU C CA 1
ATOM 2316 C C . LEU B 1 77 ? -27.50888 11.52099 0.50386 1.000 103.43761 74 LEU C C 1
ATOM 2317 O O . LEU B 1 77 ? -26.47596 11.26261 1.13300 1.000 118.58512 74 LEU C O 1
ATOM 2322 N N . ALA B 1 78 ? -27.89681 10.80213 -0.55204 1.000 108.58177 75 ALA C N 1
ATOM 2323 C CA . ALA B 1 78 ? -27.11780 9.65243 -0.99273 1.000 103.02797 75 ALA C CA 1
ATOM 2324 C C . ALA B 1 78 ? -25.76424 10.05646 -1.56260 1.000 110.53540 75 ALA C C 1
ATOM 2325 O O . ALA B 1 78 ? -24.85780 9.22028 -1.62358 1.000 122.62978 75 ALA C O 1
ATOM 2327 N N . ILE B 1 79 ? -25.60593 11.31231 -1.98347 1.000 118.82290 76 ILE C N 1
ATOM 2328 C CA . ILE B 1 79 ? -24.30205 11.77979 -2.44277 1.000 124.06509 76 ILE C CA 1
ATOM 2329 C C . ILE B 1 79 ? -23.39144 12.07283 -1.25917 1.000 124.83761 76 ILE C C 1
ATOM 2330 O O . ILE B 1 79 ? -22.19439 11.76692 -1.29493 1.000 131.09687 76 ILE C O 1
ATOM 2335 N N . TRP B 1 80 ? -23.93995 12.67491 -0.19864 1.000 121.10430 77 TRP C N 1
ATOM 2336 C CA . TRP B 1 80 ? -23.16442 12.88401 1.02065 1.000 121.25687 77 TRP C CA 1
ATOM 2337 C C . TRP B 1 80 ? -22.70362 11.55695 1.60740 1.000 121.42876 77 TRP C C 1
ATOM 2338 O O . TRP B 1 80 ? -21.60218 11.46187 2.16175 1.000 137.65246 77 TRP C O 1
ATOM 2349 N N . VAL B 1 81 ? -23.53932 10.52155 1.50314 1.000 115.19467 78 VAL C N 1
ATOM 2350 C CA . VAL B 1 81 ? -23.11152 9.18353 1.89665 1.000 107.66499 78 VAL C CA 1
ATOM 2351 C C . VAL B 1 81 ? -22.10065 8.63894 0.89453 1.000 115.10104 78 VAL C C 1
ATOM 2352 O O . VAL B 1 81 ? -21.14706 7.94482 1.26700 1.000 123.56948 78 VAL C O 1
ATOM 2356 N N . LEU B 1 82 ? -22.27710 8.96777 -0.38831 1.000 129.99386 79 LEU C N 1
ATOM 2357 C CA . LEU B 1 82 ? -21.37581 8.46717 -1.42314 1.000 129.28147 79 LEU C CA 1
ATOM 2358 C C . LEU B 1 82 ? -19.97500 9.04619 -1.26401 1.000 132.62921 79 LEU C C 1
ATOM 2359 O O . LEU B 1 82 ? -18.97914 8.31513 -1.32112 1.000 131.91354 79 LEU C O 1
ATOM 2364 N N . ILE B 1 83 ? -19.87904 10.36497 -1.07081 1.000 138.77923 80 ILE C N 1
ATOM 2365 C CA . ILE B 1 83 ? -18.57014 10.99752 -0.93527 1.000 137.40156 80 ILE C CA 1
ATOM 2366 C C . ILE B 1 83 ? -17.89467 10.55344 0.35666 1.000 143.89044 80 ILE C C 1
ATOM 2367 O O . ILE B 1 83 ? -16.68582 10.29606 0.38130 1.000 147.01944 80 ILE C O 1
ATOM 2372 N N . ARG B 1 84 ? -18.66233 10.43890 1.44515 1.000 141.20448 81 ARG C N 1
ATOM 2373 C CA . ARG B 1 84 ? -18.10471 9.97778 2.71099 1.000 123.11091 81 ARG C CA 1
ATOM 2374 C C . ARG B 1 84 ? -17.76875 8.49179 2.68600 1.000 130.09904 81 ARG C C 1
ATOM 2375 O O . ARG B 1 84 ? -17.03602 8.02155 3.55924 1.000 131.10763 81 ARG C O 1
ATOM 2383 N N . ALA B 1 85 ? -18.27856 7.73956 1.71100 1.000 135.94430 82 ALA C N 1
ATOM 2384 C CA . ALA B 1 85 ? -17.92922 6.32517 1.62575 1.000 128.14063 82 ALA C CA 1
ATOM 2385 C C . ALA B 1 85 ? -16.66840 6.11933 0.79429 1.000 132.75503 82 ALA C C 1
ATOM 2386 O O . ALA B 1 85 ? -15.75817 5.39185 1.20740 1.000 133.50794 82 ALA C O 1
ATOM 2388 N N . ILE B 1 86 ? -16.59424 6.75919 -0.37654 1.000 144.16724 83 ILE C N 1
ATOM 2389 C CA . ILE B 1 86 ? -15.38947 6.65830 -1.19403 1.000 155.89226 83 ILE C CA 1
ATOM 2390 C C . ILE B 1 86 ? -14.21427 7.35598 -0.51587 1.000 146.20680 83 ILE C C 1
ATOM 2391 O O . ILE B 1 86 ? -13.05272 6.99717 -0.74754 1.000 144.98361 83 ILE C O 1
ATOM 2396 N N . LYS B 1 87 ? -14.48755 8.35079 0.33379 1.000 140.71308 84 LYS C N 1
ATOM 2397 C CA . LYS B 1 87 ? -13.43203 8.97953 1.11984 1.000 138.23398 84 LYS C CA 1
ATOM 2398 C C . LYS B 1 87 ? -12.95331 8.08121 2.25406 1.000 138.71229 84 LYS C C 1
ATOM 2399 O O . LYS B 1 87 ? -11.85399 8.29454 2.77648 1.000 140.60328 84 LYS C O 1
ATOM 2405 N N . GLU B 1 88 ? -13.75549 7.09122 2.64968 1.000 141.38988 85 GLU C N 1
ATOM 2406 C CA . GLU B 1 88 ? -13.35915 6.09032 3.63292 1.000 131.90973 85 GLU C CA 1
ATOM 2407 C C . GLU B 1 88 ? -13.08757 4.73045 3.00005 1.000 145.19447 85 GLU C C 1
ATOM 2408 O O . GLU B 1 88 ? -12.87050 3.75290 3.72412 1.000 140.40718 85 GLU C O 1
ATOM 2414 N N . GLY B 1 89 ? -13.10290 4.64523 1.67046 1.000 149.96281 86 GLY C N 1
ATOM 2415 C CA . GLY B 1 89 ? -12.79539 3.40399 0.97643 1.000 144.38000 86 GLY C CA 1
ATOM 2416 C C . GLY B 1 89 ? -13.77097 2.27997 1.23896 1.000 145.51042 86 GLY C C 1
ATOM 2417 O O . GLY B 1 89 ? -13.38397 1.10622 1.18650 1.000 142.02751 86 GLY C O 1
ATOM 2418 N N . ASP B 1 90 ? -15.03298 2.60694 1.51620 1.000 140.94026 87 ASP C N 1
ATOM 2419 C CA . ASP B 1 90 ? -16.05997 1.61933 1.84161 1.000 137.41395 87 ASP C CA 1
ATOM 2420 C C . ASP B 1 90 ? -16.81708 1.28510 0.56178 1.000 130.88718 87 ASP C C 1
ATOM 2421 O O . ASP B 1 90 ? -17.67073 2.05292 0.11246 1.000 126.56964 87 ASP C O 1
ATOM 2426 N N . ASP B 1 91 ? -16.50481 0.13033 -0.02552 1.000 121.68434 88 ASP C N 1
ATOM 2427 C CA . ASP B 1 91 ? -17.17911 -0.26395 -1.25640 1.000 127.63615 88 ASP C CA 1
ATOM 2428 C C . ASP B 1 91 ? -18.59400 -0.75735 -0.98726 1.000 121.71768 88 ASP C C 1
ATOM 2429 O O . ASP B 1 91 ? -19.47911 -0.58917 -1.83476 1.000 122.32493 88 ASP C O 1
ATOM 2434 N N . GLU B 1 92 ? -18.82810 -1.35879 0.18046 1.000 115.31312 89 GLU C N 1
ATOM 2435 C CA . GLU B 1 92 ? -20.16872 -1.82871 0.51026 1.000 114.73722 89 GLU C CA 1
ATOM 2436 C C . GLU B 1 92 ? -21.14220 -0.66434 0.64522 1.000 117.41145 89 GLU C C 1
ATOM 2437 O O . GLU B 1 92 ? -22.23625 -0.68772 0.06999 1.000 117.30939 89 GLU C O 1
ATOM 2443 N N . VAL B 1 93 ? -20.76275 0.36436 1.40696 1.000 111.50836 90 VAL C N 1
ATOM 2444 C CA . VAL B 1 93 ? -21.63618 1.52301 1.56655 1.000 112.40258 90 VAL C CA 1
ATOM 2445 C C . VAL B 1 93 ? -21.71515 2.32246 0.27118 1.000 116.14174 90 VAL C C 1
ATOM 2446 O O . VAL B 1 93 ? -22.74935 2.93363 -0.02823 1.000 111.96921 90 VAL C O 1
ATOM 2450 N N . ARG B 1 94 ? -20.64366 2.32480 -0.52499 1.000 105.58299 91 ARG C N 1
ATOM 2451 C CA . ARG B 1 94 ? -20.68306 3.03755 -1.79710 1.000 101.49196 91 ARG C CA 1
ATOM 2452 C C . ARG B 1 94 ? -21.70614 2.42269 -2.74238 1.000 112.40034 91 ARG C C 1
ATOM 2453 O O . ARG B 1 94 ? -22.44511 3.14244 -3.42520 1.000 113.64606 91 ARG C O 1
ATOM 2461 N N . GLU B 1 95 ? -21.75997 1.09116 -2.80236 1.000 117.51210 92 GLU C N 1
ATOM 2462 C CA . GLU B 1 95 ? -22.75065 0.43975 -3.65133 1.000 125.52786 92 GLU C CA 1
ATOM 2463 C C . GLU B 1 95 ? -24.15352 0.60650 -3.08202 1.000 115.30143 92 GLU C C 1
ATOM 2464 O O . GLU B 1 95 ? -25.12346 0.75178 -3.83695 1.000 112.68676 92 GLU C O 1
ATOM 2470 N N . LEU B 1 96 ? -24.27721 0.59747 -1.75143 1.000 112.17057 93 LEU C N 1
ATOM 2471 C CA . LEU B 1 96 ? -25.56458 0.88061 -1.12467 1.000 109.83866 93 LEU C CA 1
ATOM 2472 C C . LEU B 1 96 ? -26.03608 2.28894 -1.45869 1.000 105.05432 93 LEU C C 1
ATOM 2473 O O . LEU B 1 96 ? -27.22488 2.50991 -1.71689 1.000 105.25658 93 LEU C O 1
ATOM 2478 N N . ALA B 1 97 ? -25.11867 3.25765 -1.45148 1.000 101.10381 94 ALA C N 1
ATOM 2479 C CA . ALA B 1 97 ? -25.48406 4.61541 -1.83687 1.000 104.66611 94 ALA C CA 1
ATOM 2480 C C . ALA B 1 97 ? -25.82945 4.68892 -3.31848 1.000 116.03868 94 ALA C C 1
ATOM 2481 O O . ALA B 1 97 ? -26.79661 5.35593 -3.70426 1.000 114.38787 94 ALA C O 1
ATOM 2483 N N . LYS B 1 98 ? -25.05438 4.00058 -4.16315 1.000 117.19359 95 LYS C N 1
ATOM 2484 C CA . LYS B 1 98 ? -25.32378 4.01301 -5.59798 1.000 106.50067 95 LYS C CA 1
ATOM 2485 C C . LYS B 1 98 ? -26.71722 3.47961 -5.90171 1.000 103.12896 95 LYS C C 1
ATOM 2486 O O . LYS B 1 98 ? -27.44038 4.04524 -6.73129 1.000 98.63761 95 LYS C O 1
ATOM 2492 N N . THR B 1 99 ? -27.11131 2.39203 -5.23430 1.000 99.02454 96 THR C N 1
ATOM 2493 C CA . THR B 1 99 ? -28.46579 1.87309 -5.39275 1.000 96.45282 96 THR C CA 1
ATOM 2494 C C . THR B 1 99 ? -29.50253 2.90332 -4.95943 1.000 98.11577 96 THR C C 1
ATOM 2495 O O . THR B 1 99 ? -30.54854 3.05094 -5.60148 1.000 102.61720 96 THR C O 1
ATOM 2499 N N . ALA B 1 100 ? -29.22078 3.64287 -3.88409 1.000 103.99852 97 ALA C N 1
ATOM 2500 C CA . ALA B 1 100 ? -30.16194 4.65998 -3.42355 1.000 100.66089 97 ALA C CA 1
ATOM 2501 C C . ALA B 1 100 ? -30.28439 5.79573 -4.43141 1.000 107.32962 97 ALA C C 1
ATOM 2502 O O . ALA B 1 100 ? -31.36313 6.38112 -4.59236 1.000 101.16970 97 ALA C O 1
ATOM 2504 N N . ILE B 1 101 ? -29.18455 6.12269 -5.11504 1.000 110.20978 98 ILE C N 1
ATOM 2505 C CA . ILE B 1 101 ? -29.20856 7.17960 -6.12339 1.000 85.56947 98 ILE C CA 1
ATOM 2506 C C . ILE B 1 101 ? -30.12681 6.78781 -7.27153 1.000 92.57138 98 ILE C C 1
ATOM 2507 O O . ILE B 1 101 ? -31.06260 7.51638 -7.62347 1.000 96.54443 98 ILE C O 1
ATOM 2512 N N . LYS B 1 102 ? -29.87840 5.61744 -7.86287 1.000 94.16771 99 LYS C N 1
ATOM 2513 C CA . LYS B 1 102 ? -30.62237 5.21422 -9.04965 1.000 102.86271 99 LYS C CA 1
ATOM 2514 C C . LYS B 1 102 ? -32.07912 4.90956 -8.72744 1.000 95.04632 99 LYS C C 1
ATOM 2515 O O . LYS B 1 102 ? -32.95107 5.08233 -9.58725 1.000 109.68148 99 LYS C O 1
ATOM 2521 N N . LEU B 1 103 ? -32.36079 4.45772 -7.50377 1.000 91.44333 100 LEU C N 1
ATOM 2522 C CA . LEU B 1 103 ? -33.74610 4.27734 -7.08324 1.000 89.69989 100 LEU C CA 1
ATOM 2523 C C . LEU B 1 103 ? -34.48206 5.60803 -7.05205 1.000 78.58513 100 LEU C C 1
ATOM 2524 O O . LEU B 1 103 ? -35.65375 5.69120 -7.43914 1.000 80.49252 100 LEU C O 1
ATOM 2529 N N . ALA B 1 104 ? -33.81432 6.65950 -6.57510 1.000 84.24103 101 ALA C N 1
ATOM 2530 C CA . ALA B 1 104 ? -34.42906 7.97942 -6.57629 1.000 85.23884 101 ALA C CA 1
ATOM 2531 C C . ALA B 1 104 ? -34.46317 8.56821 -7.97754 1.000 93.33999 101 ALA C C 1
ATOM 2532 O O . ALA B 1 104 ? -35.33825 9.38467 -8.28517 1.000 96.03600 101 ALA C O 1
ATOM 2534 N N . SER B 1 105 ? -33.52425 8.16716 -8.83604 1.000 92.12123 102 SER C N 1
ATOM 2535 C CA . SER B 1 105 ? -33.53101 8.63493 -10.21707 1.000 80.72907 102 SER C CA 1
ATOM 2536 C C . SER B 1 105 ? -34.74542 8.10513 -10.96468 1.000 83.75227 102 SER C C 1
ATOM 2537 O O . SER B 1 105 ? -35.44609 8.86090 -11.64874 1.000 103.38855 102 SER C O 1
ATOM 2540 N N . THR B 1 106 ? -35.00382 6.79956 -10.84730 1.000 75.20766 103 THR C N 1
ATOM 2541 C CA . THR B 1 106 ? -36.18597 6.21365 -11.46915 1.000 87.60392 103 THR C CA 1
ATOM 2542 C C . THR B 1 106 ? -37.46002 6.83494 -10.91424 1.000 85.52272 103 THR C C 1
ATOM 2543 O O . THR B 1 106 ? -38.45024 6.98863 -11.63711 1.000 92.74193 103 THR C O 1
ATOM 2547 N N . ALA B 1 107 ? -37.45011 7.20521 -9.63220 1.000 89.12394 104 ALA C N 1
ATOM 2548 C CA . ALA B 1 107 ? -38.60357 7.88245 -9.05173 1.000 87.66157 104 ALA C CA 1
ATOM 2549 C C . ALA B 1 107 ? -38.80777 9.25278 -9.68329 1.000 88.12948 104 ALA C C 1
ATOM 2550 O O . ALA B 1 107 ? -39.94554 9.66566 -9.93644 1.000 95.39740 104 ALA C O 1
ATOM 2552 N N . ALA B 1 108 ? -37.71521 9.97315 -9.94641 1.000 85.41563 105 ALA C N 1
ATOM 2553 C CA . ALA B 1 108 ? -37.82847 11.26040 -10.62257 1.000 87.60744 105 ALA C CA 1
ATOM 2554 C C . ALA B 1 108 ? -38.29507 11.08126 -12.06064 1.000 91.94860 105 ALA C C 1
ATOM 2555 O O . ALA B 1 108 ? -39.11339 11.86375 -12.55930 1.000 91.85077 105 ALA C O 1
ATOM 2557 N N . LYS B 1 109 ? -37.79358 10.04620 -12.73745 1.000 88.18432 106 LYS C N 1
ATOM 2558 C CA . LYS B 1 109 ? -38.21316 9.78161 -14.10749 1.000 76.84505 106 LYS C CA 1
ATOM 2559 C C . LYS B 1 109 ? -39.68665 9.40319 -14.17821 1.000 74.35080 106 LYS C C 1
ATOM 2560 O O . LYS B 1 109 ? -40.34162 9.65786 -15.19559 1.000 81.53346 106 LYS C O 1
ATOM 2566 N N . ILE B 1 110 ? -40.22561 8.80737 -13.11199 1.000 79.38844 107 ILE C N 1
ATOM 2567 C CA . ILE B 1 110 ? -41.65950 8.53675 -13.06247 1.000 82.27011 107 ILE C CA 1
ATOM 2568 C C . ILE B 1 110 ? -42.44146 9.84250 -13.00389 1.000 81.13012 107 ILE C C 1
ATOM 2569 O O . ILE B 1 110 ? -43.45625 10.00870 -13.69307 1.000 77.45073 107 ILE C O 1
ATOM 2574 N N . VAL B 1 111 ? -41.98540 10.78998 -12.18126 1.000 87.73858 108 VAL C N 1
ATOM 2575 C CA . VAL B 1 111 ? -42.63724 12.09562 -12.12453 1.000 88.57592 108 VAL C CA 1
ATOM 2576 C C . VAL B 1 111 ? -42.44485 12.83810 -13.43847 1.000 73.75491 108 VAL C C 1
ATOM 2577 O O . VAL B 1 111 ? -43.33209 13.57112 -13.89529 1.000 75.49457 108 VAL C O 1
ATOM 2581 N N . LEU B 1 112 ? -41.28186 12.65737 -14.06822 1.000 81.26024 109 LEU C N 1
ATOM 2582 C CA . LEU B 1 112 ? -41.03363 13.28386 -15.36094 1.000 84.31667 109 LEU C CA 1
ATOM 2583 C C . LEU B 1 112 ? -41.95374 12.72436 -16.43806 1.000 90.74020 109 LEU C C 1
ATOM 2584 O O . LEU B 1 112 ? -42.30304 13.43494 -17.38709 1.000 87.49019 109 LEU C O 1
ATOM 2589 N N . ASP B 1 113 ? -42.35569 11.45786 -16.31400 1.000 86.20998 110 ASP C N 1
ATOM 2590 C CA . ASP B 1 113 ? -43.34202 10.91377 -17.24051 1.000 87.13885 110 ASP C CA 1
ATOM 2591 C C . ASP B 1 113 ? -44.71820 11.52473 -16.99825 1.000 90.43324 110 ASP C C 1
ATOM 2592 O O . ASP B 1 113 ? -45.47748 11.75354 -17.94708 1.000 101.71424 110 ASP C O 1
ATOM 2597 N N . ALA B 1 114 ? -45.05780 11.80003 -15.73633 1.000 89.49157 111 ALA C N 1
ATOM 2598 C CA . ALA B 1 114 ? -46.34564 12.41500 -15.43604 1.000 95.45265 111 ALA C CA 1
ATOM 2599 C C . ALA B 1 114 ? -46.31883 13.92551 -15.63014 1.000 92.83695 111 ALA C C 1
ATOM 2600 O O . ALA B 1 114 ? -47.32881 14.50973 -16.04069 1.000 87.25812 111 ALA C O 1
ATOM 2602 N N . LEU B 1 115 ? -45.18860 14.56900 -15.34035 1.000 99.39609 112 LEU C N 1
ATOM 2603 C CA . LEU B 1 115 ? -45.02831 16.01832 -15.47837 1.000 96.87634 112 LEU C CA 1
ATOM 2604 C C . LEU B 1 115 ? -43.80466 16.31405 -16.33355 1.000 101.34422 112 LEU C C 1
ATOM 2605 O O . LEU B 1 115 ? -42.77566 16.78579 -15.82976 1.000 93.99147 112 LEU C O 1
ATOM 2610 N N . PRO B 1 116 ? -43.87367 16.05292 -17.64321 1.000 102.55590 113 PRO C N 1
ATOM 2611 C CA . PRO B 1 116 ? -42.70202 16.30938 -18.49229 1.000 96.42223 113 PRO C CA 1
ATOM 2612 C C . PRO B 1 116 ? -42.43734 17.78568 -18.72108 1.000 99.54105 113 PRO C C 1
ATOM 2613 O O . PRO B 1 116 ? -41.27932 18.16588 -18.93513 1.000 85.15347 113 PRO C O 1
ATOM 2617 N N . THR B 1 117 ? -43.47176 18.62629 -18.68121 1.000 106.88397 114 THR C N 1
ATOM 2618 C CA . THR B 1 117 ? -43.34319 20.05995 -18.91247 1.000 102.34981 114 THR C CA 1
ATOM 2619 C C . THR B 1 117 ? -42.97422 20.83498 -17.65538 1.000 106.44793 114 THR C C 1
ATOM 2620 O O . THR B 1 117 ? -43.00508 22.07045 -17.67428 1.000 104.13993 114 THR C O 1
ATOM 2624 N N . ALA B 1 118 ? -42.64071 20.14499 -16.56741 1.000 109.38756 115 ALA C N 1
ATOM 2625 C CA . ALA B 1 118 ? -42.21310 20.78285 -15.32847 1.000 82.40235 115 ALA C CA 1
ATOM 2626 C C . ALA B 1 118 ? -40.69051 20.84130 -15.33468 1.000 93.57969 115 ALA C C 1
ATOM 2627 O O . ALA B 1 118 ? -40.02386 19.81682 -15.15250 1.000 88.47807 115 ALA C O 1
ATOM 2629 N N . GLU B 1 119 ? -40.14352 22.04144 -15.55050 1.000 96.52072 116 GLU C N 1
ATOM 2630 C CA . GLU B 1 119 ? -38.69977 22.17529 -15.72514 1.000 93.52329 116 GLU C CA 1
ATOM 2631 C C . GLU B 1 119 ? -37.94089 21.74689 -14.47481 1.000 98.82133 116 GLU C C 1
ATOM 2632 O O . GLU B 1 119 ? -36.87537 21.12543 -14.57128 1.000 99.91407 116 GLU C O 1
ATOM 2638 N N . GLU B 1 120 ? -38.47459 22.06344 -13.29062 1.000 108.37339 117 GLU C N 1
ATOM 2639 C CA . GLU B 1 120 ? -37.80322 21.67022 -12.05544 1.000 96.03675 117 GLU C CA 1
ATOM 2640 C C . GLU B 1 120 ? -37.72448 20.15599 -11.91577 1.000 92.00491 117 GLU C C 1
ATOM 2641 O O . GLU B 1 120 ? -36.76168 19.63823 -11.34074 1.000 84.22697 117 GLU C O 1
ATOM 2647 N N . VAL B 1 121 ? -38.71666 19.42874 -12.43339 1.000 100.40517 118 VAL C N 1
ATOM 2648 C CA . VAL B 1 121 ? -38.65509 17.97236 -12.37918 1.000 75.20983 118 VAL C CA 1
ATOM 2649 C C . VAL B 1 121 ? -37.58241 17.45381 -13.32898 1.000 92.46482 118 VAL C C 1
ATOM 2650 O O . VAL B 1 121 ? -36.89535 16.46883 -13.03042 1.000 84.96464 118 VAL C O 1
ATOM 2654 N N . ARG B 1 122 ? -37.40851 18.11579 -14.47822 1.000 86.90405 119 ARG C N 1
ATOM 2655 C CA . ARG B 1 122 ? -36.33012 17.74720 -15.39167 1.000 67.92609 119 ARG C CA 1
ATOM 2656 C C . ARG B 1 122 ? -34.97250 17.96296 -14.74007 1.000 89.72913 119 ARG C C 1
ATOM 2657 O O . ARG B 1 122 ? -34.06907 17.12650 -14.86091 1.000 90.40719 119 ARG C O 1
ATOM 2665 N N . GLN B 1 123 ? -34.81002 19.09560 -14.05203 1.000 86.48328 120 GLN C N 1
ATOM 2666 C CA . GLN B 1 123 ? -33.54963 19.38363 -13.37838 1.000 92.26017 120 GLN C CA 1
ATOM 2667 C C . GLN B 1 123 ? -33.27206 18.36660 -12.27983 1.000 98.91168 120 GLN C C 1
ATOM 2668 O O . GLN B 1 123 ? -32.12451 17.94710 -12.08702 1.000 98.02292 120 GLN C O 1
ATOM 2674 N N . ILE B 1 124 ? -34.31418 17.94869 -11.55767 1.000 90.58300 121 ILE C N 1
ATOM 2675 C CA . ILE B 1 124 ? -34.15203 16.90754 -10.54593 1.000 88.67783 121 ILE C CA 1
ATOM 2676 C C . ILE B 1 124 ? -33.72405 15.59915 -11.19878 1.000 103.29557 121 ILE C C 1
ATOM 2677 O O . ILE B 1 124 ? -32.82368 14.90516 -10.71109 1.000 86.98739 121 ILE C O 1
ATOM 2682 N N . THR B 1 125 ? -34.37031 15.24180 -12.31257 1.000 106.34266 122 THR C N 1
ATOM 2683 C CA . THR B 1 125 ? -34.02433 14.00647 -13.00943 1.000 100.17393 122 THR C CA 1
ATOM 2684 C C . THR B 1 125 ? -32.60243 14.06311 -13.54892 1.000 88.76303 122 THR C C 1
ATOM 2685 O O . THR B 1 125 ? -31.85874 13.07744 -13.47189 1.000 84.38167 122 THR C O 1
ATOM 2689 N N . LEU B 1 126 ? -32.20335 15.21492 -14.09006 1.000 97.76123 123 LEU C N 1
ATOM 2690 C CA . LEU B 1 126 ? -30.84529 15.35241 -14.60108 1.000 100.75084 123 LEU C CA 1
ATOM 2691 C C . LEU B 1 126 ? -29.82063 15.24459 -13.47993 1.000 89.74324 123 LEU C C 1
ATOM 2692 O O . LEU B 1 126 ? -28.77454 14.61088 -13.65172 1.000 88.70472 123 LEU C O 1
ATOM 2697 N N . LEU B 1 127 ? -30.10742 15.84807 -12.32304 1.000 98.40034 124 LEU C N 1
ATOM 2698 C CA . LEU B 1 127 ? -29.17355 15.79059 -11.20111 1.000 93.86475 124 LEU C CA 1
ATOM 2699 C C . LEU B 1 127 ? -28.98242 14.35989 -10.70988 1.000 97.37248 124 LEU C C 1
ATOM 2700 O O . LEU B 1 127 ? -27.85753 13.94726 -10.40222 1.000 82.77365 124 LEU C O 1
ATOM 2705 N N . ALA B 1 128 ? -30.06920 13.58617 -10.63476 1.000 97.97292 125 ALA C N 1
ATOM 2706 C CA . ALA B 1 128 ? -29.97343 12.21103 -10.15290 1.000 81.32623 125 ALA C CA 1
ATOM 2707 C C . ALA B 1 128 ? -29.20664 11.33738 -11.13710 1.000 114.31475 125 ALA C C 1
ATOM 2708 O O . ALA B 1 128 ? -28.32118 10.57009 -10.74137 1.000 121.89134 125 ALA C O 1
ATOM 2710 N N . LYS B 1 129 ? -29.53887 11.43633 -12.42811 1.000 116.34947 126 LYS C N 1
ATOM 2711 C CA . LYS B 1 129 ? -28.76786 10.73058 -13.44597 1.000 110.48302 126 LYS C CA 1
ATOM 2712 C C . LYS B 1 129 ? -27.32403 11.21202 -13.47701 1.000 105.67623 126 LYS C C 1
ATOM 2713 O O . LYS B 1 129 ? -26.41259 10.42904 -13.76786 1.000 112.19558 126 LYS C O 1
ATOM 2719 N N . LEU B 1 130 ? -27.09562 12.49119 -13.17377 1.000 101.56784 127 LEU C N 1
ATOM 2720 C CA . LEU B 1 130 ? -25.73115 12.99519 -13.08479 1.000 107.77710 127 LEU C CA 1
ATOM 2721 C C . LEU B 1 130 ? -25.01832 12.45104 -11.85459 1.000 105.76465 127 LEU C C 1
ATOM 2722 O O . LEU B 1 130 ? -23.80335 12.22692 -11.89335 1.000 104.34841 127 LEU C O 1
ATOM 2727 N N . ALA B 1 131 ? -25.75244 12.22804 -10.76065 1.000 112.45868 128 ALA C N 1
ATOM 2728 C CA . ALA B 1 131 ? -25.15151 11.61315 -9.58237 1.000 106.88445 128 ALA C CA 1
ATOM 2729 C C . ALA B 1 131 ? -24.92444 10.12183 -9.78638 1.000 120.50987 128 ALA C C 1
ATOM 2730 O O . ALA B 1 131 ? -24.00560 9.55023 -9.18813 1.000 124.92420 128 ALA C O 1
ATOM 2732 N N . GLU B 1 132 ? -25.75743 9.47564 -10.60752 1.000 119.47443 129 GLU C N 1
ATOM 2733 C CA . GLU B 1 132 ? -25.49198 8.09654 -11.00381 1.000 119.63136 129 GLU C CA 1
ATOM 2734 C C . GLU B 1 132 ? -24.10701 7.97153 -11.61711 1.000 141.26272 129 GLU C C 1
ATOM 2735 O O . GLU B 1 132 ? -23.32430 7.08712 -11.25061 1.000 144.08409 129 GLU C O 1
ATOM 2741 N N . GLU B 1 133 ? -23.79642 8.85576 -12.56775 1.000 140.61268 130 GLU C N 1
ATOM 2742 C CA . GLU B 1 133 ? -22.49042 8.83950 -13.21488 1.000 132.47615 130 GLU C CA 1
ATOM 2743 C C . GLU B 1 133 ? -21.37294 9.00738 -12.19341 1.000 144.16419 130 GLU C C 1
ATOM 2744 O O . GLU B 1 133 ? -20.37909 8.27257 -12.21681 1.000 150.10931 130 GLU C O 1
ATOM 2750 N N . ALA B 1 134 ? -21.52865 9.96410 -11.27380 1.000 136.95330 131 ALA C N 1
ATOM 2751 C CA . ALA B 1 134 ? -20.51503 10.18664 -10.24877 1.000 132.00072 131 ALA C CA 1
ATOM 2752 C C . ALA B 1 134 ? -20.34086 8.98217 -9.33064 1.000 143.43007 131 ALA C C 1
ATOM 2753 O O . ALA B 1 134 ? -19.28045 8.83831 -8.71014 1.000 145.54553 131 ALA C O 1
ATOM 2755 N N . ALA B 1 135 ? -21.35342 8.11749 -9.22564 1.000 146.13333 132 ALA C N 1
ATOM 2756 C CA . ALA B 1 135 ? -21.22762 6.92074 -8.39932 1.000 146.89653 132 ALA C CA 1
ATOM 2757 C C . ALA B 1 135 ? -20.48534 5.81197 -9.13804 1.000 150.30746 132 ALA C C 1
ATOM 2758 O O . ALA B 1 135 ? -19.55927 5.20051 -8.58962 1.000 143.57611 132 ALA C O 1
ATOM 2760 N N . ASP B 1 136 ? -20.88574 5.53672 -10.38403 1.000 147.93892 133 ASP C N 1
ATOM 2761 C CA . ASP B 1 136 ? -20.16046 4.57697 -11.20863 1.000 135.78011 133 ASP C CA 1
ATOM 2762 C C . ASP B 1 136 ? -18.74680 5.04775 -11.52577 1.000 141.57980 133 ASP C C 1
ATOM 2763 O O . ASP B 1 136 ? -17.90086 4.23055 -11.90333 1.000 142.63948 133 ASP C O 1
ATOM 2768 N N . LYS B 1 137 ? -18.47203 6.34630 -11.38446 1.000 151.73824 134 LYS C N 1
ATOM 2769 C CA . LYS B 1 137 ? -17.14549 6.86528 -11.70113 1.000 158.34522 134 LYS C CA 1
ATOM 2770 C C . LYS B 1 137 ? -16.11229 6.48865 -10.64518 1.000 156.45488 134 LYS C C 1
ATOM 2771 O O . LYS B 1 137 ? -14.91679 6.41701 -10.95733 1.000 149.07409 134 LYS C O 1
ATOM 2777 N N . LYS B 1 138 ? -16.54706 6.24114 -9.40307 1.000 160.33521 135 LYS C N 1
ATOM 2778 C CA . LYS B 1 138 ? -15.63861 6.12108 -8.25593 1.000 156.80531 135 LYS C CA 1
ATOM 2779 C C . LYS B 1 138 ? -14.81628 7.40122 -8.09424 1.000 154.70960 135 LYS C C 1
ATOM 2780 O O . LYS B 1 138 ? -13.61181 7.36903 -7.82964 1.000 162.26164 135 LYS C O 1
ATOM 2786 N N . ASN B 1 139 ? -15.47932 8.54407 -8.25034 1.000 145.22790 136 ASN C N 1
ATOM 2787 C CA . ASN B 1 139 ? -14.82725 9.84713 -8.26373 1.000 148.86200 136 ASN C CA 1
ATOM 2788 C C . ASN B 1 139 ? -15.12840 10.58546 -6.96963 1.000 158.49775 136 ASN C C 1
ATOM 2789 O O . ASN B 1 139 ? -16.29770 10.79662 -6.62833 1.000 162.47221 136 ASN C O 1
ATOM 2794 N N . GLU B 1 140 ? -14.07305 10.98960 -6.26335 1.000 155.72814 137 GLU C N 1
ATOM 2795 C CA . GLU B 1 140 ? -14.24326 11.79604 -5.06471 1.000 158.06864 137 GLU C CA 1
ATOM 2796 C C . GLU B 1 140 ? -14.46971 13.26745 -5.38694 1.000 169.02664 137 GLU C C 1
ATOM 2797 O O . GLU B 1 140 ? -15.02570 13.99418 -4.55595 1.000 157.87368 137 GLU C O 1
ATOM 2803 N N . ASP B 1 141 ? -14.07160 13.71555 -6.57875 1.000 169.76987 138 ASP C N 1
ATOM 2804 C CA . ASP B 1 141 ? -14.18700 15.11736 -6.96451 1.000 170.78550 138 ASP C CA 1
ATOM 2805 C C . ASP B 1 141 ? -15.48153 15.41977 -7.71294 1.000 164.96251 138 ASP C C 1
ATOM 2806 O O . ASP B 1 141 ? -16.11988 16.44566 -7.45029 1.000 152.34158 138 ASP C O 1
ATOM 2811 N N . SER B 1 142 ? -15.88232 14.55159 -8.64582 1.000 162.59013 139 SER C N 1
ATOM 2812 C CA . SER B 1 142 ? -17.12169 14.78802 -9.37964 1.000 162.22890 139 SER C CA 1
ATOM 2813 C C . SER B 1 142 ? -18.33452 14.59024 -8.48095 1.000 163.41834 139 SER C C 1
ATOM 2814 O O . SER B 1 142 ? -19.29726 15.36388 -8.54603 1.000 162.07341 139 SER C O 1
ATOM 2817 N N . ALA B 1 143 ? -18.30664 13.55765 -7.63561 1.000 157.67037 140 ALA C N 1
ATOM 2818 C CA . ALA B 1 143 ? -19.40455 13.34467 -6.70091 1.000 150.06759 140 ALA C CA 1
ATOM 2819 C C . ALA B 1 143 ? -19.46873 14.45691 -5.66682 1.000 149.00721 140 ALA C C 1
ATOM 2820 O O . ALA B 1 143 ? -20.55538 14.80276 -5.18776 1.000 143.46274 140 ALA C O 1
ATOM 2822 N N . LEU B 1 144 ? -18.31857 15.03223 -5.31734 1.000 153.57029 141 LEU C N 1
ATOM 2823 C CA . LEU B 1 144 ? -18.31694 16.17395 -4.41335 1.000 148.32623 141 LEU C CA 1
ATOM 2824 C C . LEU B 1 144 ? -18.96710 17.38659 -5.06424 1.000 145.78780 141 LEU C C 1
ATOM 2825 O O . LEU B 1 144 ? -19.71470 18.12104 -4.41027 1.000 140.82994 141 LEU C O 1
ATOM 2830 N N . ALA B 1 145 ? -18.70414 17.60260 -6.35519 1.000 138.89014 142 ALA C N 1
ATOM 2831 C CA . ALA B 1 145 ? -19.26328 18.75880 -7.04837 1.000 137.54977 142 ALA C CA 1
ATOM 2832 C C . ALA B 1 145 ? -20.77810 18.64714 -7.16929 1.000 130.42753 142 ALA C C 1
ATOM 2833 O O . ALA B 1 145 ? -21.51086 19.57930 -6.81773 1.000 127.41786 142 ALA C O 1
ATOM 2835 N N . VAL B 1 146 ? -21.26911 17.50518 -7.65961 1.000 125.71544 143 VAL C N 1
ATOM 2836 C CA . VAL B 1 146 ? -22.70968 17.30479 -7.75965 1.000 123.37064 143 VAL C CA 1
ATOM 2837 C C . VAL B 1 146 ? -23.36049 17.24605 -6.38427 1.000 132.68971 143 VAL C C 1
ATOM 2838 O O . VAL B 1 146 ? -24.57025 17.47243 -6.26589 1.000 127.31922 143 VAL C O 1
ATOM 2842 N N . GLY B 1 147 ? -22.58749 16.95266 -5.33646 1.000 138.21839 144 GLY C N 1
ATOM 2843 C CA . GLY B 1 147 ? -23.13873 17.00362 -3.99171 1.000 111.18070 144 GLY C CA 1
ATOM 2844 C C . GLY B 1 147 ? -23.40392 18.42379 -3.54105 1.000 111.91149 144 GLY C C 1
ATOM 2845 O O . GLY B 1 147 ? -24.44894 18.72124 -2.95178 1.000 107.81233 144 GLY C O 1
ATOM 2846 N N . ILE B 1 148 ? -22.45735 19.32600 -3.80949 1.000 112.52965 145 ILE C N 1
ATOM 2847 C CA . ILE B 1 148 ? -22.67075 20.74184 -3.53017 1.000 116.82833 145 ILE C CA 1
ATOM 2848 C C . ILE B 1 148 ? -23.85756 21.25881 -4.33604 1.000 116.14736 145 ILE C C 1
ATOM 2849 O O . ILE B 1 148 ? -24.77392 21.89159 -3.79599 1.000 104.36535 145 ILE C O 1
ATOM 2854 N N . ALA B 1 149 ? -23.86426 20.97284 -5.64209 1.000 105.90528 146 ALA C N 1
ATOM 2855 C CA . ALA B 1 149 ? -24.95537 21.42481 -6.49785 1.000 97.44435 146 ALA C CA 1
ATOM 2856 C C . ALA B 1 149 ? -26.29241 20.85187 -6.05262 1.000 95.91439 146 ALA C C 1
ATOM 2857 O O . ALA B 1 149 ? -27.32171 21.52825 -6.15666 1.000 90.95609 146 ALA C O 1
ATOM 2859 N N . ALA B 1 150 ? -26.29949 19.61407 -5.55190 1.000 105.02007 147 ALA C N 1
ATOM 2860 C CA . ALA B 1 150 ? -27.54577 19.02050 -5.07984 1.000 103.71090 147 ALA C CA 1
ATOM 2861 C C . ALA B 1 150 ? -28.13254 19.82544 -3.92880 1.000 98.76832 147 ALA C C 1
ATOM 2862 O O . ALA B 1 150 ? -29.33975 20.08949 -3.89900 1.000 94.10755 147 ALA C O 1
ATOM 2864 N N . ILE B 1 151 ? -27.29035 20.23379 -2.97737 1.000 96.83447 148 ILE C N 1
ATOM 2865 C CA . ILE B 1 151 ? -27.76661 21.05294 -1.86608 1.000 97.59646 148 ILE C CA 1
ATOM 2866 C C . ILE B 1 151 ? -28.31346 22.37554 -2.38430 1.000 96.48017 148 ILE C C 1
ATOM 2867 O O . ILE B 1 151 ? -29.37382 22.84347 -1.94705 1.000 86.55407 148 ILE C O 1
ATOM 2872 N N . ALA B 1 152 ? -27.60978 22.98758 -3.34117 1.000 98.97473 149 ALA C N 1
ATOM 2873 C CA . ALA B 1 152 ? -28.09305 24.22444 -3.94386 1.000 98.49738 149 ALA C CA 1
ATOM 2874 C C . ALA B 1 152 ? -29.44490 24.02708 -4.61748 1.000 89.49542 149 ALA C C 1
ATOM 2875 O O . ALA B 1 152 ? -30.27848 24.94010 -4.61807 1.000 86.93268 149 ALA C O 1
ATOM 2877 N N . VAL B 1 153 ? -29.68688 22.84378 -5.18433 1.000 92.12608 150 VAL C N 1
ATOM 2878 C CA . VAL B 1 153 ? -30.98031 22.57032 -5.80512 1.000 100.78870 150 VAL C CA 1
ATOM 2879 C C . VAL B 1 153 ? -32.06414 22.44347 -4.74168 1.000 98.06912 150 VAL C C 1
ATOM 2880 O O . VAL B 1 153 ? -33.16076 23.00005 -4.88024 1.000 90.62971 150 VAL C O 1
ATOM 2884 N N . ILE B 1 154 ? -31.76421 21.72354 -3.65646 1.000 99.65313 151 ILE C N 1
ATOM 2885 C CA . ILE B 1 154 ? -32.74574 21.51050 -2.59383 1.000 87.34177 151 ILE C CA 1
ATOM 2886 C C . ILE B 1 154 ? -33.18457 22.84254 -1.99703 1.000 96.13312 151 ILE C C 1
ATOM 2887 O O . ILE B 1 154 ? -34.38056 23.09529 -1.80448 1.000 99.06900 151 ILE C O 1
ATOM 2892 N N . ILE B 1 155 ? -32.22093 23.71467 -1.69402 1.000 94.93905 152 ILE C N 1
ATOM 2893 C CA . ILE B 1 155 ? -32.55774 25.02939 -1.15563 1.000 94.00324 152 ILE C CA 1
ATOM 2894 C C . ILE B 1 155 ? -33.37786 25.82164 -2.16667 1.000 104.01906 152 ILE C C 1
ATOM 2895 O O . ILE B 1 155 ? -34.35406 26.49204 -1.80767 1.000 89.22364 152 ILE C O 1
ATOM 2900 N N . ALA B 1 156 ? -33.00913 25.73975 -3.44931 1.000 92.44180 153 ALA C N 1
ATOM 2901 C CA . ALA B 1 156 ? -33.75523 26.44724 -4.48540 1.000 90.43485 153 ALA C CA 1
ATOM 2902 C C . ALA B 1 156 ? -35.15000 25.86563 -4.67544 1.000 96.48294 153 ALA C C 1
ATOM 2903 O O . ALA B 1 156 ? -36.06999 26.58585 -5.07847 1.000 71.66609 153 ALA C O 1
ATOM 2905 N N . LEU B 1 157 ? -35.32860 24.57283 -4.39685 1.000 90.63265 154 LEU C N 1
ATOM 2906 C CA . LEU B 1 157 ? -36.65400 23.97452 -4.51481 1.000 95.08204 154 LEU C CA 1
ATOM 2907 C C . LEU B 1 157 ? -37.57514 24.44962 -3.39915 1.000 111.61580 154 LEU C C 1
ATOM 2908 O O . LEU B 1 157 ? -38.77547 24.64591 -3.62151 1.000 120.47615 154 LEU C O 1
ATOM 2913 N N . TRP B 1 158 ? -37.03417 24.63988 -2.19221 1.000 114.03802 155 TRP C N 1
ATOM 2914 C CA . TRP B 1 158 ? -37.84448 25.17090 -1.10147 1.000 117.02598 155 TRP C CA 1
ATOM 2915 C C . TRP B 1 158 ? -38.10722 26.65776 -1.27805 1.000 117.80442 155 TRP C C 1
ATOM 2916 O O . TRP B 1 158 ? -39.16227 27.15452 -0.86730 1.000 122.17508 155 TRP C O 1
ATOM 2927 N N . ALA B 1 159 ? -37.16192 27.38075 -1.87874 1.000 111.08792 156 ALA C N 1
ATOM 2928 C CA . ALA B 1 159 ? -37.42613 28.76087 -2.26048 1.000 116.41372 156 ALA C CA 1
ATOM 2929 C C . ALA B 1 159 ? -38.49791 28.83722 -3.33855 1.000 124.69436 156 ALA C C 1
ATOM 2930 O O . ALA B 1 159 ? -39.24384 29.82060 -3.40393 1.000 121.44804 156 ALA C O 1
ATOM 2932 N N . LEU B 1 160 ? -38.59159 27.80946 -4.18480 1.000 118.46329 157 LEU C N 1
ATOM 2933 C CA . LEU B 1 160 ? -39.62065 27.78419 -5.21803 1.000 110.86998 157 LEU C CA 1
ATOM 2934 C C . LEU B 1 160 ? -40.99534 27.51832 -4.61458 1.000 125.02608 157 LEU C C 1
ATOM 2935 O O . LEU B 1 160 ? -41.94574 28.26996 -4.86007 1.000 123.30666 157 LEU C O 1
ATOM 2940 N N . GLU B 1 161 ? -41.11764 26.45308 -3.81438 1.000 130.88972 158 GLU C N 1
ATOM 2941 C CA . GLU B 1 161 ? -42.39421 26.14130 -3.17582 1.000 140.98467 158 GLU C CA 1
ATOM 2942 C C . GLU B 1 161 ? -42.83261 27.24384 -2.22021 1.000 144.87705 158 GLU C C 1
ATOM 2943 O O . GLU B 1 161 ? -44.03578 27.48631 -2.06480 1.000 141.62648 158 GLU C O 1
ATOM 2949 N N . ALA B 1 162 ? -41.88052 27.91661 -1.56708 1.000 141.78325 159 ALA C N 1
ATOM 2950 C CA . ALA B 1 162 ? -42.23302 29.09043 -0.77652 1.000 133.66731 159 ALA C CA 1
ATOM 2951 C C . ALA B 1 162 ? -42.62712 30.26056 -1.66957 1.000 137.65716 159 ALA C C 1
ATOM 2952 O O . ALA B 1 162 ? -43.45896 31.08375 -1.27645 1.000 138.14175 159 ALA C O 1
ATOM 2954 N N . ALA B 1 163 ? -42.05539 30.34625 -2.87429 1.000 131.90910 160 ALA C N 1
ATOM 2955 C CA . ALA B 1 163 ? -42.45480 31.39197 -3.81163 1.000 122.49254 160 ALA C CA 1
ATOM 2956 C C . ALA B 1 163 ? -43.82988 31.11864 -4.40555 1.000 132.56646 160 ALA C C 1
ATOM 2957 O O . ALA B 1 163 ? -44.50794 32.05481 -4.84634 1.000 137.36623 160 ALA C O 1
ATOM 2959 N N . GLN B 1 164 ? -44.25195 29.85178 -4.43982 1.000 137.16691 161 GLN C N 1
ATOM 2960 C CA . GLN B 1 164 ? -45.62765 29.54764 -4.81884 1.000 131.95007 161 GLN C CA 1
ATOM 2961 C C . GLN B 1 164 ? -46.60574 30.23800 -3.87537 1.000 134.56126 161 GLN C C 1
ATOM 2962 O O . GLN B 1 164 ? -47.55928 30.89082 -4.31620 1.000 126.96803 161 GLN C O 1
ATOM 2968 N N . LYS B 1 165 ? -46.37601 30.11320 -2.56994 1.000 135.62987 162 LYS C N 1
ATOM 2969 C CA . LYS B 1 165 ? -47.07536 30.94754 -1.60481 1.000 137.73941 162 LYS C CA 1
ATOM 2970 C C . LYS B 1 165 ? -46.68886 32.41056 -1.80430 1.000 151.01953 162 LYS C C 1
ATOM 2971 O O . LYS B 1 165 ? -45.59098 32.72597 -2.27220 1.000 152.72971 162 LYS C O 1
ATOM 2977 N N . ALA B 1 166 ? -47.62581 33.30562 -1.47468 1.000 157.50118 163 ALA C N 1
ATOM 2978 C CA . ALA B 1 166 ? -47.49079 34.75280 -1.65198 1.000 154.31104 163 ALA C CA 1
ATOM 2979 C C . ALA B 1 166 ? -47.40858 35.16183 -3.12272 1.000 151.33216 163 ALA C C 1
ATOM 2980 O O . ALA B 1 166 ? -47.71691 36.30824 -3.46513 1.000 150.56625 163 ALA C O 1
ATOM 2982 N N . GLY B 1 167 ? -46.99154 34.24562 -3.99512 1.000 135.68285 164 GLY C N 1
ATOM 2983 C CA . GLY B 1 167 ? -46.98412 34.50451 -5.42633 1.000 134.42661 164 GLY C CA 1
ATOM 2984 C C . GLY B 1 167 ? -46.01440 35.57337 -5.87563 1.000 136.67594 164 GLY C C 1
ATOM 2985 O O . GLY B 1 167 ? -46.22257 36.18445 -6.93040 1.000 137.29188 164 GLY C O 1
ATOM 2986 N N . ILE B 1 168 ? -44.95619 35.81774 -5.10473 1.000 134.64241 165 ILE C N 1
ATOM 2987 C CA . ILE B 1 168 ? -43.95987 36.82310 -5.46382 1.000 137.06918 165 ILE C CA 1
ATOM 2988 C C . ILE B 1 168 ? -43.18510 36.30611 -6.67069 1.000 139.30490 165 ILE C C 1
ATOM 2989 O O . ILE B 1 168 ? -42.42173 35.34252 -6.56553 1.000 139.91483 165 ILE C O 1
ATOM 2994 N N . GLU B 1 169 ? -43.37799 36.95018 -7.82109 1.000 141.10506 166 GLU C N 1
ATOM 2995 C CA . GLU B 1 169 ? -42.76333 36.45905 -9.04730 1.000 144.20784 166 GLU C CA 1
ATOM 2996 C C . GLU B 1 169 ? -41.26119 36.70171 -9.06612 1.000 143.41861 166 GLU C C 1
ATOM 2997 O O . GLU B 1 169 ? -40.52499 35.95122 -9.71438 1.000 128.79781 166 GLU C O 1
ATOM 3003 N N . GLU B 1 170 ? -40.78493 37.73227 -8.36522 1.000 152.27597 167 GLU C N 1
ATOM 3004 C CA . GLU B 1 170 ? -39.34412 37.92669 -8.25439 1.000 146.08968 167 GLU C CA 1
ATOM 3005 C C . GLU B 1 170 ? -38.69826 36.79757 -7.46597 1.000 136.95976 167 GLU C C 1
ATOM 3006 O O . GLU B 1 170 ? -37.50390 36.52284 -7.63483 1.000 135.29263 167 GLU C O 1
ATOM 3012 N N . ALA B 1 171 ? -39.47477 36.12802 -6.61220 1.000 122.03938 168 ALA C N 1
ATOM 3013 C CA . ALA B 1 171 ? -38.95092 35.02755 -5.81418 1.000 127.25044 168 ALA C CA 1
ATOM 3014 C C . ALA B 1 171 ? -38.81770 33.75411 -6.64215 1.000 132.32359 168 ALA C C 1
ATOM 3015 O O . ALA B 1 171 ? -37.76310 33.10913 -6.63943 1.000 107.71075 168 ALA C O 1
ATOM 3017 N N . GLU B 1 172 ? -39.87505 33.37689 -7.36431 1.000 134.37725 169 GLU C N 1
ATOM 3018 C CA . GLU B 1 172 ? -39.80047 32.16252 -8.16858 1.000 130.26531 169 GLU C CA 1
ATOM 3019 C C . GLU B 1 172 ? -38.91932 32.35303 -9.39690 1.000 126.30911 169 GLU C C 1
ATOM 3020 O O . GLU B 1 172 ? -38.29471 31.39366 -9.85915 1.000 110.18551 169 GLU C O 1
ATOM 3026 N N . LYS B 1 173 ? -38.84604 33.57113 -9.93703 1.000 128.75626 170 LYS C N 1
ATOM 3027 C CA . LYS B 1 173 ? -37.86892 33.83904 -10.98813 1.000 124.30274 170 LYS C CA 1
ATOM 3028 C C . LYS B 1 173 ? -36.45282 33.59766 -10.48235 1.000 111.41358 170 LYS C C 1
ATOM 3029 O O . LYS B 1 173 ? -35.60353 33.05841 -11.20530 1.000 102.50080 170 LYS C O 1
ATOM 3035 N N . GLY B 1 174 ? -36.18828 33.98122 -9.23252 1.000 113.14766 171 GLY C N 1
ATOM 3036 C CA . GLY B 1 174 ? -34.87931 33.74057 -8.65253 1.000 111.54027 171 GLY C CA 1
ATOM 3037 C C . GLY B 1 174 ? -34.61256 32.26981 -8.38584 1.000 111.58524 171 GLY C C 1
ATOM 3038 O O . GLY B 1 174 ? -33.50017 31.78517 -8.60332 1.000 104.45136 171 GLY C O 1
ATOM 3039 N N . ALA B 1 175 ? -35.62377 31.54148 -7.90181 1.000 100.69126 172 ALA C N 1
ATOM 3040 C CA . ALA B 1 175 ? -35.46337 30.10688 -7.67550 1.000 84.41609 172 ALA C CA 1
ATOM 3041 C C . ALA B 1 175 ? -35.18518 29.37356 -8.98061 1.000 106.28391 172 ALA C C 1
ATOM 3042 O O . ALA B 1 175 ? -34.45011 28.37887 -8.99968 1.000 86.42099 172 ALA C O 1
ATOM 3044 N N . ARG B 1 176 ? -35.76719 29.85027 -10.08348 1.000 113.64904 173 ARG C N 1
ATOM 3045 C CA . ARG B 1 176 ? -35.48406 29.25985 -11.38742 1.000 92.58622 173 ARG C CA 1
ATOM 3046 C C . ARG B 1 176 ? -34.03633 29.50502 -11.79312 1.000 94.71148 173 ARG C C 1
ATOM 3047 O O . ARG B 1 176 ? -33.34688 28.59309 -12.26385 1.000 93.31795 173 ARG C O 1
ATOM 3055 N N . LEU B 1 177 ? -33.55704 30.73797 -11.60964 1.000 91.19675 174 LEU C N 1
ATOM 3056 C CA . LEU B 1 177 ? -32.18911 31.07139 -11.99601 1.000 106.39144 174 LEU C CA 1
ATOM 3057 C C . LEU B 1 177 ? -31.17103 30.23469 -11.22978 1.000 97.47460 174 LEU C C 1
ATOM 3058 O O . LEU B 1 177 ? -30.15284 29.81326 -11.79155 1.000 98.33557 174 LEU C O 1
ATOM 3063 N N . LEU B 1 178 ? -31.42657 29.98447 -9.94481 1.000 97.41455 175 LEU C N 1
ATOM 3064 C CA . LEU B 1 178 ? -30.48956 29.19972 -9.14725 1.000 106.92469 175 LEU C CA 1
ATOM 3065 C C . LEU B 1 178 ? -30.50047 27.73329 -9.56116 1.000 100.00394 175 LEU C C 1
ATOM 3066 O O . LEU B 1 178 ? -29.44639 27.08927 -9.60427 1.000 84.59085 175 LEU C O 1
ATOM 3071 N N . LEU B 1 179 ? -31.68146 27.18724 -9.86506 1.000 91.01748 176 LEU C N 1
ATOM 3072 C CA . LEU B 1 179 ? -31.76136 25.80641 -10.33403 1.000 92.30019 176 LEU C CA 1
ATOM 3073 C C . LEU B 1 179 ? -31.00492 25.62182 -11.64451 1.000 108.30595 176 LEU C C 1
ATOM 3074 O O . LEU B 1 179 ? -30.33583 24.60120 -11.84648 1.000 94.32447 176 LEU C O 1
ATOM 3079 N N . LYS B 1 180 ? -31.10032 26.59834 -12.54970 1.000 107.11075 177 LYS C N 1
ATOM 3080 C CA . LYS B 1 180 ? -30.38363 26.49476 -13.81558 1.000 100.65070 177 LYS C CA 1
ATOM 3081 C C . LYS B 1 180 ? -28.88148 26.63889 -13.61075 1.000 103.90386 177 LYS C C 1
ATOM 3082 O O . LYS B 1 180 ? -28.09265 25.91091 -14.22437 1.000 116.74227 177 LYS C O 1
ATOM 3088 N N . LEU B 1 181 ? -28.46518 27.56495 -12.74572 1.000 104.64336 178 LEU C N 1
ATOM 3089 C CA . LEU B 1 181 ? -27.03701 27.77216 -12.53571 1.000 109.20410 178 LEU C CA 1
ATOM 3090 C C . LEU B 1 181 ? -26.42720 26.66334 -11.68744 1.000 116.18214 178 LEU C C 1
ATOM 3091 O O . LEU B 1 181 ? -25.23577 26.36286 -11.82739 1.000 109.74615 178 LEU C O 1
ATOM 3096 N N . ALA B 1 182 ? -27.21841 26.04532 -10.80764 1.000 119.91284 179 ALA C N 1
ATOM 3097 C CA . ALA B 1 182 ? -26.71764 24.90708 -10.04457 1.000 110.01141 179 ALA C CA 1
ATOM 3098 C C . ALA B 1 182 ? -26.54806 23.68801 -10.94063 1.000 106.97350 179 ALA C C 1
ATOM 3099 O O . ALA B 1 182 ? -25.51474 23.00978 -10.89483 1.000 94.68863 179 ALA C O 1
ATOM 3101 N N . MET B 1 183 ? -27.55947 23.39354 -11.76363 1.000 100.10186 180 MET C N 1
ATOM 3102 C CA . MET B 1 183 ? -27.44154 22.29308 -12.71336 1.000 106.56090 180 MET C CA 1
ATOM 3103 C C . MET B 1 183 ? -26.35181 22.55881 -13.74342 1.000 123.79423 180 MET C C 1
ATOM 3104 O O . MET B 1 183 ? -25.69057 21.62048 -14.20263 1.000 117.20935 180 MET C O 1
ATOM 3109 N N . ASP B 1 184 ? -26.15196 23.82464 -14.12172 1.000 127.87899 181 ASP C N 1
ATOM 3110 C CA . ASP B 1 184 ? -25.03036 24.16528 -14.99163 1.000 135.91926 181 ASP C CA 1
ATOM 3111 C C . ASP B 1 184 ? -23.70230 23.89556 -14.29774 1.000 133.09111 181 ASP C C 1
ATOM 3112 O O . ASP B 1 184 ? -22.76679 23.37091 -14.91319 1.000 130.12713 181 ASP C O 1
ATOM 3117 N N . ALA B 1 185 ? -23.60431 24.23588 -13.01004 1.000 123.19867 182 ALA C N 1
ATOM 3118 C CA . ALA B 1 185 ? -22.39667 23.91648 -12.25762 1.000 127.05357 182 ALA C CA 1
ATOM 3119 C C . ALA B 1 185 ? -22.26722 22.41900 -12.00676 1.000 124.01799 182 ALA C C 1
ATOM 3120 O O . ALA B 1 185 ? -21.15100 21.91841 -11.83004 1.000 130.35472 182 ALA C O 1
ATOM 3122 N N . ALA B 1 186 ? -23.38427 21.68714 -11.98612 1.000 116.79335 183 ALA C N 1
ATOM 3123 C CA . ALA B 1 186 ? -23.30122 20.24173 -11.79948 1.000 116.44349 183 ALA C CA 1
ATOM 3124 C C . ALA B 1 186 ? -22.79818 19.55045 -13.06114 1.000 137.46472 183 ALA C C 1
ATOM 3125 O O . ALA B 1 186 ? -21.96210 18.64188 -12.98517 1.000 138.76721 183 ALA C O 1
ATOM 3127 N N . ARG B 1 187 ? -23.29785 19.95898 -14.23086 1.000 141.87718 184 ARG C N 1
ATOM 3128 C CA . ARG B 1 187 ? -22.79752 19.38423 -15.47570 1.000 136.00170 184 ARG C CA 1
ATOM 3129 C C . ARG B 1 187 ? -21.34391 19.77436 -15.71447 1.000 144.64364 184 ARG C C 1
ATOM 3130 O O . ARG B 1 187 ? -20.55816 18.97274 -16.23668 1.000 144.26448 184 ARG C O 1
ATOM 3138 N N . LYS B 1 188 ? -20.96828 21.00145 -15.33439 1.000 148.55954 185 LYS C N 1
ATOM 3139 C CA . LYS B 1 188 ? -19.56501 21.39698 -15.35964 1.000 145.57178 185 LYS C CA 1
ATOM 3140 C C . LYS B 1 188 ? -18.73583 20.61387 -14.35004 1.000 152.47607 185 LYS C C 1
ATOM 3141 O O . LYS B 1 188 ? -17.52102 20.47656 -14.53933 1.000 160.99145 185 LYS C O 1
ATOM 3147 N N . LYS B 1 189 ? -19.37264 20.08700 -13.29577 1.000 152.62624 186 LYS C N 1
ATOM 3148 C CA . LYS B 1 189 ? -18.69390 19.35051 -12.22435 1.000 152.73666 186 LYS C CA 1
ATOM 3149 C C . LYS B 1 189 ? -17.62643 20.21611 -11.55555 1.000 144.58265 186 LYS C C 1
ATOM 3150 O O . LYS B 1 189 ? -16.52787 19.75201 -11.24186 1.000 144.65169 186 LYS C O 1
ATOM 3156 N N . ASN B 1 190 ? -17.95287 21.49174 -11.34801 1.000 131.28234 187 ASN C N 1
ATOM 3157 C CA . ASN B 1 190 ? -17.06226 22.44133 -10.68945 1.000 132.69384 187 ASN C CA 1
ATOM 3158 C C . ASN B 1 190 ? -17.56311 22.71255 -9.28013 1.000 137.74359 187 ASN C C 1
ATOM 3159 O O . ASN B 1 190 ? -18.58991 23.39116 -9.11800 1.000 132.96502 187 ASN C O 1
ATOM 3164 N N . PRO B 1 191 ? -16.88399 22.22808 -8.23515 1.000 145.84582 188 PRO C N 1
ATOM 3165 C CA . PRO B 1 191 ? -17.34411 22.51873 -6.86826 1.000 141.14140 188 PRO C CA 1
ATOM 3166 C C . PRO B 1 191 ? -17.30061 23.99103 -6.50806 1.000 140.56662 188 PRO C C 1
ATOM 3167 O O . PRO B 1 191 ? -18.00621 24.39780 -5.57801 1.000 140.03241 188 PRO C O 1
ATOM 3171 N N . GLU B 1 192 ? -16.49654 24.80228 -7.19883 1.000 135.91880 189 GLU C N 1
ATOM 3172 C CA . GLU B 1 192 ? -16.44303 26.22497 -6.87590 1.000 148.51537 189 GLU C CA 1
ATOM 3173 C C . GLU B 1 192 ? -17.68239 26.94784 -7.38697 1.000 134.33666 189 GLU C C 1
ATOM 3174 O O . GLU B 1 192 ? -18.27278 27.76767 -6.67406 1.000 131.84571 189 GLU C O 1
ATOM 3180 N N . GLU B 1 193 ? -18.09285 26.65636 -8.62227 1.000 122.73780 190 GLU C N 1
ATOM 3181 C CA . GLU B 1 193 ? -19.30570 27.26603 -9.15850 1.000 136.84101 190 GLU C CA 1
ATOM 3182 C C . GLU B 1 193 ? -20.53219 26.83853 -8.36305 1.000 136.44183 190 GLU C C 1
ATOM 3183 O O . GLU B 1 193 ? -21.37083 27.67063 -7.99616 1.000 133.03164 190 GLU C O 1
ATOM 3189 N N . ALA B 1 194 ? -20.65512 25.53581 -8.09290 1.000 143.61662 191 ALA C N 1
ATOM 3190 C CA . ALA B 1 194 ? -21.81742 25.03314 -7.36600 1.000 136.57522 191 ALA C CA 1
ATOM 3191 C C . ALA B 1 194 ? -21.89393 25.63331 -5.97061 1.000 131.34521 191 ALA C C 1
ATOM 3192 O O . ALA B 1 194 ? -22.98727 25.90663 -5.45832 1.000 128.67422 191 ALA C O 1
ATOM 3194 N N . LEU B 1 195 ? -20.73862 25.84315 -5.34022 1.000 127.67811 192 LEU C N 1
ATOM 3195 C CA . LEU B 1 195 ? -20.71785 26.47317 -4.02858 1.000 125.45119 192 LEU C CA 1
ATOM 3196 C C . LEU B 1 195 ? -21.13555 27.93330 -4.11037 1.000 129.67576 192 LEU C C 1
ATOM 3197 O O . LEU B 1 195 ? -21.76661 28.44977 -3.18162 1.000 116.46691 192 LEU C O 1
ATOM 3202 N N . ALA B 1 196 ? -20.79278 28.60994 -5.20967 1.000 124.68442 193 ALA C N 1
ATOM 3203 C CA . ALA B 1 196 ? -21.25397 29.97752 -5.41333 1.000 125.96112 193 ALA C CA 1
ATOM 3204 C C . ALA B 1 196 ? -22.76684 30.02190 -5.56917 1.000 133.80865 193 ALA C C 1
ATOM 3205 O O . ALA B 1 196 ? -23.42244 30.93544 -5.05626 1.000 127.41511 193 ALA C O 1
ATOM 3207 N N . VAL B 1 197 ? -23.33958 29.04205 -6.27215 1.000 118.57317 194 VAL C N 1
ATOM 3208 C CA . VAL B 1 197 ? -24.79195 28.97232 -6.38298 1.000 118.02839 194 VAL C CA 1
ATOM 3209 C C . VAL B 1 197 ? -25.40722 28.61697 -5.03327 1.000 121.64915 194 VAL C C 1
ATOM 3210 O O . VAL B 1 197 ? -26.54125 29.01427 -4.73423 1.000 112.03886 194 VAL C O 1
ATOM 3214 N N . LEU B 1 198 ? -24.66301 27.90268 -4.18274 1.000 119.99106 195 LEU C N 1
ATOM 3215 C CA . LEU B 1 198 ? -25.18731 27.51810 -2.87522 1.000 111.04277 195 LEU C CA 1
ATOM 3216 C C . LEU B 1 198 ? -25.37115 28.73508 -1.97315 1.000 108.45610 195 LEU C C 1
ATOM 3217 O O . LEU B 1 198 ? -26.42843 28.90330 -1.35414 1.000 99.41670 195 LEU C O 1
ATOM 3222 N N . ASN B 1 199 ? -24.35439 29.59898 -1.88147 1.000 101.95700 196 ASN C N 1
ATOM 3223 C CA . ASN B 1 199 ? -24.49380 30.77831 -1.03045 1.000 118.36967 196 ASN C CA 1
ATOM 3224 C C . ASN B 1 199 ? -25.54536 31.74066 -1.56857 1.000 117.48387 196 ASN C C 1
ATOM 3225 O O . ASN B 1 199 ? -26.18372 32.45715 -0.78870 1.000 106.41824 196 ASN C O 1
ATOM 3230 N N . ALA B 1 200 ? -25.74445 31.76933 -2.88793 1.000 115.44275 197 ALA C N 1
ATOM 3231 C CA . ALA B 1 200 ? -26.78870 32.61574 -3.45436 1.000 114.30889 197 ALA C CA 1
ATOM 3232 C C . ALA B 1 200 ? -28.17415 32.06484 -3.13733 1.000 119.15500 197 ALA C C 1
ATOM 3233 O O . ALA B 1 200 ? -29.10065 32.82959 -2.84000 1.000 111.54538 197 ALA C O 1
ATOM 3235 N N . ALA B 1 201 ? -28.33388 30.73908 -3.19214 1.000 101.79153 198 ALA C N 1
ATOM 3236 C CA . ALA B 1 201 ? -29.60666 30.13104 -2.81765 1.000 99.39173 198 ALA C CA 1
ATOM 3237 C C . ALA B 1 201 ? -29.92384 30.38176 -1.34890 1.000 112.18935 198 ALA C C 1
ATOM 3238 O O . ALA B 1 201 ? -31.07587 30.65734 -0.99261 1.000 99.10125 198 ALA C O 1
ATOM 3240 N N . LEU B 1 202 ? -28.91346 30.27955 -0.48063 1.000 111.26487 199 LEU C N 1
ATOM 3241 C CA . LEU B 1 202 ? -29.10095 30.63794 0.92192 1.000 105.45557 199 LEU C CA 1
ATOM 3242 C C . LEU B 1 202 ? -29.43374 32.11696 1.06699 1.000 110.38228 199 LEU C C 1
ATOM 3243 O O . LEU B 1 202 ? -30.27731 32.49631 1.88948 1.000 91.28233 199 LEU C O 1
ATOM 3248 N N . ASP B 1 203 ? -28.77728 32.96365 0.26944 1.000 115.84512 200 ASP C N 1
ATOM 3249 C CA . ASP B 1 203 ? -28.96606 34.40697 0.37084 1.000 117.33334 200 ASP C CA 1
ATOM 3250 C C . ASP B 1 203 ? -30.41036 34.79481 0.08035 1.000 112.72803 200 ASP C C 1
ATOM 3251 O O . ASP B 1 203 ? -31.02053 35.56961 0.82717 1.000 89.55986 200 ASP C O 1
ATOM 3256 N N . VAL B 1 204 ? -30.97996 34.24816 -0.99476 1.000 122.09262 201 VAL C N 1
ATOM 3257 C CA . VAL B 1 204 ? -32.33306 34.62555 -1.38903 1.000 129.66485 201 VAL C CA 1
ATOM 3258 C C . VAL B 1 204 ? -33.38070 33.94117 -0.51863 1.000 122.03843 201 VAL C C 1
ATOM 3259 O O . VAL B 1 204 ? -34.46235 34.49777 -0.29652 1.000 107.73548 201 VAL C O 1
ATOM 3263 N N . SER B 1 205 ? -33.09124 32.73877 -0.01401 1.000 107.99619 202 SER C N 1
ATOM 3264 C CA . SER B 1 205 ? -34.06148 32.04434 0.82510 1.000 90.61940 202 SER C CA 1
ATOM 3265 C C . SER B 1 205 ? -34.20466 32.73158 2.17647 1.000 120.48033 202 SER C C 1
ATOM 3266 O O . SER B 1 205 ? -35.30494 32.78748 2.74029 1.000 116.83474 202 SER C O 1
ATOM 3269 N N . ILE B 1 206 ? -33.10274 33.26051 2.71143 1.000 112.05030 203 ILE C N 1
ATOM 3270 C CA . ILE B 1 206 ? -33.18685 34.07253 3.92016 1.000 115.02241 203 ILE C CA 1
ATOM 3271 C C . ILE B 1 206 ? -33.91076 35.37898 3.62308 1.000 122.19830 203 ILE C C 1
ATOM 3272 O O . ILE B 1 206 ? -34.70330 35.86879 4.43882 1.000 118.35228 203 ILE C O 1
ATOM 3277 N N . ALA B 1 207 ? -33.66410 35.95291 2.44255 1.000 113.44706 204 ALA C N 1
ATOM 3278 C CA . ALA B 1 207 ? -34.44591 37.10158 1.99928 1.000 118.70486 204 ALA C CA 1
ATOM 3279 C C . ALA B 1 207 ? -35.93022 36.75841 1.92297 1.000 124.45880 204 ALA C C 1
ATOM 3280 O O . ALA B 1 207 ? -36.78161 37.56770 2.30821 1.000 118.72147 204 ALA C O 1
ATOM 3282 N N . LEU B 1 208 ? -36.25816 35.55286 1.44804 1.000 129.10670 205 LEU C N 1
ATOM 3283 C CA . LEU B 1 208 ? -37.65605 35.13574 1.36273 1.000 121.68817 205 LEU C CA 1
ATOM 3284 C C . LEU B 1 208 ? -38.30135 35.08086 2.73900 1.000 121.01093 205 LEU C C 1
ATOM 3285 O O . LEU B 1 208 ? -39.39747 35.61602 2.94697 1.000 99.76556 205 LEU C O 1
ATOM 3290 N N . GLN B 1 209 ? -37.64162 34.41643 3.68988 1.000 112.41108 206 GLN C N 1
ATOM 3291 C CA . GLN B 1 209 ? -38.15233 34.39823 5.05440 1.000 122.44528 206 GLN C CA 1
ATOM 3292 C C . GLN B 1 209 ? -38.25216 35.80810 5.61619 1.000 122.44408 206 GLN C C 1
ATOM 3293 O O . GLN B 1 209 ? -39.19008 36.12395 6.35789 1.000 122.31542 206 GLN C O 1
ATOM 3299 N N . LEU B 1 210 ? -37.29915 36.67434 5.26230 1.000 115.76167 207 LEU C N 1
ATOM 3300 C CA . LEU B 1 210 ? -37.39262 38.07532 5.65814 1.000 128.08724 207 LEU C CA 1
ATOM 3301 C C . LEU B 1 210 ? -38.49965 38.79094 4.89077 1.000 134.92629 207 LEU C C 1
ATOM 3302 O O . LEU B 1 210 ? -39.15783 39.68507 5.43444 1.000 138.89741 207 LEU C O 1
ATOM 3307 N N . LEU B 1 211 ? -38.72215 38.40858 3.62800 1.000 122.47202 208 LEU C N 1
ATOM 3308 C CA . LEU B 1 211 ? -39.84246 38.95764 2.86762 1.000 124.56240 208 LEU C CA 1
ATOM 3309 C C . LEU B 1 211 ? -41.18254 38.51564 3.44538 1.000 133.38991 208 LEU C C 1
ATOM 3310 O O . LEU B 1 211 ? -42.13334 39.30407 3.48958 1.000 131.12186 208 LEU C O 1
ATOM 3315 N N . GLN B 1 212 ? -41.28822 37.25533 3.87675 1.000 131.51602 209 GLN C N 1
ATOM 3316 C CA . GLN B 1 212 ? -42.55929 36.77352 4.41127 1.000 129.89531 209 GLN C CA 1
ATOM 3317 C C . GLN B 1 212 ? -42.82895 37.34629 5.79645 1.000 133.57220 209 GLN C C 1
ATOM 3318 O O . GLN B 1 212 ? -43.98411 37.62125 6.14619 1.000 141.27613 209 GLN C O 1
ATOM 3324 N N . SER B 1 213 ? -41.77880 37.53246 6.60034 1.000 119.85751 210 SER C N 1
ATOM 3325 C CA . SER B 1 213 ? -41.94556 38.21296 7.87871 1.000 135.52526 210 SER C CA 1
ATOM 3326 C C . SER B 1 213 ? -42.14868 39.71217 7.70152 1.000 145.17248 210 SER C C 1
ATOM 3327 O O . SER B 1 213 ? -42.60234 40.38250 8.63722 1.000 145.73018 210 SER C O 1
ATOM 3330 N N . ALA B 1 214 ? -41.81736 40.24799 6.52612 1.000 142.29496 211 ALA C N 1
ATOM 3331 C CA . ALA B 1 214 ? -42.09485 41.64016 6.19929 1.000 138.20622 211 ALA C CA 1
ATOM 3332 C C . ALA B 1 214 ? -43.46952 41.82708 5.57599 1.000 146.70801 211 ALA C C 1
ATOM 3333 O O . ALA B 1 214 ? -44.05395 42.91107 5.68686 1.000 139.88887 211 ALA C O 1
ATOM 3335 N N . LYS B 1 215 ? -43.98994 40.79913 4.90503 1.000 153.79155 212 LYS C N 1
ATOM 3336 C CA . LYS B 1 215 ? -45.35953 40.86021 4.40939 1.000 154.29657 212 LYS C CA 1
ATOM 3337 C C . LYS B 1 215 ? -46.35774 40.71996 5.55224 1.000 146.06282 212 LYS C C 1
ATOM 3338 O O . LYS B 1 215 ? -47.40236 41.38271 5.56016 1.000 150.48916 212 LYS C O 1
ATOM 3344 N N . ARG B 1 216 ? -46.04479 39.87454 6.53110 1.000 125.37334 213 ARG C N 1
ATOM 3345 C CA . ARG B 1 216 ? -46.93135 39.64555 7.66185 1.000 128.91731 213 ARG C CA 1
ATOM 3346 C C . ARG B 1 216 ? -46.77454 40.75492 8.69418 1.000 148.79514 213 ARG C C 1
ATOM 3347 O O . ARG B 1 216 ? -45.65159 41.13269 9.04645 1.000 141.72658 213 ARG C O 1
ATOM 3355 N N . ALA B 1 217 ? -47.91079 41.27018 9.17052 1.000 148.94315 214 ALA C N 1
ATOM 3356 C CA . ALA B 1 217 ? -47.97357 42.28446 10.22407 1.000 150.04351 214 ALA C CA 1
ATOM 3357 C C . ALA B 1 217 ? -47.18048 43.53375 9.84752 1.000 146.72256 214 ALA C C 1
ATOM 3358 O O . ALA B 1 217 ? -46.40938 44.07565 10.64227 1.000 147.26706 214 ALA C O 1
ATOM 3360 N N . GLY B 1 218 ? -47.37715 43.98887 8.61251 1.000 137.38793 215 GLY C N 1
ATOM 3361 C CA . GLY B 1 218 ? -46.79577 45.25423 8.20175 1.000 139.22915 215 GLY C CA 1
ATOM 3362 C C . GLY B 1 218 ? -45.28816 45.24932 8.31529 1.000 143.24464 215 GLY C C 1
ATOM 3363 O O . GLY B 1 218 ? -44.63007 44.22276 8.11347 1.000 142.04722 215 GLY C O 1
ATOM 3364 N N . SER B 1 219 ? -44.73240 46.40838 8.67646 1.000 153.90787 216 SER C N 1
ATOM 3365 C CA . SER B 1 219 ? -43.28218 46.60694 8.70180 1.000 155.63319 216 SER C CA 1
ATOM 3366 C C . SER B 1 219 ? -42.66973 46.24315 7.35346 1.000 142.85400 216 SER C C 1
ATOM 3367 O O . SER B 1 219 ? -41.63614 45.57528 7.27016 1.000 146.22779 216 SER C O 1
ATOM 3370 N N . GLU B 1 220 ? -43.31808 46.69013 6.28308 1.000 146.09798 217 GLU C N 1
ATOM 3371 C CA . GLU B 1 220 ? -42.89764 46.34309 4.93477 1.000 143.57668 217 GLU C CA 1
ATOM 3372 C C . GLU B 1 220 ? -41.67409 47.12251 4.47255 1.000 141.62049 217 GLU C C 1
ATOM 3373 O O . GLU B 1 220 ? -41.36671 47.10856 3.27628 1.000 140.61471 217 GLU C O 1
ATOM 3379 N N . GLU B 1 221 ? -40.97936 47.80933 5.38158 1.000 147.32303 218 GLU C N 1
ATOM 3380 C CA . GLU B 1 221 ? -39.65815 48.32660 5.05280 1.000 142.30587 218 GLU C CA 1
ATOM 3381 C C . GLU B 1 221 ? -38.62526 47.21165 5.04518 1.000 145.97922 218 GLU C C 1
ATOM 3382 O O . GLU B 1 221 ? -37.63204 47.29304 4.31315 1.000 135.97252 218 GLU C O 1
ATOM 3388 N N . THR B 1 222 ? -38.84932 46.16836 5.85034 1.000 153.68509 219 THR C N 1
ATOM 3389 C CA . THR B 1 222 ? -38.02351 44.97005 5.78426 1.000 145.90249 219 THR C CA 1
ATOM 3390 C C . THR B 1 222 ? -38.20904 44.22878 4.46797 1.000 140.32688 219 THR C C 1
ATOM 3391 O O . THR B 1 222 ? -37.38548 43.37334 4.12746 1.000 143.47068 219 THR C O 1
ATOM 3395 N N . ARG B 1 223 ? -39.26274 44.54936 3.71517 1.000 138.68257 220 ARG C N 1
ATOM 3396 C CA . ARG B 1 223 ? -39.48893 43.90720 2.42651 1.000 134.86186 220 ARG C CA 1
ATOM 3397 C C . ARG B 1 223 ? -38.64453 44.53906 1.32554 1.000 129.94643 220 ARG C C 1
ATOM 3398 O O . ARG B 1 223 ? -38.15054 43.83254 0.43963 1.000 128.93736 220 ARG C O 1
ATOM 3406 N N . LYS B 1 224 ? -38.46310 45.86157 1.36553 1.000 127.62112 221 LYS C N 1
ATOM 3407 C CA . LYS B 1 224 ? -37.71958 46.54325 0.30916 1.000 123.10180 221 LYS C CA 1
ATOM 3408 C C . LYS B 1 224 ? -36.28331 46.03896 0.23285 1.000 124.01293 221 LYS C C 1
ATOM 3409 O O . LYS B 1 224 ? -35.81914 45.59928 -0.82542 1.000 134.08790 221 LYS C O 1
ATOM 3415 N N . LEU B 1 225 ? -35.56250 46.09303 1.35531 1.000 122.31382 222 LEU C N 1
ATOM 3416 C CA . LEU B 1 225 ? -34.16387 45.68303 1.36550 1.000 112.61335 222 LEU C CA 1
ATOM 3417 C C . LEU B 1 225 ? -33.99643 44.17148 1.26065 1.000 116.08361 222 LEU C C 1
ATOM 3418 O O . LEU B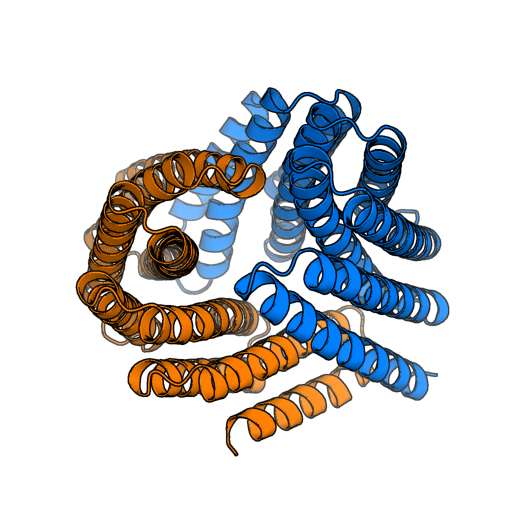 1 225 ? -32.89020 43.70390 0.96818 1.000 115.65207 222 LEU C O 1
ATOM 3423 N N . ALA B 1 226 ? -35.05869 43.39839 1.50364 1.000 110.89885 223 ALA C N 1
ATOM 3424 C CA . ALA B 1 226 ? -34.99388 41.95971 1.27343 1.000 111.84598 223 ALA C CA 1
ATOM 3425 C C . ALA B 1 226 ? -35.24360 41.61725 -0.18910 1.000 123.28173 223 ALA C C 1
ATOM 3426 O O . ALA B 1 226 ? -34.72752 40.60963 -0.68487 1.000 114.89784 223 ALA C O 1
ATOM 3428 N N . GLU B 1 227 ? -36.03708 42.43352 -0.88639 1.000 132.89204 224 GLU C N 1
ATOM 3429 C CA . GLU B 1 227 ? -36.10876 42.33546 -2.34040 1.000 121.68443 224 GLU C CA 1
ATOM 3430 C C . GLU B 1 227 ? -34.80289 42.78566 -2.97982 1.000 111.34301 224 GLU C C 1
ATOM 3431 O O . GLU B 1 227 ? -34.32910 42.16765 -3.93993 1.000 128.75676 224 GLU C O 1
ATOM 3437 N N . GLU B 1 228 ? -34.21450 43.86998 -2.46852 1.000 109.51439 225 GLU C N 1
ATOM 3438 C CA . GLU B 1 228 ? -32.90237 44.29474 -2.94479 1.000 127.49862 225 GLU C CA 1
ATOM 3439 C C . GLU B 1 228 ? -31.84340 43.24347 -2.63785 1.000 122.04185 225 GLU C C 1
ATOM 3440 O O . GLU B 1 228 ? -30.97120 42.96789 -3.47056 1.000 112.31915 225 GLU C O 1
ATOM 3446 N N . MET B 1 229 ? -31.90395 42.64388 -1.44575 1.000 122.83907 226 MET C N 1
ATOM 3447 C CA . MET B 1 229 ? -30.99732 41.54650 -1.12518 1.000 121.94918 226 MET C CA 1
ATOM 3448 C C . MET B 1 229 ? -31.21706 40.36641 -2.06215 1.000 116.19163 226 MET C C 1
ATOM 3449 O O . MET B 1 229 ? -30.26596 39.66824 -2.43246 1.000 115.39754 226 MET C O 1
ATOM 3454 N N . LEU B 1 230 ? -32.47068 40.13041 -2.45258 1.000 116.53629 227 LEU C N 1
ATOM 3455 C CA . LEU B 1 230 ? -32.77132 39.07806 -3.41685 1.000 123.05999 227 LEU C CA 1
ATOM 3456 C C . LEU B 1 230 ? -32.11588 39.35518 -4.76708 1.000 125.42337 227 LEU C C 1
ATOM 3457 O O . LEU B 1 230 ? -31.54378 38.44910 -5.38312 1.000 128.37316 227 LEU C O 1
ATOM 3462 N N . ARG B 1 231 ? -32.18912 40.60044 -5.24673 1.000 110.51898 228 ARG C N 1
ATOM 3463 C CA . ARG B 1 231 ? -31.60270 40.92571 -6.54409 1.000 106.36325 228 ARG C CA 1
ATOM 3464 C C . ARG B 1 231 ? -30.08169 40.98280 -6.47305 1.000 110.46402 228 ARG C C 1
ATOM 3465 O O . ARG B 1 231 ? -29.39685 40.59834 -7.42842 1.000 117.01554 228 ARG C O 1
ATOM 3473 N N . GLN B 1 232 ? -29.53496 41.47942 -5.36085 1.000 111.86481 229 GLN C N 1
ATOM 3474 C CA . GLN B 1 232 ? -28.08754 41.44355 -5.17696 1.000 121.73026 229 GLN C CA 1
ATOM 3475 C C . GLN B 1 232 ? -27.56462 40.01703 -5.24727 1.000 117.93789 229 GLN C C 1
ATOM 3476 O O . GLN B 1 232 ? -26.53026 39.75495 -5.87161 1.000 117.05002 229 GLN C O 1
ATOM 3482 N N . ALA B 1 233 ? -28.27390 39.07965 -4.61595 1.000 124.45496 230 ALA C N 1
ATOM 3483 C CA . ALA B 1 233 ? -27.82125 37.69463 -4.58568 1.000 133.08243 230 ALA C CA 1
ATOM 3484 C C . ALA B 1 233 ? -28.02456 36.99780 -5.92533 1.000 128.30277 230 ALA C C 1
ATOM 3485 O O . ALA B 1 233 ? -27.24340 36.10776 -6.28216 1.000 123.13070 230 ALA C O 1
ATOM 3487 N N . LEU B 1 234 ? -29.06704 37.37349 -6.67110 1.000 126.94874 231 LEU C N 1
ATOM 3488 C CA . LEU B 1 234 ? -29.25694 36.81464 -8.00605 1.000 125.50674 231 LEU C CA 1
ATOM 3489 C C . LEU B 1 234 ? -28.15073 37.25850 -8.95048 1.000 134.53105 231 LEU C C 1
ATOM 3490 O O . LEU B 1 234 ? -27.69059 36.47445 -9.78899 1.000 142.25606 231 LEU C O 1
ATOM 3495 N N . GLU B 1 235 ? -27.71559 38.51482 -8.83537 1.000 136.53348 232 GLU C N 1
ATOM 3496 C CA . GLU B 1 235 ? -26.57237 38.96165 -9.62032 1.000 136.89552 232 GLU C CA 1
ATOM 3497 C C . GLU B 1 235 ? -25.27627 38.32966 -9.12495 1.000 151.73558 232 GLU C C 1
ATOM 3498 O O . GLU B 1 235 ? -24.33297 38.16450 -9.90766 1.000 162.40669 232 GLU C O 1
ATOM 3504 N N . ARG B 1 236 ? -25.20889 37.96554 -7.83942 1.000 156.23150 233 ARG C N 1
ATOM 3505 C CA . ARG B 1 236 ? -24.05084 37.23069 -7.33970 1.000 152.84571 233 ARG C CA 1
ATOM 3506 C C . ARG B 1 236 ? -23.93521 35.84609 -7.96279 1.000 160.22577 233 ARG C C 1
ATOM 3507 O O . ARG B 1 236 ? -22.84490 35.26145 -7.94951 1.000 178.88843 233 ARG C O 1
ATOM 3515 N N . ALA B 1 237 ? -25.03165 35.30870 -8.50085 1.000 159.02039 234 ALA C N 1
ATOM 3516 C CA . ALA B 1 237 ? -25.00818 34.01833 -9.17769 1.000 163.58498 234 ALA C CA 1
ATOM 3517 C C . ALA B 1 237 ? -24.85252 34.16172 -10.68879 1.000 166.70073 234 ALA C C 1
ATOM 3518 O O . ALA B 1 237 ? -24.15510 33.35699 -11.31571 1.000 163.69137 234 ALA C O 1
ATOM 3520 N N . ARG B 1 238 ? -25.49137 35.17345 -11.28438 1.000 165.04331 235 ARG C N 1
ATOM 3521 C CA . ARG B 1 238 ? -25.36456 35.41476 -12.72055 1.000 156.72664 235 ARG C CA 1
ATOM 3522 C C . ARG B 1 238 ? -23.90493 35.59643 -13.12041 1.000 169.89134 235 ARG C C 1
ATOM 3523 O O . ARG B 1 238 ? -23.37426 34.84876 -13.95102 1.000 172.82477 235 ARG C O 1
ATOM 3531 N N . LYS B 1 239 ? -23.24038 36.59068 -12.53777 1.000 157.76116 236 LYS C N 1
ATOM 3532 C CA . LYS B 1 239 ? -21.83950 36.85393 -12.83841 1.000 154.08930 236 LYS C CA 1
ATOM 3533 C C . LYS B 1 239 ? -20.92199 36.07460 -11.89851 1.000 150.71774 236 LYS C C 1
ATOM 3534 O O . LYS B 1 239 ? -19.94478 35.46356 -12.32987 1.000 141.37901 236 LYS C O 1
#

Secondary structure (DSSP, 8-state):
-HHHHHHHHHHHHHHHHHHHHHHHHHHHHT-HHHHHHHHHHHHHHHHHHHHHHHHTT-HHHHHHHHHHHHHHHHHHHHHHHHHHTTT-HHHHHHHHHHHHHHHHHHHHHHHH-TT-HHHHHHHHHHHHHHHHHHTT-HHHHHHHHHHHHHHHHHHHHHHHHHHH--HHHHHHHHHHHHHHHHHHHHT-HHHHHHHHHHHHHHHHHHHHHHHTTSS--THHHHHHHHHHHHHHHT-/-HHHHHHHHHHHHHHHHHHHHHHHHHHHHT-HHHHHHHHHHHHHHHHHHHHHHHHTT-HHHHHHHHHHHHHHHHHHHHHHHHHHTTT-HHHHHHHHHHHHHHHHHHHHHHHH-TT-HHHHHHHHHHHHHHHHHHTT-TTHHHHHHHHHHHHHHHHHHHHHHHTTT-HHHHHHHHHHHHHHHHHHHHT-HHHHHHHHHHHHHHHHHHHHHHHHHTTS-THHHHHHHHHHHHHHHHHH-

Foldseek 3Di:
DVVVLVVQLVVLVVLLVVLVVQLVVCVVVVVLLSNLLSLLSNLLSLLSQLLSCQVVLVLVSLVVSLLSLLVSLLVLLVSLLVCLVVVPPSSLVSSLSSLVSSLNSLVSSCVSVVVDVLSVLSNLLSVLCNVCSVVSDNQLSLLSSLLSVLLSLLVVLCVLCVVVVDVLSNVLSVVLSVQSSVSNVVSHNPLSVVSSVLSVQQSVLSVVVVVCPPDPPVVSVVSNVVSSVSSVVSD/DVVVLCVQLVVLVVLLVVLVVQLVVCVVVVVLQSNLLSLLSNLQSLQSQLVSCQVVLVLVSLLVSLLSLLVSLLVLLVSLLVCLVVVNPNSLVSSLSSLVSSLNSLVSSCVSVVVPVLSVLSNLLSVLCNCVSVVSDNQLSLQSSLLSLLLSLLVVQLVLCVPVVPPLSNVLSVLLSVQSSVSSVVSPNVLSNLSNVLSVQLSVLSVQLVVCVPPHVVVSNVVSSVSNVVSSVSNVD

Nearest PDB structures (foldseek):
  8evm-assembly1_A  TM=9.768E-01  e=1.493E-23  synthetic construct
  5cwq-assembly1_A  TM=5.283E-01  e=1.449E-04  synthetic construct
  8e0l-assembly1_C  TM=8.173E-01  e=7.284E-02  synthetic construct
  9dze-assembly1_B  TM=4.628E-01  e=2.722E-02  synthetic construct
  8qai-assembly1_A  TM=4.513E-01  e=2.858E+00  synthetic construct

B-factor: mean 112.4, std 23.14, range [58.45, 186.12]

Solvent-accessible surface area: 18007 Å² total; per-residue (Å²): 94,57,124,73,8,10,108,44,0,1,93,3,2,97,82,4,3,114,0,19,20,91,4,25,61,0,66,17,128,39,44,38,96,46,13,0,76,0,1,22,45,18,0,117,0,0,48,63,7,0,77,0,0,82,103,68,46,11,73,40,4,0,20,13,0,0,29,41,2,0,68,2,2,17,48,0,2,35,4,2,0,26,0,39,84,127,52,56,83,106,5,20,70,38,1,29,62,0,0,80,33,0,0,51,0,0,88,26,0,38,92,31,19,72,132,15,66,18,0,121,15,1,14,60,2,2,100,10,1,39,79,1,1,80,100,82,59,83,80,4,0,23,0,0,0,0,0,0,33,0,0,22,29,0,0,82,1,6,51,5,0,91,112,47,43,78,114,119,1,47,122,2,1,70,36,1,0,92,49,0,1,57,0,0,114,134,55,64,23,121,52,0,24,19,5,1,24,4,0,27,7,1,4,20,1,4,52,2,30,25,4,7,102,132,55,60,8,91,15,0,100,68,7,10,90,48,4,15,121,67,0,101,146,135,86,104,61,131,74,18,6,173,63,1,14,94,2,3,96,98,1,0,81,0,26,13,68,6,24,54,0,43,0,99,16,52,18,97,51,1,0,66,0,0,40,65,14,0,158,3,0,35,36,1,0,102,9,1,84,126,68,47,16,72,21,4,0,16,10,0,0,12,44,1,0,44,1,1,29,51,0,0,25,0,1,3,69,0,20,94,112,54,55,82,103,5,34,68,36,0,47,55,0,0,64,46,0,0,55,0,0,74,28,0,28,96,31,24,66,138,17,77,16,0,109,12,3,12,70,1,1,91,21,0,21,73,1,1,79,84,103,46,84,97,6,0,45,0,0,2,9,0,0,22,0,0,18,30,0,0,102,4,3,28,42,2,64,57,50,40,44,115,63,5,46,129,1,1,76,35,0,0,102,37,0,2,43,0,0,129,112,40,57,49,129,61,0,36,42,7,0,48,0,0,23,17,4,24,32,0,18,85,7,3,72,2,0,102,70,79,38,45,73,63,2,58,101,56,0,32,62,2,2,118,63,0,9,70,157,15,129,207

Radius of gyration: 20.76 Å; Cα contacts (8 Å, |Δi|>4): 835; chains: 2; bounding box: 49×56×50 Å